Protein AF-0000000074205502 (afdb_homodimer)

Sequence (670 aa):
MTPGPDAREPDVDALADALRRRPTVRLGDGVDPTWRDALDGWARAHGLEVTERDATLAITTDPGQAGGSAWVHSPFAGVEHLAPALPDGVLLTRTTGTMPGRIAEYVLTWVLAERWQVARYLTQSATAAWDASNPPVAPARGEAVVLGTGAMGAAIARSLGGLGYRVVGLSRSGRPDDAFDAALPLAQAFSGEGPDGTRDGAARLDTTPFDPTRIDVLVLALPHTPHTDGLVTPGLLRAFDGVHLVNIGRGSAVRTSTLLDALDDGTVRHATLDVVEREPLEASSPLWRRSDVTVTPHVSGLTLPSDVVGALDAALTEIRAGARPASAVARKQGYMTPGPDAREPDVDALADALRRRPTVRLGDGVDPTWRDALDGWARAHGLEVTERDATLAITTDPGQAGGSAWVHSPFAGVEHLAPALPDGVLLTRTTGTMPGRIAEYVLTWVLAERWQVARYLTQSATAAWDASNPPVAPARGEAVVLGTGAMGAAIARSLGGLGYRVVGLSRSGRPDDAFDAALPLAQAFSGEGPDGTRDGAARLDTTPFDPTRIDVLVLALPHTPHTDGLVTPGLLRAFDGVHLVNIGRGSAVRTSTLLDALDDGTVRHATLDVVEREPLEASSPLWRRSDVTVTPHVSGLTLPSDVVGALDAALTEIRAGARPASAVARKQGY

Organism: NCBI:txid88382

Secondary structure (DSSP, 8-state):
----TT-----HHHHHHHHHHS-EEEE-TTS-GGGHHHHHHHHHHTTPEE-SSS-SEEE-S-GGG-TT-SEEEESSS--TTTGGGSPTT-EEEE--TTHHHHHHHHHHHHHHHHHTTHHHHHHHHHTT----SS-----S--EEEEE--SHHHHHHHHHHHHTT-EEEEEESS----TTSSEEEEHHHHT----TTS---SS----S-SS-GGGEEEEEE-----TTTTT-S-HHHHTT-SSEEEEE-S-GGGS-HHHHHHHHHHTSEEEEEES--SSSSPPTT-TTTT-TTEEE--S-S----HHHHHHHHHHHHHHHHTT---TTB--GGGT-/----TT-----HHHHHHHHHHS-EEEE-TTS-GGGHHHHHHHHHHTTPEE-SSS-SEEE-S-GGG-TT-SEEEESSS--TTTGGGSPTT-EEEE--TTHHHHHHHHHHHHHHHHHTTHHHHHHHHHTT----SS-----S--EEEEE--SHHHHHHHHHHHHTT-EEEEEESS----TTSSEEEEHHHHT----TTS---SS----S-SS-GGGEEEEEE-----TTTTT-S-HHHHTT-SSEEEEE-S-GGGS-HHHHHHHHHHTSEEEEEES--SSSSPPTT-TTTT-TTEEE--S-S----HHHHHHHHHHHHHHHHTT---TTB--GGGT-

Foldseek 3Di:
DQPDPPLPAQQLQVLLVVCVVAVEEEEDPADDPVLVVVVVVLSVVVVHHYDNDQHQEYEDLACVSCPNHQEYEYLALANLRPLVSDDRNRWYFYFCFCLLQLLLVVVVVVLVCVQQVVVVVVVCVVVVHDDCPPGRDDDPAQAAEEEDCPSNSLSNLQSSVVVRHQYEYEYCVQDDDPSHPGTDHPCLQQVCQDPVRDSPLQSPSPPPPDQLARYAEYEYADEDFPCQQQCDALSNLSSHAAHEYEYLYEQRNHAPVSVVVCCVVRSHVAYEYAYHPDPPDDPPDPLPPDPRYHYHPNPSGDRDSVSSSVQVVQCSVQSNVSHHGPRTDPSSVRD/DQPDPPLPAQQLQVLLVVCVVAVEEEEDPADDPVLVVVVVVLSVVVVHHYDNDQHQEYEDLDCVSCPNHQEYEYLALANLRPLVSDDRNRWYFYFCFCLLQLLLVVVVVVLVCVQQVVVVVVVCVVVVHDDCPPGRDDDPFQAEEEEDCPSNSLSNLQSSVVVRHQYEYEYCVQDDDPSHPGTDHPCLQQVQQDPVRDSPLQSPSPPNVDQLARYAEYEYADEDFPCQQQCCALSNLSSHAAHEYEYLYEQRNHAPVSVVVCCVVRSHVAYEYAYHPDPPDDPPDPLPPDPRYHYHPNPSGDRDSVSSSVQVVQCSVQSNVSHHGPRTDPSSVRD

Nearest PDB structures (foldseek):
  3hg7-assembly1_A  TM=8.006E-01  e=7.445E-24  Aeromonas salmonicida subsp. salmonicida A449
  5vg6-assembly2_B  TM=8.095E-01  e=4.114E-24  Xanthobacter autotrophicus Py2
  3kbo-assembly1_A  TM=8.158E-01  e=5.215E-24  Salmonella enterica subsp. enterica serovar Typhimurium
  5vg6-assembly3_D  TM=8.147E-01  e=2.439E-23  Xanthobacter autotrophicus Py2
  5vg6-assembly5_G  TM=8.534E-01  e=8.351E-19  Xanthobacter autotrophicus Py2

Radius of gyration: 29.62 Å; Cα contacts (8 Å, |Δi|>4): 1338; chains: 2; bounding box: 82×89×66 Å

Solvent-accessible surface area (backbone atoms only — not comparable to full-atom values): 34968 Å² total; per-residue (Å²): 130,72,80,67,91,71,73,55,70,48,55,35,56,60,48,35,51,43,40,70,76,42,35,29,29,21,78,33,86,72,47,61,72,89,36,46,64,60,51,49,51,51,32,55,74,70,63,32,42,81,38,94,64,78,20,35,29,18,38,32,70,46,49,86,65,36,61,84,25,52,30,35,33,25,68,38,67,75,48,74,66,32,48,81,64,50,61,87,45,45,36,41,33,36,16,56,59,66,31,29,62,45,34,19,51,44,52,50,37,54,55,37,33,60,56,59,40,40,69,58,38,52,51,24,18,58,65,45,50,72,69,58,72,85,60,68,65,82,71,90,37,50,25,29,37,31,37,23,63,50,68,48,26,32,38,32,29,46,51,45,36,73,76,63,31,49,27,35,28,25,27,86,79,21,66,80,50,90,48,31,80,39,43,35,25,44,68,69,50,62,42,47,64,37,95,80,72,48,68,57,78,66,49,62,51,69,86,33,95,55,60,43,81,30,33,35,36,37,36,39,44,35,68,73,28,87,82,32,51,50,57,54,35,65,74,61,48,64,53,36,60,39,19,38,36,35,32,70,38,40,18,52,31,41,46,68,67,49,51,52,52,33,45,73,73,39,29,26,57,31,38,40,29,29,39,48,73,56,80,74,62,58,68,82,42,81,69,38,65,36,94,50,36,43,46,43,58,51,60,52,60,69,81,47,59,67,25,34,52,48,35,48,49,53,35,50,53,28,24,70,70,54,33,80,37,87,50,47,56,56,47,87,77,54,62,128,72,82,66,90,71,74,56,70,49,55,36,57,60,47,34,51,45,42,69,76,42,38,28,30,21,78,32,87,73,47,60,72,87,34,47,65,60,51,49,51,52,32,55,76,70,64,31,42,82,39,96,64,78,18,37,30,18,38,31,69,46,48,86,67,35,60,83,27,51,30,35,32,25,68,37,67,76,46,73,66,33,46,80,65,50,61,87,44,44,36,42,32,37,16,57,59,66,30,29,62,45,34,19,50,44,53,51,37,53,55,38,33,62,56,60,40,42,70,58,38,51,48,25,19,59,65,45,50,72,70,60,71,86,60,69,64,83,71,89,37,50,26,30,39,30,37,23,63,51,68,49,26,32,36,32,28,44,49,46,37,73,76,61,32,49,28,35,28,25,26,86,78,21,67,79,50,89,46,32,80,41,42,34,26,43,67,70,49,60,39,46,62,33,96,80,70,47,66,59,80,63,48,50,59,57,92,37,94,62,62,41,81,30,33,36,35,36,35,38,44,36,69,73,27,86,82,32,50,48,56,53,34,64,73,60,47,64,54,37,59,39,18,38,35,35,33,70,38,39,17,51,32,40,46,67,68,50,51,52,52,33,46,73,74,40,29,26,57,28,39,39,28,30,39,49,75,54,80,76,63,58,66,81,43,80,70,38,65,37,94,50,34,43,45,44,58,52,60,50,58,70,82,47,58,67,26,34,50,50,35,49,49,52,35,50,54,28,25,70,71,55,33,78,36,89,48,47,56,57,48,89,78,55,58

InterPro domains:
  IPR006140 D-isomer specific 2-hydroxyacid dehydrogenase, NAD-binding domain [PF02826] (215-300)
  IPR036291 NAD(P)-binding domain superfamily [SSF51735] (103-300)

pLDDT: mean 87.4, std 15.72, range [24.69, 98.88]

Structure (mmCIF, N/CA/C/O backbone):
data_AF-0000000074205502-model_v1
#
loop_
_entity.id
_entity.type
_entity.pdbx_description
1 polymer 'Glyoxylate/hydroxypyruvate reductase A'
#
loop_
_atom_site.group_PDB
_atom_site.id
_atom_site.type_symbol
_atom_site.label_atom_id
_atom_site.label_alt_id
_atom_site.label_comp_id
_atom_site.label_asym_id
_atom_site.label_enti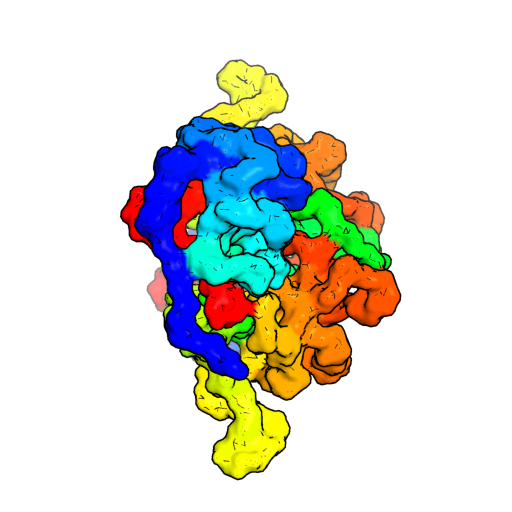ty_id
_atom_site.label_seq_id
_atom_site.pdbx_PDB_ins_code
_atom_site.Cartn_x
_atom_site.Cartn_y
_atom_site.Cartn_z
_atom_site.occupancy
_atom_site.B_iso_or_equiv
_atom_site.auth_seq_id
_atom_site.auth_comp_id
_atom_site.auth_asym_id
_atom_site.auth_atom_id
_atom_site.pdbx_PDB_model_num
ATOM 1 N N . MET A 1 1 ? -22.703 37.656 16.156 1 24.69 1 MET A N 1
ATOM 2 C CA . MET A 1 1 ? -22.219 38.688 15.242 1 24.69 1 MET A CA 1
ATOM 3 C C . MET A 1 1 ? -21.578 38.031 14.016 1 24.69 1 MET A C 1
ATOM 5 O O . MET A 1 1 ? -20.688 37.188 14.148 1 24.69 1 MET A O 1
ATOM 9 N N . THR A 1 2 ? -22.25 37.875 12.945 1 31.03 2 THR A N 1
ATOM 10 C CA . THR A 1 2 ? -21.797 37.5 11.617 1 31.03 2 THR A CA 1
ATOM 11 C C . THR A 1 2 ? -20.469 38.188 11.281 1 31.03 2 THR A C 1
ATOM 13 O O . THR A 1 2 ? -20.344 39.406 11.438 1 31.03 2 THR A O 1
ATOM 16 N N . PRO A 1 3 ? -19.375 37.469 11.438 1 37.47 3 PRO A N 1
ATOM 17 C CA . PRO A 1 3 ? -18.234 38.344 11.156 1 37.47 3 PRO A CA 1
ATOM 18 C C . PRO A 1 3 ? -18.469 39.281 9.977 1 37.47 3 PRO A C 1
ATOM 20 O O . PRO A 1 3 ? -19.219 38.938 9.055 1 37.47 3 PRO A O 1
ATOM 23 N N . GLY A 1 4 ? -18.609 40.594 10.25 1 34.19 4 GLY A N 1
ATOM 24 C CA . GLY A 1 4 ? -18.859 41.625 9.266 1 34.19 4 GLY A CA 1
ATOM 25 C C . GLY A 1 4 ? -18.047 41.469 7.992 1 34.19 4 GLY A C 1
ATOM 26 O O . GLY A 1 4 ? -17.078 40.719 7.965 1 34.19 4 GLY A O 1
ATOM 27 N N . PRO A 1 5 ? -18.547 41.781 6.797 1 40.41 5 PRO A N 1
ATOM 28 C CA . PRO A 1 5 ? -18.047 41.781 5.426 1 40.41 5 PRO A CA 1
ATOM 29 C C . PRO A 1 5 ? -16.578 42.188 5.336 1 40.41 5 PRO A C 1
ATOM 31 O O . PRO A 1 5 ? -15.898 41.875 4.363 1 40.41 5 PRO A O 1
ATOM 34 N N . ASP A 1 6 ? -16.047 43.188 6.164 1 38.44 6 ASP A N 1
ATOM 35 C CA . ASP A 1 6 ? -14.891 44.031 5.891 1 38.44 6 ASP A CA 1
ATOM 36 C C . ASP A 1 6 ? -13.609 43.344 6.375 1 38.44 6 ASP A C 1
ATOM 38 O O . ASP A 1 6 ? -12.641 44.031 6.727 1 38.44 6 ASP A O 1
ATOM 42 N N . ALA A 1 7 ? -13.57 42.312 6.949 1 48 7 ALA A N 1
ATOM 43 C CA . ALA A 1 7 ? -12.258 41.75 7.301 1 48 7 ALA A CA 1
ATOM 44 C C . ALA A 1 7 ? -11.312 41.812 6.105 1 48 7 ALA A C 1
ATOM 46 O O . ALA A 1 7 ? -11.539 41.125 5.098 1 48 7 ALA A O 1
ATOM 47 N N . ARG A 1 8 ? -10.555 42.844 5.945 1 53.72 8 ARG A N 1
ATOM 48 C CA . ARG A 1 8 ? -9.68 43.219 4.844 1 53.72 8 ARG A CA 1
ATOM 49 C C . ARG A 1 8 ? -8.633 42.156 4.574 1 53.72 8 ARG A C 1
ATOM 51 O O . ARG A 1 8 ? -7.969 41.688 5.5 1 53.72 8 ARG A O 1
ATOM 58 N N . GLU A 1 9 ? -8.852 41.312 3.512 1 63.97 9 GLU A N 1
ATOM 59 C CA . GLU A 1 9 ? -7.809 40.438 3.002 1 63.97 9 GLU A CA 1
ATOM 60 C C . GLU A 1 9 ? -6.449 41.125 3.01 1 63.97 9 GLU A C 1
ATOM 62 O O . GLU A 1 9 ? -6.355 42.312 2.73 1 63.97 9 GLU A O 1
ATOM 67 N N . PRO A 1 10 ? -5.492 40.406 3.662 1 69.88 10 PRO A N 1
ATOM 68 C CA . PRO A 1 10 ? -4.164 41 3.654 1 69.88 10 PRO A CA 1
ATOM 69 C C . PRO A 1 10 ? -3.797 41.594 2.295 1 69.88 10 PRO A C 1
ATOM 71 O O . PRO A 1 10 ? -4.07 41 1.258 1 69.88 10 PRO A O 1
ATOM 74 N N . ASP A 1 11 ? -3.457 42.844 2.359 1 82.56 11 ASP A N 1
ATOM 75 C CA . ASP A 1 11 ? -2.979 43.531 1.16 1 82.56 11 ASP A CA 1
ATOM 76 C C . ASP A 1 11 ? -1.591 43.031 0.763 1 82.56 11 ASP A C 1
ATOM 78 O O . ASP A 1 11 ? -0.589 43.406 1.373 1 82.56 11 ASP A O 1
ATOM 82 N N . VAL A 1 12 ? -1.515 42.188 -0.243 1 89.31 12 VAL A N 1
ATOM 83 C CA . VAL A 1 12 ? -0.271 41.531 -0.654 1 89.31 12 VAL A CA 1
ATOM 84 C C . VAL A 1 12 ? 0.71 42.594 -1.169 1 89.31 12 VAL A C 1
ATOM 86 O O . VAL A 1 12 ? 1.921 42.469 -0.968 1 89.31 12 VAL A O 1
ATOM 89 N N . ASP A 1 13 ? 0.172 43.594 -1.817 1 89.5 13 ASP A N 1
ATOM 90 C CA . ASP A 1 13 ? 1.039 44.656 -2.301 1 89.5 13 ASP A CA 1
ATOM 91 C C . ASP A 1 13 ? 1.695 45.406 -1.14 1 89.5 13 ASP A C 1
ATOM 93 O O . ASP A 1 13 ? 2.887 45.719 -1.189 1 89.5 13 ASP A O 1
ATOM 97 N N . ALA A 1 14 ? 0.893 45.719 -0.19 1 90.69 14 ALA A N 1
ATOM 98 C CA . ALA A 1 14 ? 1.432 46.375 1.001 1 90.69 14 ALA A CA 1
ATOM 99 C C . ALA A 1 14 ? 2.484 45.5 1.676 1 90.69 14 ALA A C 1
ATOM 101 O O . ALA A 1 14 ? 3.494 46 2.174 1 90.69 14 ALA A O 1
ATOM 102 N N . LEU A 1 15 ? 2.215 44.25 1.691 1 92.94 15 LEU A N 1
ATOM 103 C CA . LEU A 1 15 ? 3.152 43.312 2.297 1 92.94 15 LEU A CA 1
ATOM 104 C C . LEU A 1 15 ? 4.457 43.25 1.507 1 92.94 15 LEU A C 1
ATOM 106 O O . LEU A 1 15 ? 5.539 43.219 2.094 1 92.94 15 LEU A O 1
ATOM 110 N N . ALA A 1 16 ? 4.34 43.219 0.202 1 92.69 16 ALA A N 1
ATOM 111 C CA . ALA A 1 16 ? 5.531 43.25 -0.644 1 92.69 16 ALA A CA 1
ATOM 112 C C . ALA A 1 16 ? 6.379 44.469 -0.364 1 92.69 16 ALA A C 1
ATOM 114 O O . ALA A 1 16 ? 7.602 44.375 -0.256 1 92.69 16 ALA A O 1
ATOM 115 N N . ASP A 1 17 ? 5.688 45.531 -0.276 1 92.25 17 ASP A N 1
ATOM 116 C CA . ASP A 1 17 ? 6.363 46.781 0.034 1 92.25 17 ASP A CA 1
ATOM 117 C C . ASP A 1 17 ? 7.031 46.719 1.406 1 92.25 17 ASP A C 1
ATOM 119 O O . ASP A 1 17 ? 8.156 47.219 1.577 1 92.25 17 ASP A O 1
ATOM 123 N N . ALA A 1 18 ? 6.352 46.188 2.357 1 91.56 18 ALA A N 1
ATOM 124 C CA . ALA A 1 18 ? 6.895 46.062 3.705 1 91.56 18 ALA A CA 1
ATOM 125 C C . ALA A 1 18 ? 8.156 45.188 3.705 1 91.56 18 ALA A C 1
ATOM 127 O O . ALA A 1 18 ? 9.133 45.531 4.383 1 91.56 18 ALA A O 1
ATOM 128 N N . LEU A 1 19 ? 8.141 44.125 2.943 1 92.25 19 LEU A N 1
ATOM 129 C CA . LEU A 1 19 ? 9.281 43.219 2.881 1 92.25 19 LEU A CA 1
ATOM 130 C C . LEU A 1 19 ? 10.477 43.875 2.205 1 92.25 19 LEU A C 1
ATOM 132 O O . LEU A 1 19 ? 11.625 43.594 2.531 1 92.25 19 LEU A O 1
ATOM 136 N N . ARG A 1 20 ? 10.172 44.719 1.282 1 91.56 20 ARG A N 1
ATOM 137 C CA . ARG A 1 20 ? 11.234 45.469 0.624 1 91.56 20 ARG A CA 1
ATOM 138 C C . ARG A 1 20 ? 11.859 46.5 1.575 1 91.56 20 ARG A C 1
ATOM 140 O O . ARG A 1 20 ? 13.078 46.656 1.607 1 91.56 20 ARG A O 1
ATOM 147 N N . ARG A 1 21 ? 11.016 47.188 2.352 1 93.12 21 ARG A N 1
ATOM 148 C CA . ARG A 1 21 ? 11.461 48.25 3.246 1 93.12 21 ARG A CA 1
ATOM 149 C C . ARG A 1 21 ? 12.148 47.688 4.48 1 93.12 21 ARG A C 1
ATOM 151 O O . ARG A 1 21 ? 13.125 48.25 4.98 1 93.12 21 ARG A O 1
ATOM 158 N N . ARG A 1 22 ? 11.555 46.656 4.98 1 93.06 22 ARG A N 1
ATOM 159 C CA . ARG A 1 22 ? 12.078 45.969 6.16 1 93.06 22 ARG A CA 1
ATOM 160 C C . ARG A 1 22 ? 12.172 44.469 5.926 1 93.06 22 ARG A C 1
ATOM 162 O O . ARG A 1 22 ? 11.336 43.688 6.426 1 93.06 22 ARG A O 1
ATOM 169 N N . PRO A 1 23 ? 13.211 44.031 5.195 1 93.75 23 PRO A N 1
ATOM 170 C CA . PRO A 1 23 ? 13.375 42.625 4.883 1 93.75 23 PRO A CA 1
ATOM 171 C C . PRO A 1 23 ? 13.883 41.812 6.074 1 93.75 23 PRO A C 1
ATOM 173 O O . PRO A 1 23 ? 15.031 41.375 6.078 1 93.75 23 PRO A O 1
ATOM 176 N N . THR A 1 24 ? 12.977 41.625 7.066 1 95.88 24 THR A N 1
ATOM 177 C CA . THR A 1 24 ? 13.375 40.969 8.312 1 95.88 24 THR A CA 1
ATOM 178 C C . THR A 1 24 ? 12.516 39.75 8.578 1 95.88 24 THR A C 1
ATOM 180 O O . THR A 1 24 ? 11.352 39.688 8.172 1 95.88 24 THR A O 1
ATOM 183 N N . VAL A 1 25 ? 13.164 38.75 9.18 1 96.12 25 VAL A N 1
ATOM 184 C CA . VAL A 1 25 ? 12.477 37.5 9.531 1 96.12 25 VAL A CA 1
ATOM 185 C C . VAL A 1 25 ? 12.844 37.094 10.961 1 96.12 25 VAL A C 1
ATOM 187 O O . VAL A 1 25 ? 14 37.25 11.375 1 96.12 25 VAL A O 1
ATOM 190 N N . ARG A 1 26 ? 11.82 36.719 11.664 1 95.12 26 ARG A N 1
ATOM 191 C CA . ARG A 1 26 ? 12.031 36.156 12.992 1 95.12 26 ARG A CA 1
ATOM 192 C C . ARG A 1 26 ? 11.758 34.656 13.008 1 95.12 26 ARG A C 1
ATOM 194 O O . ARG A 1 26 ? 10.695 34.219 12.57 1 95.12 26 ARG A O 1
ATOM 201 N N . LEU A 1 27 ? 12.695 33.938 13.469 1 91.56 27 LEU A N 1
ATOM 202 C CA . LEU A 1 27 ? 12.516 32.5 13.719 1 91.56 27 LEU A CA 1
ATOM 203 C C . LEU A 1 27 ? 12.008 32.25 15.133 1 91.56 27 LEU A C 1
ATOM 205 O O . LEU A 1 27 ? 12.742 32.469 16.109 1 91.56 27 LEU A O 1
ATOM 209 N N . GLY A 1 28 ? 10.836 31.797 15.203 1 87.56 28 GLY A N 1
ATOM 210 C CA . GLY A 1 28 ? 10.195 31.625 16.5 1 87.56 28 GLY A CA 1
ATOM 211 C C . GLY A 1 28 ? 10.812 30.516 17.328 1 87.56 28 GLY A C 1
ATOM 212 O O . GLY A 1 28 ? 11.539 29.672 16.797 1 87.56 28 GLY A O 1
ATOM 213 N N . ASP A 1 29 ? 10.477 30.469 18.578 1 80.44 29 ASP A N 1
ATOM 214 C CA . ASP A 1 29 ? 11.016 29.5 19.531 1 80.44 29 ASP A CA 1
ATOM 215 C C . ASP A 1 29 ? 10.469 28.109 19.266 1 80.44 29 ASP A C 1
ATOM 217 O O . ASP A 1 29 ? 11.078 27.109 19.641 1 80.44 29 ASP A O 1
ATOM 221 N N . GLY A 1 30 ? 9.359 28.062 18.672 1 76.44 30 GLY A N 1
ATOM 222 C CA . GLY A 1 30 ? 8.719 26.781 18.406 1 76.44 30 GLY A CA 1
ATOM 223 C C . GLY A 1 30 ? 9.25 26.094 17.156 1 76.44 30 GLY A C 1
ATOM 224 O O . GLY A 1 30 ? 8.875 24.953 16.859 1 76.44 30 GLY A O 1
ATOM 225 N N . VAL A 1 31 ? 10.125 26.734 16.516 1 82.5 31 VAL A N 1
ATOM 226 C CA . VAL A 1 31 ? 10.742 26.141 15.344 1 82.5 31 VAL A CA 1
ATOM 227 C C . VAL A 1 31 ? 11.812 25.141 15.766 1 82.5 31 VAL A C 1
ATOM 229 O O . VAL A 1 31 ? 12.609 25.422 16.672 1 82.5 31 VAL A O 1
ATOM 232 N N . ASP A 1 32 ? 11.75 23.953 15.188 1 85.5 32 ASP A N 1
ATOM 233 C CA . ASP A 1 32 ? 12.734 22.906 15.469 1 85.5 32 ASP A CA 1
ATOM 234 C C . ASP A 1 32 ? 14.156 23.438 15.289 1 85.5 32 ASP A C 1
ATOM 236 O O . ASP A 1 32 ? 14.5 23.953 14.227 1 85.5 32 ASP A O 1
ATOM 240 N N . PRO A 1 33 ? 14.961 23.328 16.312 1 87.56 33 PRO A N 1
ATOM 241 C CA . PRO A 1 33 ? 16.328 23.859 16.234 1 87.56 33 PRO A CA 1
ATOM 242 C C . PRO A 1 33 ? 17.125 23.266 15.086 1 87.56 33 PRO A C 1
ATOM 244 O O . PRO A 1 33 ? 18.016 23.922 14.539 1 87.56 33 PRO A O 1
ATOM 247 N N . THR A 1 34 ? 16.828 22.094 14.742 1 88.56 34 THR A N 1
ATOM 248 C CA . THR A 1 34 ? 17.578 21.422 13.68 1 88.56 34 THR A CA 1
ATOM 249 C C . THR A 1 34 ? 17.25 22.047 12.32 1 88.56 34 THR A C 1
ATOM 251 O O . TH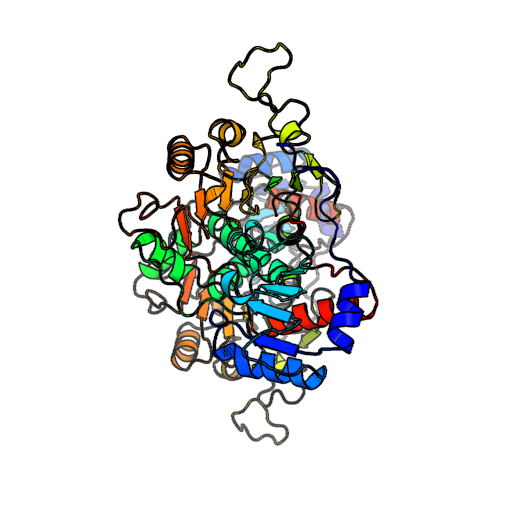R A 1 34 ? 17.938 21.766 11.328 1 88.56 34 THR A O 1
ATOM 254 N N . TRP A 1 35 ? 16.219 22.891 12.312 1 92.88 35 TRP A N 1
ATOM 255 C CA . TRP A 1 35 ? 15.805 23.531 11.062 1 92.88 35 TRP A CA 1
ATOM 256 C C . TRP A 1 35 ? 16.484 24.891 10.891 1 92.88 35 TRP A C 1
ATOM 258 O O . TRP A 1 35 ? 16.422 25.484 9.82 1 92.88 35 TRP A O 1
ATOM 268 N N . ARG A 1 36 ? 17.141 25.375 11.891 1 91 36 ARG A N 1
ATOM 269 C CA . ARG A 1 36 ? 17.641 26.75 11.945 1 91 36 ARG A CA 1
ATOM 270 C C . ARG A 1 36 ? 18.625 27.016 10.82 1 91 36 ARG A C 1
ATOM 272 O O . ARG A 1 36 ? 18.562 28.047 10.156 1 91 36 ARG A O 1
ATOM 279 N N . ASP A 1 37 ? 19.5 26.047 10.609 1 93.12 37 ASP A N 1
ATOM 280 C CA . ASP A 1 37 ? 20.5 26.234 9.555 1 93.12 37 ASP A CA 1
ATOM 281 C C . ASP A 1 37 ? 19.844 26.391 8.195 1 93.12 37 ASP A C 1
ATOM 283 O O . ASP A 1 37 ? 20.203 27.281 7.422 1 93.12 37 ASP A O 1
ATOM 287 N N . ALA A 1 38 ? 18.938 25.609 7.957 1 95 38 ALA A N 1
ATOM 288 C CA . ALA A 1 38 ? 18.234 25.656 6.68 1 95 38 ALA A CA 1
ATOM 289 C C . ALA A 1 38 ? 17.453 26.969 6.535 1 95 38 ALA A C 1
ATOM 291 O O . ALA A 1 38 ? 17.484 27.594 5.477 1 95 38 ALA A O 1
ATOM 292 N N . LEU A 1 39 ? 16.828 27.391 7.531 1 95.19 39 LEU A N 1
ATOM 293 C CA . LEU A 1 39 ? 16.016 28.594 7.496 1 95.19 39 LEU A CA 1
ATOM 294 C C . LEU A 1 39 ? 16.875 29.844 7.43 1 95.19 39 LEU A C 1
ATOM 296 O O . LEU A 1 39 ? 16.547 30.812 6.734 1 95.19 39 LEU A O 1
ATOM 300 N N . ASP A 1 40 ? 17.969 29.781 8.117 1 93.88 40 ASP A N 1
ATOM 301 C CA . ASP A 1 40 ? 18.938 30.875 8.023 1 93.88 40 ASP A CA 1
ATOM 302 C C . ASP A 1 40 ? 19.5 30.984 6.609 1 93.88 40 ASP A C 1
ATOM 304 O O . ASP A 1 40 ? 19.641 32.094 6.086 1 93.88 40 ASP A O 1
ATOM 308 N N . GLY A 1 41 ? 19.891 29.859 6.125 1 95.25 41 GLY A N 1
ATOM 309 C CA . GLY A 1 41 ? 20.359 29.844 4.75 1 95.25 41 GLY A CA 1
ATOM 310 C C . GLY A 1 41 ? 19.359 30.406 3.768 1 95.25 41 GLY A C 1
ATOM 311 O O . GLY A 1 41 ? 19.719 31.188 2.881 1 95.25 41 GLY A O 1
ATOM 312 N N . TRP A 1 42 ? 18.125 29.984 3.953 1 96.5 42 TRP A N 1
ATOM 313 C CA . TRP A 1 42 ? 17.062 30.5 3.107 1 96.5 42 TRP A CA 1
ATOM 314 C C . TRP A 1 42 ? 16.938 32 3.254 1 96.5 42 TRP A C 1
ATOM 316 O O . TRP A 1 42 ? 16.828 32.75 2.258 1 96.5 42 TRP A O 1
ATOM 326 N N . ALA A 1 43 ? 16.922 32.531 4.461 1 95.69 43 ALA A N 1
ATOM 327 C CA . ALA A 1 43 ? 16.812 33.969 4.719 1 95.69 43 ALA A CA 1
ATOM 328 C C . ALA A 1 43 ? 17.938 34.75 4.035 1 95.69 43 ALA A C 1
ATOM 330 O O . ALA A 1 43 ? 17.688 35.75 3.352 1 95.69 43 ALA A O 1
ATOM 331 N N . ARG A 1 44 ? 19.109 34.25 4.129 1 95.12 44 ARG A N 1
ATOM 332 C CA . ARG A 1 44 ? 20.266 34.906 3.525 1 95.12 44 ARG A CA 1
ATOM 333 C C . ARG A 1 44 ? 20.156 34.906 2.004 1 95.12 44 ARG A C 1
ATOM 335 O O . ARG A 1 44 ? 20.438 35.938 1.372 1 95.12 44 ARG A O 1
ATOM 342 N N . ALA A 1 45 ? 19.766 33.844 1.512 1 96.31 45 ALA A N 1
ATOM 343 C CA . ALA A 1 45 ? 19.656 33.719 0.061 1 96.31 45 ALA A CA 1
ATOM 344 C C . ALA A 1 45 ? 18.641 34.688 -0.503 1 96.31 45 ALA A C 1
ATOM 346 O O . ALA A 1 45 ? 18.734 35.125 -1.66 1 96.31 45 ALA A O 1
ATOM 347 N N . HIS A 1 46 ? 17.703 35.094 0.3 1 95.94 46 HIS A N 1
ATOM 348 C CA . HIS A 1 46 ? 16.641 35.969 -0.195 1 95.94 46 HIS A CA 1
ATOM 349 C C . HIS A 1 46 ? 16.797 37.375 0.344 1 95.94 46 HIS A C 1
ATOM 351 O O . HIS A 1 46 ? 15.867 38.188 0.237 1 95.94 46 HIS A O 1
ATOM 357 N N . GLY A 1 47 ? 17.875 37.625 1.011 1 94.62 47 GLY A N 1
ATOM 358 C CA . GLY A 1 47 ? 18.188 38.938 1.47 1 94.62 47 GLY A CA 1
ATOM 359 C C . GLY A 1 47 ? 17.391 39.375 2.699 1 94.62 47 GLY A C 1
ATOM 360 O O . GLY A 1 47 ? 17.125 40.562 2.898 1 94.62 47 GLY A O 1
ATOM 361 N N . LEU A 1 48 ? 16.938 38.438 3.469 1 95.81 48 LEU A N 1
ATOM 362 C CA . LEU A 1 48 ? 16.203 38.719 4.699 1 95.81 48 LEU A CA 1
ATOM 363 C C . LEU A 1 48 ? 17.156 38.719 5.898 1 95.81 48 LEU A C 1
ATOM 365 O O . LEU A 1 48 ? 18.047 37.875 5.98 1 95.81 48 LEU A O 1
ATOM 369 N N . GLU A 1 49 ? 16.984 39.656 6.781 1 95.44 49 GLU A N 1
ATOM 370 C CA . GLU A 1 49 ? 17.781 39.75 8.008 1 95.44 49 GLU A CA 1
ATOM 371 C C . GLU A 1 49 ? 17.062 39.062 9.172 1 95.44 49 GLU A C 1
ATOM 373 O O . GLU A 1 49 ? 15.906 39.375 9.469 1 95.44 49 GLU A O 1
ATOM 378 N N . VAL A 1 50 ? 17.766 38.125 9.773 1 93.69 50 VAL A N 1
ATOM 379 C CA . VAL A 1 50 ? 17.188 37.438 10.922 1 93.69 50 VAL A CA 1
ATOM 380 C C . VAL A 1 50 ? 17.25 38.344 12.156 1 93.69 50 VAL A C 1
ATOM 382 O O . VAL A 1 50 ? 18.312 38.875 12.492 1 93.69 50 VAL A O 1
ATOM 385 N N . THR A 1 51 ? 16.062 38.531 12.719 1 92.44 51 THR A N 1
ATOM 386 C CA . THR A 1 51 ? 15.984 39.375 13.906 1 92.44 51 THR A CA 1
ATOM 387 C C . THR A 1 51 ? 15.172 38.688 15 1 92.44 51 THR A C 1
ATOM 389 O O . THR A 1 51 ? 14.469 37.719 14.742 1 92.44 51 THR A O 1
ATOM 392 N N . GLU A 1 52 ? 15.344 39.125 16.219 1 86.81 52 GLU A N 1
ATOM 393 C CA . GLU A 1 52 ? 14.672 38.5 17.359 1 86.81 52 GLU A CA 1
ATOM 394 C C . GLU A 1 52 ? 13.336 39.188 17.656 1 86.81 52 GLU A C 1
ATOM 396 O O . GLU A 1 52 ? 12.5 38.625 18.359 1 86.81 52 GLU A O 1
ATOM 401 N N . ARG A 1 53 ? 13.227 40.438 17.125 1 83.12 53 ARG A N 1
ATOM 402 C CA . ARG A 1 53 ? 11.992 41.188 17.406 1 83.12 53 ARG A CA 1
ATOM 403 C C . ARG A 1 53 ? 11.57 42.031 16.203 1 83.12 53 ARG A C 1
ATOM 405 O O . ARG A 1 53 ? 12.383 42.281 15.312 1 83.12 53 ARG A O 1
ATOM 412 N N . ASP A 1 54 ? 10.273 42.344 16.141 1 83.56 54 ASP A N 1
ATOM 413 C CA . ASP A 1 54 ? 9.664 43.312 15.211 1 83.56 54 ASP A CA 1
ATOM 414 C C . ASP A 1 54 ? 10.008 42.969 13.766 1 83.56 54 ASP A C 1
ATOM 416 O O . ASP A 1 54 ? 10.469 43.812 13.008 1 83.56 54 ASP A O 1
ATOM 420 N N . ALA A 1 55 ? 9.836 41.719 13.406 1 93 55 ALA A N 1
ATOM 421 C CA . ALA A 1 55 ? 10.141 41.312 12.039 1 93 55 ALA A CA 1
ATOM 422 C C . ALA A 1 55 ? 8.906 41.406 11.141 1 93 55 ALA A C 1
ATOM 424 O O . ALA A 1 55 ? 7.773 41.344 11.625 1 93 55 ALA A O 1
ATOM 425 N N . THR A 1 56 ? 9.18 41.688 9.906 1 95.38 56 THR A N 1
ATOM 426 C CA . THR A 1 56 ? 8.094 41.719 8.93 1 95.38 56 THR A CA 1
ATOM 427 C C . THR A 1 56 ? 7.496 40.312 8.75 1 95.38 56 THR A C 1
ATOM 429 O O . THR A 1 56 ? 6.281 40.156 8.625 1 95.38 56 THR A O 1
ATOM 432 N N . LEU A 1 57 ? 8.344 39.281 8.734 1 96.56 57 LEU A N 1
ATOM 433 C CA . LEU A 1 57 ? 7.961 37.875 8.664 1 96.56 57 LEU A CA 1
ATOM 434 C C . LEU A 1 57 ? 8.305 37.156 9.969 1 96.56 57 LEU A C 1
ATOM 436 O O . LEU A 1 57 ? 9.43 37.25 10.461 1 96.56 57 LEU A O 1
ATOM 440 N N . ALA A 1 58 ? 7.324 36.5 10.523 1 96.19 58 ALA A N 1
ATOM 441 C CA . ALA A 1 58 ? 7.566 35.625 11.672 1 96.19 58 ALA A CA 1
ATOM 442 C C . ALA A 1 58 ? 7.27 34.188 11.312 1 96.19 58 ALA A C 1
ATOM 444 O O . ALA A 1 58 ? 6.172 33.844 10.867 1 96.19 58 ALA A O 1
ATOM 445 N N . ILE A 1 59 ? 8.242 33.312 11.477 1 95.75 59 ILE A N 1
ATOM 446 C CA . ILE A 1 59 ? 8.047 31.891 11.367 1 95.75 59 ILE A CA 1
ATOM 447 C C . ILE A 1 59 ? 7.84 31.281 12.758 1 95.75 59 ILE A C 1
ATOM 449 O O . ILE A 1 59 ? 8.781 31.219 13.555 1 95.75 59 ILE A O 1
ATOM 453 N N . THR A 1 60 ? 6.578 30.891 13.031 1 93.44 60 THR A N 1
ATOM 454 C CA . THR A 1 60 ? 6.309 30.5 14.414 1 93.44 60 THR A CA 1
ATOM 455 C C . THR A 1 60 ? 5.004 29.719 14.516 1 93.44 60 THR A C 1
ATOM 457 O O . THR A 1 60 ? 4.188 29.75 13.594 1 93.44 60 THR A O 1
ATOM 460 N N . THR A 1 61 ? 4.883 28.984 15.641 1 91.38 61 THR A N 1
ATOM 461 C CA . THR A 1 61 ? 3.617 28.344 16 1 91.38 61 THR A CA 1
ATOM 462 C C . THR A 1 61 ? 2.949 29.094 17.141 1 91.38 61 THR A C 1
ATOM 464 O O . THR A 1 61 ? 1.846 28.75 17.562 1 91.38 61 THR A O 1
ATOM 467 N N . ASP A 1 62 ? 3.568 30.141 17.625 1 91 62 ASP A N 1
ATOM 468 C CA . ASP A 1 62 ? 3.123 30.906 18.797 1 91 62 ASP A CA 1
ATOM 469 C C . ASP A 1 62 ? 2.641 32.281 18.391 1 91 62 ASP A C 1
ATOM 471 O O . ASP A 1 62 ? 3.438 33.125 17.984 1 91 62 ASP A O 1
ATOM 475 N N . PRO A 1 63 ? 1.356 32.5 18.625 1 89.94 63 PRO A N 1
ATOM 476 C CA . PRO A 1 63 ? 0.854 33.812 18.281 1 89.94 63 PRO A CA 1
ATOM 477 C C . PRO A 1 63 ? 1.58 34.938 19.031 1 89.94 63 PRO A C 1
ATOM 479 O O . PRO A 1 63 ? 1.691 36.062 18.516 1 89.94 63 PRO A O 1
ATOM 482 N N . GLY A 1 64 ? 2.004 34.625 20.188 1 88.12 64 GLY A N 1
ATOM 483 C CA . GLY A 1 64 ? 2.725 35.594 20.984 1 88.12 64 GLY A CA 1
ATOM 484 C C . GLY A 1 64 ? 4.027 36.031 20.344 1 88.12 64 GLY A C 1
ATOM 485 O O . GLY A 1 64 ? 4.578 37.094 20.703 1 88.12 64 GLY A O 1
ATOM 486 N N . GLN A 1 65 ? 4.488 35.312 19.406 1 88.81 65 GLN A N 1
ATOM 487 C CA . GLN A 1 65 ? 5.746 35.625 18.734 1 88.81 65 GLN A CA 1
ATOM 488 C C . GLN A 1 65 ? 5.5 36.25 17.375 1 88.81 65 GLN A C 1
ATOM 490 O O . GLN A 1 65 ? 6.438 36.469 16.609 1 88.81 65 GLN A O 1
ATOM 495 N N . ALA A 1 66 ? 4.289 36.469 17.031 1 86.25 66 ALA A N 1
ATOM 496 C CA . ALA A 1 66 ? 3.908 37.062 15.75 1 86.25 66 ALA A CA 1
ATOM 497 C C . ALA A 1 66 ? 3.811 38.562 15.836 1 86.25 66 ALA A C 1
ATOM 499 O O . ALA A 1 66 ? 3.578 39.25 14.836 1 86.25 66 ALA A O 1
ATOM 500 N N . GLY A 1 67 ? 3.861 39.094 17.031 1 77.56 67 GLY A N 1
ATOM 501 C CA . GLY A 1 67 ? 3.475 40.469 17.281 1 77.56 67 GLY A CA 1
ATOM 502 C C . GLY A 1 67 ? 4.18 41.469 16.375 1 77.56 67 GLY A C 1
ATOM 503 O O . GLY A 1 67 ? 5.406 41.438 16.266 1 77.56 67 GLY A O 1
ATOM 504 N N . GLY A 1 68 ? 3.375 42.25 15.672 1 83.5 68 GLY A N 1
ATOM 505 C CA . GLY A 1 68 ? 3.783 43.344 14.805 1 83.5 68 GLY A CA 1
ATOM 506 C C . GLY A 1 68 ? 4.129 42.906 13.398 1 83.5 68 GLY A C 1
ATOM 507 O O . GLY A 1 68 ? 4.484 43.719 12.547 1 83.5 68 GLY A O 1
ATOM 508 N N . SER A 1 69 ? 4.152 41.594 13.148 1 93.62 69 SER A N 1
ATOM 509 C CA . SER A 1 69 ? 4.504 41.062 11.836 1 93.62 69 SER A CA 1
ATOM 510 C C . SER A 1 69 ? 3.344 41.188 10.852 1 93.62 69 SER A C 1
ATOM 512 O O . SER A 1 69 ? 2.18 41.062 11.234 1 93.62 69 SER A O 1
ATOM 514 N N . ALA A 1 70 ? 3.717 41.469 9.648 1 94.25 70 ALA A N 1
ATOM 515 C CA . ALA A 1 70 ? 2.711 41.531 8.594 1 94.25 70 ALA A CA 1
ATOM 516 C C . ALA A 1 70 ? 2.459 40.188 7.969 1 94.25 70 ALA A C 1
ATOM 518 O O . ALA A 1 70 ? 1.427 39.969 7.332 1 94.25 70 ALA A O 1
ATOM 519 N N . TRP A 1 71 ? 3.377 39.281 8.094 1 96.5 71 TRP A N 1
ATOM 520 C CA . TRP A 1 71 ? 3.332 37.938 7.559 1 96.5 71 TRP A CA 1
ATOM 521 C C . TRP A 1 71 ? 3.775 36.906 8.609 1 96.5 71 TRP A C 1
ATOM 523 O O . TRP A 1 71 ? 4.879 37 9.148 1 96.5 71 TRP A O 1
ATOM 533 N N . VAL A 1 72 ? 2.885 36.062 8.938 1 96.06 72 VAL A N 1
ATOM 534 C CA . VAL A 1 72 ? 3.199 34.938 9.828 1 96.06 72 VAL A CA 1
ATOM 535 C C . VAL A 1 72 ? 3.143 33.625 9.055 1 96.06 72 VAL A C 1
ATOM 537 O O . VAL A 1 72 ? 2.178 33.375 8.328 1 96.06 72 VAL A O 1
ATOM 540 N N . HIS A 1 73 ? 4.23 32.812 9.172 1 96.19 73 HIS A N 1
ATOM 541 C CA . HIS A 1 73 ? 4.281 31.516 8.531 1 96.19 73 HIS A CA 1
ATOM 542 C C . HIS A 1 73 ? 4.352 30.391 9.57 1 96.19 73 HIS A C 1
ATOM 544 O O . HIS A 1 73 ? 5.25 30.375 10.414 1 96.19 73 HIS A O 1
ATOM 550 N N . SER A 1 74 ? 3.418 29.531 9.453 1 93.56 74 SER A N 1
ATOM 551 C CA . SER A 1 74 ? 3.473 28.328 10.281 1 93.56 74 SER A CA 1
ATOM 552 C C . SER A 1 74 ? 4.367 27.266 9.648 1 93.56 74 SER A C 1
ATOM 554 O O . SER A 1 74 ? 4.164 26.875 8.492 1 93.56 74 SER A O 1
ATOM 556 N N . PRO A 1 75 ? 5.316 26.75 10.445 1 92.69 75 PRO A N 1
ATOM 557 C CA . PRO A 1 75 ? 6.133 25.656 9.906 1 92.69 75 PRO A CA 1
ATOM 558 C C . PRO A 1 75 ? 5.355 24.344 9.766 1 92.69 75 PRO A C 1
ATOM 560 O O . PRO A 1 75 ? 5.855 23.391 9.172 1 92.69 75 PRO A O 1
ATOM 563 N N . PHE A 1 76 ? 4.105 24.328 10.164 1 88.25 76 PHE A N 1
ATOM 564 C CA . PHE A 1 76 ? 3.275 23.125 10.117 1 88.25 76 PHE A CA 1
ATOM 565 C C . PHE A 1 76 ? 1.963 23.406 9.398 1 88.25 76 PHE A C 1
ATOM 567 O O . PHE A 1 76 ? 1.594 24.562 9.195 1 88.25 76 PHE A O 1
ATOM 574 N N . ALA A 1 77 ? 1.345 22.344 8.992 1 83.75 77 ALA A N 1
ATOM 575 C CA . ALA A 1 77 ? 0.065 22.469 8.305 1 83.75 77 ALA A CA 1
ATOM 576 C C . ALA A 1 77 ? -1.024 22.953 9.258 1 83.75 77 ALA A C 1
ATOM 578 O O . ALA A 1 77 ? -1.916 23.719 8.859 1 83.75 77 ALA A O 1
ATOM 579 N N . GLY A 1 78 ? -0.97 22.547 10.469 1 82.19 78 GLY A N 1
ATOM 580 C CA . GLY A 1 78 ? -1.956 22.953 11.461 1 82.19 78 GLY A CA 1
ATOM 581 C C . GLY A 1 78 ? -1.768 24.391 11.938 1 82.19 78 GLY A C 1
ATOM 582 O O . GLY A 1 78 ? -0.67 24.766 12.344 1 82.19 78 GLY A O 1
ATOM 583 N N . VAL A 1 79 ? -2.84 25.203 11.852 1 86.94 79 VAL A N 1
ATOM 584 C CA . VAL A 1 79 ? -2.715 26.609 12.211 1 86.94 79 VAL A CA 1
ATOM 585 C C . VAL A 1 79 ? -3.834 27 13.18 1 86.94 79 VAL A C 1
ATOM 587 O O . VAL A 1 79 ? -4.172 28.188 13.305 1 86.94 79 VAL A O 1
ATOM 590 N N . GLU A 1 80 ? -4.379 26.031 13.867 1 81.75 80 GLU A N 1
ATOM 591 C CA . GLU A 1 80 ? -5.543 26.266 14.719 1 81.75 80 GLU A CA 1
ATOM 592 C C . GLU A 1 80 ? -5.203 27.203 15.875 1 81.75 80 GLU A C 1
ATOM 594 O O . GLU A 1 80 ? -6.074 27.906 16.391 1 81.75 80 GLU A O 1
ATOM 599 N N . HIS A 1 81 ? -3.994 27.266 16.25 1 83.62 81 HIS A N 1
ATOM 600 C CA . HIS A 1 81 ? -3.598 28.125 17.359 1 83.62 81 HIS A CA 1
ATOM 601 C C . HIS A 1 81 ? -3.178 29.5 16.859 1 83.62 81 HIS A C 1
ATOM 603 O O . HIS A 1 81 ? -3.107 30.453 17.641 1 83.62 81 HIS A O 1
ATOM 609 N N . LEU A 1 82 ? -2.9 29.625 15.633 1 88.62 82 LEU A N 1
ATOM 610 C CA . LEU A 1 82 ? -2.42 30.875 15.062 1 88.62 82 LEU A CA 1
ATOM 611 C C . LEU A 1 82 ? -3.564 31.656 14.422 1 88.62 82 LEU A C 1
ATOM 613 O O . LEU A 1 82 ? -3.707 32.844 14.656 1 88.62 82 LEU A O 1
ATOM 617 N N . ALA A 1 83 ? -4.391 31 13.727 1 86.75 83 ALA A N 1
ATOM 618 C CA . ALA A 1 83 ? -5.371 31.625 12.844 1 86.75 83 ALA A CA 1
ATOM 619 C C . ALA A 1 83 ? -6.301 32.531 13.625 1 86.75 83 ALA A C 1
ATOM 621 O O . ALA A 1 83 ? -6.449 33.719 13.289 1 86.75 83 ALA A O 1
ATOM 622 N N . PRO A 1 84 ? -6.871 32.062 14.711 1 84.62 84 PRO A N 1
ATOM 623 C CA . PRO A 1 84 ? -7.801 32.938 15.438 1 84.62 84 PRO A CA 1
ATOM 624 C C . PRO A 1 84 ? -7.082 34 16.25 1 84.62 84 PRO A C 1
ATOM 626 O O . PRO A 1 84 ? -7.691 35 16.641 1 84.62 84 PRO A O 1
ATOM 629 N N . ALA A 1 85 ? -5.828 33.844 16.516 1 88.94 85 ALA A N 1
ATOM 630 C CA . ALA A 1 85 ? -5.105 34.719 17.453 1 88.94 85 ALA A CA 1
ATOM 631 C C . ALA A 1 85 ? -4.461 35.875 16.734 1 88.94 85 ALA A C 1
ATOM 633 O O . ALA A 1 85 ? -4.066 36.875 17.375 1 88.94 85 ALA A O 1
ATOM 634 N N . LEU A 1 86 ? -4.371 35.812 15.484 1 90.12 86 LEU A N 1
ATOM 635 C CA . LEU A 1 86 ? -3.672 36.844 14.734 1 90.12 86 LEU A CA 1
ATOM 636 C C . LEU A 1 86 ? -4.625 37.969 14.352 1 90.12 86 LEU A C 1
ATOM 638 O O . LEU A 1 86 ? -5.801 37.75 14.07 1 90.12 86 LEU A O 1
ATOM 642 N N . PRO A 1 87 ? -4.098 39.25 14.422 1 87.44 87 PRO A N 1
ATOM 643 C CA . PRO A 1 87 ? -4.93 40.344 13.984 1 87.44 87 PRO A CA 1
ATOM 644 C C . PRO A 1 87 ? -5.359 40.25 12.523 1 87.44 87 PRO A C 1
ATOM 646 O O . PRO A 1 87 ? -4.684 39.594 11.727 1 87.44 87 PRO A O 1
ATOM 649 N N . ASP A 1 88 ? -6.391 41 12.312 1 84.12 88 ASP A N 1
ATOM 650 C CA . ASP A 1 88 ? -6.848 41.094 10.93 1 84.12 88 ASP A CA 1
ATOM 651 C C . ASP A 1 88 ? -5.797 41.75 10.047 1 84.12 88 ASP A C 1
ATOM 653 O O . ASP A 1 88 ? -5.059 42.625 10.492 1 84.12 88 ASP A O 1
ATOM 657 N N . GLY A 1 89 ? -5.605 41.344 8.891 1 86.69 89 GLY A N 1
ATOM 658 C CA . GLY A 1 89 ? -4.676 41.938 7.957 1 86.69 89 GLY A CA 1
ATOM 659 C C . GLY A 1 89 ? -3.346 41.219 7.879 1 86.69 89 GLY A C 1
ATOM 660 O O . GLY A 1 89 ? -2.566 41.438 6.949 1 86.69 89 GLY A O 1
ATOM 661 N N . VAL A 1 90 ? -3.041 40.5 8.984 1 91.88 90 VAL A N 1
ATOM 662 C CA . VAL A 1 90 ? -1.817 39.719 8.945 1 91.88 90 VAL A CA 1
ATOM 663 C C . VAL A 1 90 ? -2.004 38.531 8.008 1 91.88 90 VAL A C 1
ATOM 665 O O . VAL A 1 90 ? -2.998 37.812 8.102 1 91.88 90 VAL A O 1
ATOM 668 N N . LEU A 1 91 ? -1.072 38.344 7.117 1 94.38 91 LEU A N 1
ATOM 669 C CA . LEU A 1 91 ? -1.088 37.156 6.254 1 94.38 91 LEU A CA 1
ATOM 670 C C . LEU A 1 91 ? -0.585 35.938 7.004 1 94.38 91 LEU A C 1
ATOM 672 O O . LEU A 1 91 ? 0.501 35.969 7.586 1 94.38 91 LEU A O 1
ATOM 676 N N . LEU A 1 92 ? -1.39 34.969 7.047 1 94.56 92 LEU A N 1
ATOM 677 C CA . LEU A 1 92 ? -0.985 33.688 7.617 1 94.56 92 LEU A CA 1
ATOM 678 C C . LEU A 1 92 ? -0.815 32.625 6.527 1 94.56 92 LEU A C 1
ATOM 680 O O . LEU A 1 92 ? -1.753 32.344 5.773 1 94.56 92 LEU A O 1
ATOM 684 N N . THR A 1 93 ? 0.424 32.156 6.371 1 94.38 93 THR A N 1
ATOM 685 C CA . THR A 1 93 ? 0.685 31.031 5.492 1 94.38 93 THR A CA 1
ATOM 686 C C . THR A 1 93 ? 1.124 29.797 6.297 1 94.38 93 THR A C 1
ATOM 688 O O . THR A 1 93 ? 1.45 29.922 7.48 1 94.38 93 THR A O 1
ATOM 691 N N . ARG A 1 94 ? 1.011 28.641 5.641 1 92.06 94 ARG A N 1
ATOM 692 C CA . ARG A 1 94 ? 1.382 27.422 6.328 1 92.06 94 ARG A CA 1
ATOM 693 C C . ARG A 1 94 ? 2.23 26.516 5.434 1 92.06 94 ARG A C 1
ATOM 695 O O . ARG A 1 94 ? 2.348 26.766 4.23 1 92.06 94 ARG A O 1
ATOM 702 N N . THR A 1 95 ? 2.879 25.562 6.102 1 91.5 95 THR A N 1
ATOM 703 C CA . THR A 1 95 ? 3.691 24.578 5.391 1 91.5 95 THR A CA 1
ATOM 704 C C . THR A 1 95 ? 2.9 23.297 5.145 1 91.5 95 THR A C 1
ATOM 706 O O . THR A 1 95 ? 2.414 22.672 6.086 1 91.5 95 THR A O 1
ATOM 709 N N . THR A 1 96 ? 2.682 22.938 3.855 1 83.56 96 THR A N 1
ATOM 710 C CA . THR A 1 96 ? 2.102 21.641 3.51 1 83.56 96 THR A CA 1
ATOM 711 C C . THR A 1 96 ? 3.125 20.766 2.797 1 83.56 96 THR A C 1
ATOM 713 O O . THR A 1 96 ? 3.217 19.562 3.068 1 83.56 96 THR A O 1
ATOM 716 N N . GLY A 1 97 ? 3.959 21.406 1.918 1 76.25 97 GLY A N 1
ATOM 717 C CA . GLY A 1 97 ? 5.078 20.75 1.26 1 76.25 97 GLY A CA 1
ATOM 718 C C . GLY A 1 97 ? 4.711 19.406 0.677 1 76.25 97 GLY A C 1
ATOM 719 O O . GLY A 1 97 ? 3.74 19.281 -0.071 1 76.25 97 GLY A O 1
ATOM 720 N N . THR A 1 98 ? 5.523 18.438 0.954 1 78.25 98 THR A N 1
ATOM 721 C CA . THR A 1 98 ? 5.41 17.078 0.438 1 78.25 98 THR A CA 1
ATOM 722 C C . THR A 1 98 ? 4.406 16.266 1.254 1 78.25 98 THR A C 1
ATOM 724 O O . THR A 1 98 ? 4.254 15.062 1.042 1 78.25 98 THR A O 1
ATOM 727 N N . MET A 1 99 ? 3.656 16.922 2.062 1 87.69 99 MET A N 1
ATOM 728 C CA . MET A 1 99 ? 2.805 16.25 3.035 1 87.69 99 MET A CA 1
ATOM 729 C C . MET A 1 99 ? 1.666 15.508 2.34 1 87.69 99 MET A C 1
ATOM 731 O O . MET A 1 99 ? 1.33 14.383 2.713 1 87.69 99 MET A O 1
ATOM 735 N N . PRO A 1 100 ? 1.103 16.156 1.272 1 90.25 100 PRO A N 1
ATOM 736 C CA . PRO A 1 100 ? -0.008 15.438 0.637 1 90.25 100 PRO A CA 1
ATOM 737 C C . PRO A 1 100 ? 0.39 14.055 0.137 1 90.25 100 PRO A C 1
ATOM 739 O O . PRO A 1 100 ? -0.321 13.078 0.385 1 90.25 100 PRO A O 1
ATOM 742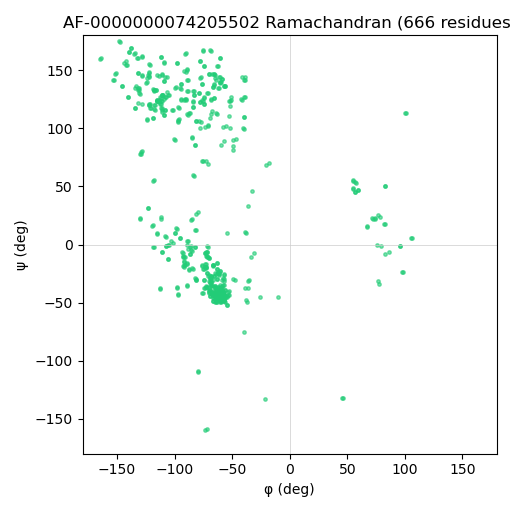 N N . GLY A 1 101 ? 1.539 13.984 -0.516 1 92.62 101 GLY A N 1
ATOM 743 C CA . GLY A 1 101 ? 2.014 12.688 -0.987 1 92.62 101 GLY A CA 1
ATOM 744 C C . GLY A 1 101 ? 2.32 11.719 0.139 1 92.62 101 GLY A C 1
ATOM 745 O O . GLY A 1 101 ? 1.979 10.539 0.058 1 92.62 101 GLY A O 1
ATOM 746 N N . ARG A 1 102 ? 2.975 12.242 1.147 1 93.06 102 ARG A N 1
ATOM 747 C CA . ARG A 1 102 ? 3.338 11.422 2.301 1 93.06 102 ARG A CA 1
ATOM 748 C C . ARG A 1 102 ? 2.096 10.883 3.002 1 93.06 102 ARG A C 1
ATOM 750 O O . ARG A 1 102 ? 2.016 9.695 3.307 1 93.06 102 ARG A O 1
ATOM 757 N N . ILE A 1 103 ? 1.148 11.688 3.229 1 95.5 103 ILE A N 1
ATOM 758 C CA . ILE A 1 103 ? -0.067 11.305 3.939 1 95.5 103 ILE A CA 1
ATOM 759 C C . ILE A 1 103 ? -0.865 10.312 3.096 1 95.5 103 ILE A C 1
ATOM 761 O O . ILE A 1 103 ? -1.443 9.359 3.629 1 95.5 103 ILE A O 1
ATOM 765 N N . ALA A 1 104 ? -0.947 10.547 1.802 1 97 104 ALA A N 1
ATOM 766 C CA . ALA A 1 104 ? -1.627 9.609 0.908 1 97 104 ALA A CA 1
ATOM 767 C C . ALA A 1 104 ? -1.009 8.219 0.997 1 97 104 ALA A C 1
ATOM 769 O O . ALA A 1 104 ? -1.725 7.215 1.026 1 97 104 ALA A O 1
ATOM 770 N N . GLU A 1 105 ? 0.285 8.188 1.008 1 97 105 GLU A N 1
ATOM 771 C CA . GLU A 1 105 ? 0.969 6.902 1.13 1 97 105 GLU A CA 1
ATOM 772 C C . GLU A 1 105 ? 0.658 6.238 2.467 1 97 105 GLU A C 1
ATOM 774 O O . GLU A 1 105 ? 0.48 5.02 2.531 1 97 105 GLU A O 1
ATOM 779 N N . TYR A 1 106 ? 0.639 7.031 3.529 1 97.94 106 TYR A N 1
ATOM 780 C CA . TYR A 1 106 ? 0.244 6.516 4.836 1 97.94 106 TYR A CA 1
ATOM 781 C C . TYR A 1 106 ? -1.127 5.852 4.77 1 97.94 106 TYR A C 1
ATOM 783 O O . TYR A 1 106 ? -1.297 4.715 5.215 1 97.94 106 TYR A O 1
ATOM 791 N N . VAL A 1 107 ? -2.107 6.539 4.238 1 98.81 107 VAL A N 1
ATOM 792 C CA . VAL A 1 107 ? -3.471 6.023 4.148 1 98.81 107 VAL A CA 1
ATOM 793 C C . VAL A 1 107 ? -3.484 4.746 3.314 1 98.81 107 VAL A C 1
ATOM 795 O O . VAL A 1 107 ? -4.086 3.744 3.713 1 98.81 107 VAL A O 1
ATOM 798 N N . LEU A 1 108 ? -2.803 4.781 2.203 1 98.38 108 LEU A N 1
ATOM 799 C CA . LEU A 1 108 ? -2.697 3.605 1.347 1 98.38 108 LEU A CA 1
ATOM 800 C C . LEU A 1 108 ? -2.139 2.418 2.121 1 98.38 108 LEU A C 1
ATOM 802 O O . LEU A 1 108 ? -2.666 1.307 2.029 1 98.38 108 LEU A O 1
ATOM 806 N N . THR A 1 109 ? -1.063 2.678 2.889 1 98.62 109 THR A N 1
ATOM 807 C CA . THR A 1 109 ? -0.387 1.641 3.658 1 98.62 109 THR A CA 1
ATOM 808 C C . THR A 1 109 ? -1.362 0.949 4.609 1 98.62 109 THR A C 1
ATOM 810 O O . THR A 1 109 ? -1.45 -0.281 4.629 1 98.62 109 THR A O 1
ATOM 813 N N . TRP A 1 110 ? -2.072 1.7 5.285 1 98.75 110 TRP A N 1
ATOM 814 C CA . TRP A 1 110 ? -2.883 1.104 6.344 1 98.75 110 TRP A CA 1
ATOM 815 C C . TRP A 1 110 ? -4.164 0.509 5.773 1 98.75 110 TRP A C 1
ATOM 817 O O . TRP A 1 110 ? -4.688 -0.477 6.297 1 98.75 110 TRP A O 1
ATOM 827 N N . VAL A 1 111 ? -4.73 1.056 4.684 1 98.44 111 VAL A N 1
ATOM 828 C CA . VAL A 1 111 ? -5.84 0.42 3.982 1 98.44 111 VAL A CA 1
ATOM 829 C C . VAL A 1 111 ? -5.418 -0.962 3.488 1 98.44 111 VAL A C 1
ATOM 831 O O . VAL A 1 111 ? -6.125 -1.949 3.707 1 98.44 111 VAL A O 1
ATOM 834 N N . LEU A 1 112 ? -4.242 -1.035 2.91 1 98.31 112 LEU A N 1
ATOM 835 C CA . LEU A 1 112 ? -3.734 -2.303 2.396 1 98.31 112 LEU A CA 1
ATOM 836 C C . LEU A 1 112 ? -3.379 -3.248 3.539 1 98.31 112 LEU A C 1
ATOM 838 O O . LEU A 1 112 ? -3.568 -4.461 3.428 1 98.31 112 LEU A O 1
ATOM 842 N N . ALA A 1 113 ? -2.771 -2.66 4.625 1 98.56 113 ALA A N 1
ATOM 843 C CA . ALA A 1 113 ? -2.414 -3.494 5.77 1 98.56 113 ALA A CA 1
ATOM 844 C C . ALA A 1 113 ? -3.637 -4.219 6.324 1 98.56 113 ALA A C 1
ATOM 846 O O . ALA A 1 113 ? -3.557 -5.391 6.691 1 98.56 113 ALA A O 1
ATOM 847 N N . GLU A 1 114 ? -4.762 -3.502 6.395 1 97.69 114 GLU A N 1
ATOM 848 C CA . GLU A 1 114 ? -5.992 -4.133 6.859 1 97.69 114 GLU A CA 1
ATOM 849 C C . GLU A 1 114 ? -6.512 -5.148 5.844 1 97.69 114 GLU A C 1
ATOM 851 O O . GLU A 1 114 ? -6.875 -6.27 6.207 1 97.69 114 GLU A O 1
ATOM 856 N N . ARG A 1 115 ? -6.508 -4.809 4.59 1 96.31 115 ARG A N 1
ATOM 857 C CA . ARG A 1 115 ? -7.035 -5.641 3.512 1 96.31 115 ARG A CA 1
ATOM 858 C C . ARG A 1 115 ? -6.273 -6.957 3.416 1 96.31 115 ARG A C 1
ATOM 860 O O . ARG A 1 115 ? -6.871 -8.016 3.197 1 96.31 115 ARG A O 1
ATOM 867 N N . TRP A 1 116 ? -4.992 -6.887 3.609 1 97.69 116 TRP A N 1
ATOM 868 C CA . TRP A 1 116 ? -4.145 -8.062 3.406 1 97.69 116 TRP A CA 1
ATOM 869 C C . TRP A 1 116 ? -3.812 -8.727 4.734 1 97.69 116 TRP A C 1
ATOM 871 O O . TRP A 1 116 ? -2.918 -9.578 4.805 1 97.69 116 TRP A O 1
ATOM 881 N N . GLN A 1 117 ? -4.48 -8.289 5.805 1 97.81 117 GLN A N 1
ATOM 882 C CA . GLN A 1 117 ? -4.375 -8.922 7.117 1 97.81 117 GLN A CA 1
ATOM 883 C C . GLN A 1 117 ? -2.924 -8.961 7.59 1 97.81 117 GLN A C 1
ATOM 885 O O . GLN A 1 117 ? -2.453 -10 8.07 1 97.81 117 GLN A O 1
ATOM 890 N N . VAL A 1 118 ? -2.234 -7.848 7.434 1 98.5 118 VAL A N 1
ATOM 891 C CA . VAL A 1 118 ? -0.82 -7.75 7.781 1 98.5 118 VAL A CA 1
ATOM 892 C C . VAL A 1 118 ? -0.622 -8.102 9.25 1 98.5 118 VAL A C 1
ATOM 894 O O . VAL A 1 118 ? 0.312 -8.828 9.602 1 98.5 118 VAL A O 1
ATOM 897 N N . ALA A 1 119 ? -1.499 -7.641 10.156 1 97.88 119 ALA A N 1
ATOM 898 C CA . ALA A 1 119 ? -1.393 -7.938 11.578 1 97.88 119 ALA A CA 1
ATOM 899 C C . ALA A 1 119 ? -1.392 -9.445 11.828 1 97.88 119 ALA A C 1
ATOM 901 O O . ALA A 1 119 ? -0.569 -9.953 12.594 1 97.88 119 ALA A O 1
ATOM 902 N N . ARG A 1 120 ? -2.271 -10.172 11.18 1 97.44 120 ARG A N 1
ATOM 903 C CA . ARG A 1 120 ? -2.385 -11.617 11.344 1 97.44 120 ARG A CA 1
ATOM 904 C C . ARG A 1 120 ? -1.114 -12.32 10.875 1 97.44 120 ARG A C 1
ATOM 906 O O . ARG A 1 120 ? -0.584 -13.188 11.578 1 97.44 120 ARG A O 1
ATOM 913 N N . TYR A 1 121 ? -0.638 -11.969 9.742 1 97.88 121 TYR A N 1
ATOM 914 C CA . TYR A 1 121 ? 0.495 -12.688 9.172 1 97.88 121 TYR A CA 1
ATOM 915 C C . TYR A 1 121 ? 1.791 -12.328 9.883 1 97.88 121 TYR A C 1
ATOM 917 O O . TYR A 1 121 ? 2.703 -13.148 9.984 1 97.88 121 TYR A O 1
ATOM 925 N N . LEU A 1 122 ? 1.893 -11.047 10.406 1 97.62 122 LEU A N 1
ATOM 926 C CA . LEU A 1 122 ? 3.027 -10.727 11.266 1 97.62 122 LEU A CA 1
ATOM 927 C C . LEU A 1 122 ? 3.006 -11.578 12.531 1 97.62 122 LEU A C 1
ATOM 929 O O . LEU A 1 122 ? 4.051 -12.047 12.984 1 97.62 122 LEU A O 1
ATOM 933 N N . THR A 1 123 ? 1.827 -11.742 13.07 1 96.44 123 THR A N 1
ATOM 934 C CA . THR A 1 123 ? 1.688 -12.602 14.242 1 96.44 123 THR A CA 1
ATOM 935 C C . THR A 1 123 ? 2.066 -14.039 13.906 1 96.44 123 THR A C 1
ATOM 937 O O . THR A 1 123 ? 2.791 -14.688 14.672 1 96.44 123 THR A O 1
ATOM 940 N N . GLN A 1 124 ? 1.576 -14.562 12.805 1 96.94 124 GLN A N 1
ATOM 941 C CA . GLN A 1 124 ? 1.921 -15.914 12.383 1 96.94 124 GLN A CA 1
ATOM 942 C C . GLN A 1 124 ? 3.43 -16.078 12.219 1 96.94 124 GLN A C 1
ATOM 944 O O . GLN A 1 124 ? 4.004 -17.078 12.656 1 96.94 124 GLN A O 1
ATOM 949 N N . SER A 1 125 ? 4.07 -15.078 11.562 1 96 125 SER A N 1
ATOM 950 C CA . SER A 1 125 ? 5.516 -15.109 11.359 1 96 125 SER A CA 1
ATOM 951 C C . SER A 1 125 ? 6.258 -15.125 12.695 1 96 125 SER A C 1
ATOM 953 O O . SER A 1 125 ? 7.242 -15.852 12.852 1 96 125 SER A O 1
ATOM 955 N N . ALA A 1 126 ? 5.758 -14.375 13.695 1 95.06 126 ALA A N 1
ATOM 956 C CA . ALA A 1 126 ? 6.398 -14.25 15 1 95.06 126 ALA A CA 1
ATOM 957 C C . ALA A 1 126 ? 6.188 -15.508 15.836 1 95.06 126 ALA A C 1
ATOM 959 O O . ALA A 1 126 ? 6.98 -15.805 16.734 1 95.06 126 ALA A O 1
ATOM 960 N N . THR A 1 127 ? 5.168 -16.297 15.516 1 95.88 127 THR A N 1
ATOM 961 C CA . THR A 1 127 ? 4.824 -17.438 16.359 1 95.88 127 THR A CA 1
ATOM 962 C C . THR A 1 127 ? 5.031 -18.75 15.602 1 95.88 127 THR A C 1
ATOM 964 O O . THR A 1 127 ? 4.602 -19.812 16.047 1 95.88 127 THR A O 1
ATOM 967 N N . ALA A 1 128 ? 5.648 -18.672 14.43 1 97.25 128 ALA A N 1
ATOM 968 C CA . ALA A 1 128 ? 6 -19.844 13.609 1 97.25 128 ALA A CA 1
ATOM 969 C C . ALA A 1 128 ? 4.758 -20.641 13.234 1 97.25 128 ALA A C 1
ATOM 971 O O . ALA A 1 128 ? 4.719 -21.859 13.406 1 97.25 128 ALA A O 1
ATOM 972 N N . ALA A 1 129 ? 3.764 -19.984 12.797 1 96.44 129 ALA A N 1
ATOM 973 C CA . ALA A 1 129 ? 2.516 -20.594 12.359 1 96.44 129 ALA A CA 1
ATOM 974 C C . ALA A 1 129 ? 2.322 -20.453 10.852 1 96.44 129 ALA A C 1
ATOM 976 O O . ALA A 1 129 ? 2.41 -19.344 10.312 1 96.44 129 ALA A O 1
ATOM 977 N N . TRP A 1 130 ? 2.209 -21.547 10.188 1 97.12 130 TRP A N 1
ATOM 978 C CA . TRP A 1 130 ? 1.856 -21.562 8.773 1 97.12 130 TRP A CA 1
ATOM 979 C C . TRP A 1 130 ? 0.378 -21.891 8.586 1 97.12 130 TRP A C 1
ATOM 981 O O . TRP A 1 130 ? -0.008 -23.062 8.531 1 97.12 130 TRP A O 1
ATOM 991 N N . ASP A 1 131 ? -0.461 -20.875 8.555 1 96.06 131 ASP A N 1
ATOM 992 C CA . ASP A 1 131 ? -1.907 -21.031 8.414 1 96.06 131 ASP A CA 1
ATOM 993 C C . ASP A 1 131 ? -2.43 -20.234 7.215 1 96.06 131 ASP A C 1
ATOM 995 O O . ASP A 1 131 ? -2.496 -19.016 7.254 1 96.06 131 ASP A O 1
ATOM 999 N N . ALA A 1 132 ? -2.787 -20.891 6.203 1 93.19 132 ALA A N 1
ATOM 1000 C CA . ALA A 1 132 ? -3.24 -20.266 4.961 1 93.19 132 ALA A CA 1
ATOM 1001 C C . ALA A 1 132 ? -4.762 -20.172 4.914 1 93.19 132 ALA A C 1
ATOM 1003 O O . ALA A 1 132 ? -5.34 -19.812 3.891 1 93.19 132 ALA A O 1
ATOM 1004 N N . SER A 1 133 ? -5.379 -20.531 5.969 1 93.06 133 SER A N 1
ATOM 1005 C CA . SER A 1 133 ? -6.836 -20.484 5.984 1 93.06 133 SER A CA 1
ATOM 1006 C C . SER A 1 133 ? -7.352 -19.062 5.891 1 93.06 133 SER A C 1
ATOM 1008 O O . SER A 1 133 ? -6.684 -18.125 6.344 1 93.06 133 SER A O 1
ATOM 1010 N N . ASN A 1 134 ? -8.5 -18.844 5.234 1 91.75 134 ASN A N 1
ATOM 1011 C CA . ASN A 1 134 ? -9.172 -17.562 5.113 1 91.75 134 ASN A CA 1
ATOM 1012 C C . ASN A 1 134 ? -8.25 -16.484 4.539 1 91.75 134 ASN A C 1
ATOM 1014 O O . ASN A 1 134 ? -8.055 -15.438 5.145 1 91.75 134 ASN A O 1
ATOM 1018 N N . PRO A 1 135 ? -7.695 -16.797 3.381 1 92.75 135 PRO A N 1
ATOM 1019 C CA . PRO A 1 135 ? -6.797 -15.82 2.768 1 92.75 135 PRO A CA 1
ATOM 1020 C C . PRO A 1 135 ? -7.5 -14.508 2.424 1 92.75 135 PRO A C 1
ATOM 1022 O O . PRO A 1 135 ? -8.727 -14.484 2.277 1 92.75 135 PRO A O 1
ATOM 1025 N N . PRO A 1 136 ? -6.723 -13.398 2.389 1 93.62 136 PRO A N 1
ATOM 1026 C CA . PRO A 1 136 ? -7.316 -12.133 1.978 1 93.62 136 PRO A CA 1
ATOM 1027 C C . PRO A 1 136 ? -7.977 -12.203 0.601 1 93.62 136 PRO A C 1
ATOM 1029 O O . PRO A 1 136 ? -7.445 -12.852 -0.307 1 93.62 136 PRO A O 1
ATOM 1032 N N . VAL A 1 137 ? -9.141 -11.648 0.456 1 86.94 137 VAL A N 1
ATOM 1033 C CA . VAL A 1 137 ? -9.844 -11.594 -0.821 1 86.94 137 VAL A CA 1
ATOM 1034 C C . VAL A 1 137 ? -10.133 -10.141 -1.189 1 86.94 137 VAL A C 1
ATOM 1036 O O . VAL A 1 137 ? -10.133 -9.266 -0.323 1 86.94 137 VAL A O 1
ATOM 1039 N N . ALA A 1 138 ? -10.281 -9.898 -2.455 1 83.19 138 ALA A N 1
ATOM 1040 C CA . ALA A 1 138 ? -10.641 -8.555 -2.904 1 83.19 138 ALA A CA 1
ATOM 1041 C C . ALA A 1 138 ? -11.938 -8.086 -2.254 1 83.19 138 ALA A C 1
ATOM 1043 O O . ALA A 1 138 ? -12.875 -8.875 -2.096 1 83.19 138 ALA A O 1
ATOM 1044 N N . PRO A 1 139 ? -11.875 -6.785 -1.824 1 83.75 139 PRO A N 1
ATOM 1045 C CA . PRO A 1 139 ? -13.117 -6.289 -1.224 1 83.75 139 PRO A CA 1
ATOM 1046 C C . PRO A 1 139 ? -14.297 -6.324 -2.191 1 83.75 139 PRO A C 1
ATOM 1048 O O . PRO A 1 139 ? -14.125 -6.082 -3.389 1 83.75 139 PRO A O 1
ATOM 1051 N N . ALA A 1 140 ? -15.391 -6.703 -1.679 1 79.31 140 ALA A N 1
ATOM 1052 C CA . ALA A 1 140 ? -16.625 -6.656 -2.461 1 79.31 140 ALA A CA 1
ATOM 1053 C C . ALA A 1 140 ? -17.078 -5.219 -2.699 1 79.31 140 ALA A C 1
ATOM 1055 O O . ALA A 1 140 ? -17.75 -4.926 -3.691 1 79.31 140 ALA A O 1
ATOM 1056 N N . ARG A 1 141 ? -16.625 -4.43 -1.716 1 81 141 ARG A N 1
ATOM 1057 C CA . ARG A 1 141 ? -16.969 -3.008 -1.769 1 81 141 ARG A CA 1
ATOM 1058 C C . ARG A 1 141 ? -15.914 -2.229 -2.557 1 81 141 ARG A C 1
ATOM 1060 O O . ARG A 1 141 ? -14.727 -2.293 -2.248 1 81 141 ARG A O 1
ATOM 1067 N N . GLY A 1 142 ? -16.375 -1.395 -3.48 1 89.12 142 GLY A N 1
ATOM 1068 C CA . GLY A 1 142 ? -15.438 -0.764 -4.402 1 89.12 142 GLY A CA 1
ATOM 1069 C C . GLY A 1 142 ? -15.43 0.75 -4.297 1 89.12 142 GLY A C 1
ATOM 1070 O O . GLY A 1 142 ? -14.938 1.436 -5.199 1 89.12 142 GLY A O 1
ATOM 1071 N N . GLU A 1 143 ? -16 1.278 -3.162 1 94 143 GLU A N 1
ATOM 1072 C CA . GLU A 1 143 ? -16.062 2.73 -3.033 1 94 143 GLU A CA 1
ATOM 1073 C C . GLU A 1 143 ? -15.359 3.207 -1.771 1 94 143 GLU A C 1
ATOM 1075 O O . GLU A 1 143 ? -15.289 2.479 -0.778 1 94 143 GLU A O 1
ATOM 1080 N N . ALA A 1 144 ? -14.812 4.363 -1.885 1 96.44 144 ALA A N 1
ATOM 1081 C CA . ALA A 1 144 ? -14.211 5.07 -0.756 1 96.44 144 ALA A CA 1
ATOM 1082 C C . ALA A 1 144 ? -14.758 6.488 -0.645 1 96.44 144 ALA A C 1
ATOM 1084 O O . ALA A 1 144 ? -15.094 7.113 -1.654 1 96.44 144 ALA A O 1
ATOM 1085 N N . VAL A 1 145 ? -14.883 6.934 0.554 1 95.31 145 VAL A N 1
ATOM 1086 C CA . VAL A 1 145 ? -15.328 8.297 0.817 1 95.31 145 VAL A CA 1
ATOM 1087 C C . VAL A 1 145 ? -14.227 9.062 1.556 1 95.31 145 VAL A C 1
ATOM 1089 O O . VAL A 1 145 ? -13.633 8.539 2.502 1 95.31 145 VAL A O 1
ATOM 1092 N N . VAL A 1 146 ? -13.938 10.219 1.102 1 97.12 146 VAL A N 1
ATOM 1093 C CA . VAL A 1 146 ? -12.984 11.109 1.753 1 97.12 146 VAL A CA 1
ATOM 1094 C C . VAL A 1 146 ? -13.688 12.383 2.209 1 97.12 146 VAL A C 1
ATOM 1096 O O . VAL A 1 146 ? -14.258 13.109 1.392 1 97.12 146 VAL A O 1
ATOM 1099 N N . LEU A 1 147 ? -13.711 12.578 3.506 1 96.06 147 LEU A N 1
ATOM 1100 C CA . LEU A 1 147 ? -14.188 13.852 4.035 1 96.06 147 LEU A CA 1
ATOM 1101 C C . LEU A 1 147 ? -13.07 14.891 4.039 1 96.06 147 LEU A C 1
ATOM 1103 O O . LEU A 1 147 ? -12.094 14.75 4.77 1 96.06 147 LEU A O 1
ATOM 1107 N N . GLY A 1 148 ? -13.25 15.93 3.334 1 95.19 148 GLY A N 1
ATOM 1108 C CA . GLY A 1 148 ? -12.203 16.906 3.076 1 95.19 148 GLY A CA 1
ATOM 1109 C C . GLY A 1 148 ? -11.562 16.75 1.711 1 95.19 148 GLY A C 1
ATOM 1110 O O . GLY A 1 148 ? -10.836 15.789 1.466 1 95.19 148 GLY A O 1
ATOM 1111 N N . THR A 1 149 ? -11.789 17.75 0.855 1 93.94 149 THR A N 1
ATOM 1112 C CA . THR A 1 149 ? -11.352 17.609 -0.529 1 93.94 149 THR A CA 1
ATOM 1113 C C . THR A 1 149 ? -10.211 18.562 -0.84 1 93.94 149 THR A C 1
ATOM 1115 O O . THR A 1 149 ? -10.023 18.969 -1.992 1 93.94 149 THR A O 1
ATOM 1118 N N . GLY A 1 150 ? -9.508 19 0.191 1 89.19 150 GLY A N 1
ATOM 1119 C CA . GLY A 1 150 ? -8.328 19.812 -0.013 1 89.19 150 GLY A CA 1
ATOM 1120 C C . GLY A 1 150 ? -7.145 19.047 -0.565 1 89.19 150 GLY A C 1
ATOM 1121 O O . GLY A 1 150 ? -7.32 17.984 -1.176 1 89.19 150 GLY A O 1
ATOM 1122 N N . ALA A 1 151 ? -5.969 19.594 -0.367 1 86.75 151 ALA A N 1
ATOM 1123 C CA . ALA A 1 151 ? -4.75 19.031 -0.938 1 86.75 151 ALA A CA 1
ATOM 1124 C C . ALA A 1 151 ? -4.52 17.609 -0.438 1 86.75 151 ALA A C 1
ATOM 1126 O O . ALA A 1 151 ? -4.176 16.719 -1.218 1 86.75 151 ALA A O 1
ATOM 1127 N N . MET A 1 152 ? -4.715 17.406 0.832 1 92.69 152 MET A N 1
ATOM 1128 C CA . MET A 1 152 ? -4.52 16.062 1.391 1 92.69 152 MET A CA 1
ATOM 1129 C C . MET A 1 152 ? -5.562 15.094 0.851 1 92.69 152 MET A C 1
ATOM 1131 O O . MET A 1 152 ? -5.223 13.992 0.416 1 92.69 152 MET A O 1
ATOM 1135 N N . GLY A 1 153 ? -6.801 15.547 0.916 1 95.88 153 GLY A N 1
ATOM 1136 C CA . GLY A 1 153 ? -7.887 14.711 0.427 1 95.88 153 GLY A CA 1
ATOM 1137 C C . GLY A 1 153 ? -7.715 14.297 -1.024 1 95.88 153 GLY A C 1
ATOM 1138 O O . GLY A 1 153 ? -7.949 13.141 -1.38 1 95.88 153 GLY A O 1
ATOM 1139 N N . ALA A 1 154 ? -7.328 15.242 -1.819 1 95.62 154 ALA A N 1
ATOM 1140 C CA . ALA A 1 154 ? -7.137 14.977 -3.242 1 95.62 154 ALA A CA 1
ATOM 1141 C C . ALA A 1 154 ? -6.035 13.945 -3.465 1 95.62 154 ALA A C 1
ATOM 1143 O O . ALA A 1 154 ? -6.18 13.039 -4.293 1 95.62 154 ALA A O 1
ATOM 1144 N N . ALA A 1 155 ? -4.949 14.125 -2.768 1 95.81 155 ALA A N 1
ATOM 1145 C CA . ALA A 1 155 ? -3.855 13.164 -2.883 1 95.81 155 ALA A CA 1
ATOM 1146 C C . ALA A 1 155 ? -4.305 11.766 -2.463 1 95.81 155 ALA A C 1
ATOM 1148 O O . ALA A 1 155 ? -3.971 10.781 -3.117 1 95.81 155 ALA A O 1
ATOM 1149 N N . ILE A 1 156 ? -5.055 11.672 -1.409 1 98.25 156 ILE A N 1
ATOM 1150 C CA . ILE A 1 156 ? -5.578 10.406 -0.91 1 98.25 156 ILE A CA 1
ATOM 1151 C C . ILE A 1 156 ? -6.52 9.789 -1.945 1 98.25 156 ILE A C 1
ATOM 1153 O O . ILE A 1 156 ? -6.453 8.594 -2.217 1 98.25 156 ILE A O 1
ATOM 1157 N N . ALA A 1 157 ? -7.32 10.633 -2.504 1 98.19 157 ALA A N 1
ATOM 1158 C CA . ALA A 1 157 ? -8.273 10.172 -3.508 1 98.19 157 ALA A CA 1
ATOM 1159 C C . ALA A 1 157 ? -7.559 9.539 -4.699 1 98.19 157 ALA A C 1
ATOM 1161 O O . ALA A 1 157 ? -7.934 8.461 -5.16 1 98.19 157 ALA A O 1
ATOM 1162 N N . ARG A 1 158 ? -6.555 10.188 -5.203 1 97.06 158 ARG A N 1
ATOM 1163 C CA . ARG A 1 158 ? -5.789 9.656 -6.324 1 97.06 158 ARG A CA 1
ATOM 1164 C C . ARG A 1 158 ? -5.16 8.312 -5.973 1 97.06 158 ARG A C 1
ATOM 1166 O O . ARG A 1 158 ? -5.184 7.375 -6.773 1 97.06 158 ARG A O 1
ATOM 1173 N N . SER A 1 159 ? -4.645 8.273 -4.816 1 96.94 159 SER A N 1
ATOM 1174 C CA . SER A 1 159 ? -3.99 7.051 -4.367 1 96.94 159 SER A CA 1
ATOM 1175 C C . SER A 1 159 ? -4.984 5.898 -4.27 1 96.94 159 SER A C 1
ATOM 1177 O O . SER A 1 159 ? -4.73 4.809 -4.785 1 96.94 159 SER A O 1
ATOM 1179 N N . LEU A 1 160 ? -6.09 6.109 -3.633 1 97.38 160 LEU A N 1
ATOM 1180 C CA . LEU A 1 160 ? -7.113 5.078 -3.496 1 97.38 160 LEU A CA 1
ATOM 1181 C C . LEU A 1 160 ? -7.703 4.711 -4.855 1 97.38 160 LEU A C 1
ATOM 1183 O O . LEU A 1 160 ? -8.055 3.555 -5.09 1 97.38 160 LEU A O 1
ATOM 1187 N N . GLY A 1 161 ? -7.844 5.707 -5.684 1 96.12 161 GLY A N 1
ATOM 1188 C CA . GLY A 1 161 ? -8.258 5.422 -7.051 1 96.12 161 GLY A CA 1
ATOM 1189 C C . GLY A 1 161 ? -7.332 4.449 -7.758 1 96.12 161 GLY A C 1
ATOM 1190 O O . GLY A 1 161 ? -7.793 3.592 -8.516 1 96.12 161 GLY A O 1
ATOM 1191 N N . GLY A 1 162 ? -6.074 4.598 -7.516 1 92.69 162 GLY A N 1
ATOM 1192 C CA . GLY A 1 162 ? -5.09 3.691 -8.086 1 92.69 162 GLY A CA 1
ATOM 1193 C C . GLY A 1 162 ? -5.289 2.25 -7.66 1 92.69 162 GLY A C 1
ATOM 1194 O O . GLY A 1 162 ? -4.828 1.327 -8.336 1 92.69 162 GLY A O 1
ATOM 1195 N N . LEU A 1 163 ? -5.945 2.031 -6.547 1 93.25 163 LEU A N 1
ATOM 1196 C CA . LEU A 1 163 ? -6.254 0.689 -6.066 1 93.25 163 LEU A CA 1
ATOM 1197 C C . LEU A 1 163 ? -7.559 0.184 -6.676 1 93.25 163 LEU A C 1
ATOM 1199 O O . LEU A 1 163 ? -7.941 -0.968 -6.465 1 93.25 163 LEU A O 1
ATOM 1203 N N . GLY A 1 164 ? -8.219 1.095 -7.359 1 92.44 164 GLY A N 1
ATOM 1204 C CA . GLY A 1 164 ? -9.438 0.678 -8.039 1 92.44 164 GLY A CA 1
ATOM 1205 C C . GLY A 1 164 ? -10.695 1.165 -7.348 1 92.44 164 GLY A C 1
ATOM 1206 O O . GLY A 1 164 ? -11.805 0.826 -7.762 1 92.44 164 GLY A O 1
ATOM 1207 N N . TYR A 1 165 ? -10.578 1.974 -6.32 1 95.44 165 TYR A N 1
ATOM 1208 C CA . TYR A 1 165 ? -11.766 2.506 -5.652 1 95.44 165 TYR A CA 1
ATOM 1209 C C . TYR A 1 165 ? -12.406 3.617 -6.477 1 95.44 165 TYR A C 1
ATOM 1211 O O . TYR A 1 165 ? -11.703 4.434 -7.078 1 95.44 165 TYR A O 1
ATOM 1219 N N . ARG A 1 166 ? -13.711 3.586 -6.539 1 95.19 166 ARG A N 1
ATOM 1220 C CA . ARG A 1 166 ? -14.422 4.828 -6.832 1 95.19 166 ARG A CA 1
ATOM 1221 C C . ARG A 1 166 ? -14.43 5.754 -5.621 1 95.19 166 ARG A C 1
ATOM 1223 O O . ARG A 1 166 ? -14.938 5.391 -4.559 1 95.19 166 ARG A O 1
ATOM 1230 N N . VAL A 1 167 ? -13.891 6.961 -5.746 1 96.56 167 VAL A N 1
ATOM 1231 C CA . VAL A 1 167 ? -13.68 7.801 -4.57 1 96.56 167 VAL A CA 1
ATOM 1232 C C . VAL A 1 167 ? -14.617 9.008 -4.621 1 96.56 167 VAL A C 1
ATOM 1234 O O . VAL A 1 167 ? -14.586 9.781 -5.578 1 96.56 167 VAL A O 1
ATOM 1237 N N . VAL A 1 168 ? -15.398 9.172 -3.625 1 93.75 168 VAL A N 1
ATOM 1238 C CA . VAL A 1 168 ? -16.281 10.32 -3.475 1 93.75 168 VAL A CA 1
ATOM 1239 C C . VAL A 1 168 ? -15.727 11.273 -2.42 1 93.75 168 VAL A C 1
ATOM 1241 O O . VAL A 1 168 ? -15.359 10.844 -1.321 1 93.75 168 VAL A O 1
ATOM 1244 N N . GLY A 1 169 ? -15.617 12.492 -2.771 1 95.19 169 GLY A N 1
ATOM 1245 C CA . GLY A 1 169 ? -15.195 13.523 -1.839 1 95.19 169 GLY A CA 1
ATOM 1246 C C . GLY A 1 169 ? -16.359 14.32 -1.267 1 95.19 169 GLY A C 1
ATOM 1247 O O . GLY A 1 169 ? -17.281 14.68 -1.988 1 95.19 169 GLY A O 1
ATOM 1248 N N . LEU A 1 170 ? -16.312 14.539 -0.017 1 92.12 170 LEU A N 1
ATOM 1249 C CA . LEU A 1 170 ? -17.312 15.383 0.646 1 92.12 170 LEU A CA 1
ATOM 1250 C C . LEU A 1 170 ? -16.641 16.594 1.284 1 92.12 170 LEU A C 1
ATOM 1252 O O . LEU A 1 170 ? -15.586 16.484 1.908 1 92.12 170 LEU A O 1
ATOM 1256 N N . SER A 1 171 ? -17.172 17.703 1.09 1 90.94 171 SER A N 1
ATOM 1257 C CA . SER A 1 171 ? -16.734 18.969 1.673 1 90.94 171 SER A CA 1
ATOM 1258 C C . SER A 1 171 ? -17.906 19.906 1.915 1 90.94 171 SER A C 1
ATOM 1260 O O . SER A 1 171 ? -19.062 19.562 1.626 1 90.94 171 SER A O 1
ATOM 1262 N N . ARG A 1 172 ? -17.656 21 2.533 1 85.94 172 ARG A N 1
ATOM 1263 C CA . ARG A 1 172 ? -18.703 21.984 2.771 1 85.94 172 ARG A CA 1
ATOM 1264 C C . ARG A 1 172 ? -19.297 22.469 1.459 1 85.94 172 ARG A C 1
ATOM 1266 O O . ARG A 1 172 ? -20.531 22.531 1.312 1 85.94 172 ARG A O 1
ATOM 1273 N N . SER A 1 173 ? -18.422 22.75 0.46 1 84.06 173 SER A N 1
ATOM 1274 C CA . SER A 1 173 ? -18.875 23.344 -0.797 1 84.06 173 SER A CA 1
ATOM 1275 C C . SER A 1 173 ? -19.266 22.281 -1.809 1 84.06 173 SER A C 1
ATOM 1277 O O . SER A 1 173 ? -20.125 22.5 -2.662 1 84.06 173 SER A O 1
ATOM 1279 N N . GLY A 1 174 ? -18.547 21.156 -1.798 1 85.38 174 GLY A N 1
ATOM 1280 C CA . GLY A 1 174 ? -18.75 20.094 -2.77 1 85.38 174 GLY A CA 1
ATOM 1281 C C . GLY A 1 174 ? -18.203 20.422 -4.141 1 85.38 174 GLY A C 1
ATOM 1282 O O . GLY A 1 174 ? -18.688 19.922 -5.152 1 85.38 174 GLY A O 1
ATOM 1283 N N . ARG A 1 175 ? -17.266 21.328 -4.152 1 87 175 ARG A N 1
ATOM 1284 C CA . ARG A 1 175 ? -16.719 21.734 -5.438 1 87 175 ARG A CA 1
ATOM 1285 C C . ARG A 1 175 ? -16.047 20.562 -6.145 1 87 175 ARG A C 1
ATOM 1287 O O . ARG A 1 175 ? -15.281 19.828 -5.527 1 87 175 ARG A O 1
ATOM 1294 N N . PRO A 1 176 ? -16.359 20.469 -7.441 1 86.88 176 PRO A N 1
ATOM 1295 C CA . PRO A 1 176 ? -15.734 19.375 -8.195 1 86.88 176 PRO A CA 1
ATOM 1296 C C . PRO A 1 176 ? -14.211 19.469 -8.227 1 86.88 176 PRO A C 1
ATOM 1298 O O . PRO A 1 176 ? -13.656 20.578 -8.227 1 86.88 176 PRO A O 1
ATOM 1301 N N . ASP A 1 177 ? -13.641 18.359 -8.18 1 91.12 177 ASP A N 1
ATOM 1302 C CA . ASP A 1 177 ? -12.188 18.203 -8.258 1 91.12 177 ASP A CA 1
ATOM 1303 C C . ASP A 1 177 ? -11.82 16.906 -9 1 91.12 177 ASP A C 1
ATOM 1305 O O . ASP A 1 177 ? -12.414 15.859 -8.75 1 91.12 177 ASP A O 1
ATOM 1309 N N . ASP A 1 178 ? -10.867 16.984 -9.867 1 93.81 178 ASP A N 1
ATOM 1310 C CA . ASP A 1 178 ? -10.516 15.898 -10.773 1 93.81 178 ASP A CA 1
ATOM 1311 C C . ASP A 1 178 ? -9.953 14.703 -10.016 1 93.81 178 ASP A C 1
ATOM 1313 O O . ASP A 1 178 ? -9.898 13.594 -10.547 1 93.81 178 ASP A O 1
ATOM 1317 N N . ALA A 1 179 ? -9.562 14.93 -8.852 1 95.69 179 ALA A N 1
ATOM 1318 C CA . ALA A 1 179 ? -9 13.836 -8.062 1 95.69 179 ALA A CA 1
ATOM 1319 C C . ALA A 1 179 ? -10.086 12.867 -7.609 1 95.69 179 ALA A C 1
ATOM 1321 O O . ALA A 1 179 ? -9.789 11.734 -7.219 1 95.69 179 ALA A O 1
ATOM 1322 N N . PHE A 1 180 ? -11.297 13.328 -7.68 1 95.94 180 PHE A N 1
ATOM 1323 C CA . PHE A 1 180 ? -12.414 12.539 -7.18 1 95.94 180 PHE A CA 1
ATOM 1324 C C . PHE A 1 180 ? -13.336 12.117 -8.32 1 95.94 180 PHE A C 1
ATOM 1326 O O . PHE A 1 180 ? -13.492 12.852 -9.297 1 95.94 180 PHE A O 1
ATOM 1333 N N . ASP A 1 181 ? -13.891 10.945 -8.203 1 94.62 181 ASP A N 1
ATOM 1334 C CA . ASP A 1 181 ? -14.883 10.508 -9.18 1 94.62 181 ASP A CA 1
ATOM 1335 C C . ASP A 1 181 ? -16.172 11.312 -9.047 1 94.62 181 ASP A C 1
ATOM 1337 O O . ASP A 1 181 ? -16.875 11.539 -10.031 1 94.62 181 ASP A O 1
ATOM 1341 N N . ALA A 1 182 ? -16.453 11.703 -7.809 1 91.62 182 ALA A N 1
ATOM 1342 C CA . ALA A 1 182 ? -17.562 12.586 -7.496 1 91.62 182 ALA A CA 1
ATOM 1343 C C . ALA A 1 182 ? -17.266 13.422 -6.254 1 91.62 182 ALA A C 1
ATOM 1345 O O . ALA A 1 182 ? -16.562 12.969 -5.344 1 91.62 182 ALA A O 1
ATOM 1346 N N . ALA A 1 183 ? -17.75 14.594 -6.199 1 92.25 183 ALA A N 1
ATOM 1347 C CA . ALA A 1 183 ? -17.641 15.492 -5.055 1 92.25 183 ALA A CA 1
ATOM 1348 C C . ALA A 1 183 ? -19.016 16.094 -4.707 1 92.25 183 ALA A C 1
ATOM 1350 O O . ALA A 1 183 ? -19.75 16.516 -5.598 1 92.25 183 ALA A O 1
ATOM 1351 N N . LEU A 1 184 ? -19.359 16.078 -3.471 1 88.69 184 LEU A N 1
ATOM 1352 C CA . LEU A 1 184 ? -20.672 16.562 -3.027 1 88.69 184 LEU A CA 1
ATOM 1353 C C . LEU A 1 184 ? -20.547 17.312 -1.706 1 88.69 184 LEU A C 1
ATOM 1355 O O . LEU A 1 184 ? -19.625 17.047 -0.92 1 88.69 184 LEU A O 1
ATOM 1359 N N . PRO A 1 185 ? -21.484 18.219 -1.472 1 89 185 PRO A N 1
ATOM 1360 C CA . PRO A 1 185 ? -21.531 18.812 -0.135 1 89 185 PRO A CA 1
ATOM 1361 C C . PRO A 1 185 ? -21.906 17.797 0.948 1 89 185 PRO A C 1
ATOM 1363 O O . PRO A 1 185 ? -22.75 16.922 0.72 1 89 185 PRO A O 1
ATOM 1366 N N . LEU A 1 186 ? -21.234 17.891 2.021 1 83.44 186 LEU A N 1
ATOM 1367 C CA . LEU A 1 186 ? -21.484 16.969 3.133 1 83.44 186 LEU A CA 1
ATOM 1368 C C . LEU A 1 186 ? -22.969 16.969 3.51 1 83.44 186 LEU A C 1
ATOM 1370 O O . LEU A 1 186 ? -23.531 15.898 3.762 1 83.44 186 LEU A O 1
ATOM 1374 N N . ALA A 1 187 ? -23.578 18.141 3.566 1 76.62 187 ALA A N 1
ATOM 1375 C CA . ALA A 1 187 ? -24.984 18.297 3.951 1 76.62 187 ALA A CA 1
ATOM 1376 C C . ALA A 1 187 ? -25.891 17.516 3.012 1 76.62 187 ALA A C 1
ATOM 1378 O O . ALA A 1 187 ? -26.922 16.969 3.436 1 76.62 187 ALA A O 1
ATOM 1379 N N . GLN A 1 188 ? -25.547 17.469 1.787 1 73.62 188 GLN A N 1
ATOM 1380 C CA . GLN A 1 188 ? -26.328 16.766 0.787 1 73.62 188 GLN A CA 1
ATOM 1381 C C . GLN A 1 188 ? -26.172 15.25 0.931 1 73.62 188 GLN A C 1
ATOM 1383 O O . GLN A 1 188 ? -27.125 14.492 0.703 1 73.62 188 GLN A O 1
ATOM 1388 N N . ALA A 1 189 ? -25.016 14.867 1.256 1 71.19 189 ALA A N 1
ATOM 1389 C CA . ALA A 1 189 ? -24.688 13.438 1.29 1 71.19 189 ALA A CA 1
ATOM 1390 C C . ALA A 1 189 ? -25.344 12.758 2.486 1 71.19 189 ALA A C 1
ATOM 1392 O O . ALA A 1 189 ? -25.734 11.594 2.408 1 71.19 189 ALA A O 1
ATOM 1393 N N . PHE A 1 190 ? -25.453 13.352 3.562 1 67.25 190 PHE A N 1
ATOM 1394 C CA . PHE A 1 190 ? -25.953 12.695 4.758 1 67.25 190 PHE A CA 1
ATOM 1395 C C . PHE A 1 190 ? -27.172 13.43 5.309 1 67.25 190 PHE A C 1
ATOM 1397 O O . PHE A 1 190 ? -27.438 13.391 6.512 1 67.25 190 PHE A O 1
ATOM 1404 N N . SER A 1 191 ? -28.062 14.094 4.496 1 54.88 191 SER A N 1
ATOM 1405 C CA . SER A 1 191 ? -29.266 14.773 4.973 1 54.88 191 SER A CA 1
ATOM 1406 C C . SER A 1 191 ? -30.203 13.805 5.691 1 54.88 191 SER A C 1
ATOM 1408 O O . SER A 1 191 ? -30.469 12.719 5.191 1 54.88 191 SER A O 1
ATOM 1410 N N . GLY A 1 192 ? -30.031 13.578 6.859 1 47.44 192 GLY A N 1
ATOM 1411 C CA . GLY A 1 192 ? -30.891 12.836 7.762 1 47.44 192 GLY A CA 1
ATOM 1412 C C . GLY A 1 192 ? -32.375 13.023 7.473 1 47.44 192 GLY A C 1
ATOM 1413 O O . GLY A 1 192 ? -33.219 12.445 8.156 1 47.44 192 GLY A O 1
ATOM 1414 N N . GLU A 1 193 ? -32.812 14.141 6.973 1 42 193 GLU A N 1
ATOM 1415 C CA . GLU A 1 193 ? -34.25 14.328 6.984 1 42 193 GLU A CA 1
ATOM 1416 C C . GLU A 1 193 ? -34.938 13.531 5.867 1 42 193 GLU A C 1
ATOM 1418 O O . GLU A 1 193 ? -34.438 13.508 4.738 1 42 193 GLU A O 1
ATOM 1423 N N . GLY A 1 194 ? -35.594 12.445 6.266 1 39.91 194 GLY A N 1
ATOM 1424 C CA . GLY A 1 194 ? -36.531 11.875 5.312 1 39.91 194 GLY A CA 1
ATOM 1425 C C . GLY A 1 194 ? -37.312 12.93 4.539 1 39.91 194 GLY A C 1
ATOM 1426 O O . GLY A 1 194 ? -37.375 14.086 4.965 1 39.91 194 GLY A O 1
ATOM 1427 N N . PRO A 1 195 ? -37.594 12.734 3.201 1 36.84 195 PRO A N 1
ATOM 1428 C CA . PRO A 1 195 ? -38.375 13.758 2.498 1 36.84 195 PRO A CA 1
ATOM 1429 C C . PRO A 1 195 ? -39.469 14.359 3.369 1 36.84 195 PRO A C 1
ATOM 1431 O O . PRO A 1 195 ? -39.906 15.492 3.129 1 36.84 195 PRO A O 1
ATOM 1434 N N . ASP A 1 196 ? -40.312 13.445 4.047 1 38.91 196 ASP A N 1
ATOM 1435 C CA . ASP A 1 196 ? -41.5 13.883 4.754 1 38.91 196 ASP A CA 1
ATOM 1436 C C . ASP A 1 196 ? -41.156 14.469 6.121 1 38.91 196 ASP A C 1
ATOM 1438 O O . ASP A 1 196 ? -42.031 14.68 6.957 1 38.91 196 ASP A O 1
ATOM 1442 N N . GLY A 1 197 ? -40.219 14.992 6.504 1 40.06 197 GLY A N 1
ATOM 1443 C CA . GLY A 1 197 ? -39.969 15.57 7.812 1 40.06 197 GLY A CA 1
ATOM 1444 C C . GLY A 1 197 ? -39.656 14.523 8.875 1 40.06 197 GLY A C 1
ATOM 1445 O O . GLY A 1 197 ? -39.5 14.859 10.047 1 40.06 197 GLY A O 1
ATOM 1446 N N . THR A 1 198 ? -40.281 13.297 8.789 1 33.88 198 THR A N 1
ATOM 1447 C CA . THR A 1 198 ? -40.156 12.25 9.797 1 33.88 198 THR A CA 1
ATOM 1448 C C . THR A 1 198 ? -38.719 11.688 9.812 1 33.88 198 THR A C 1
ATOM 1450 O O . THR A 1 198 ? -38.031 11.688 8.789 1 33.88 198 THR A O 1
ATOM 1453 N N . ARG A 1 199 ? -38 11.93 11.008 1 37.28 199 ARG A N 1
ATOM 1454 C CA . ARG A 1 199 ? -36.75 11.375 11.477 1 37.28 199 ARG A CA 1
ATOM 1455 C C . ARG A 1 199 ? -36.625 9.891 11.141 1 37.28 199 ARG A C 1
ATOM 1457 O O . ARG A 1 199 ? -36.219 9.086 11.969 1 37.28 199 ARG A O 1
ATOM 1464 N N . ASP A 1 200 ? -37.5 9.305 10.305 1 36.28 200 ASP A N 1
ATOM 1465 C CA . ASP A 1 200 ? -37.156 7.887 10.312 1 36.28 200 ASP A CA 1
ATOM 1466 C C . ASP A 1 200 ? -35.688 7.66 10.023 1 36.28 200 ASP A C 1
ATOM 1468 O O . ASP A 1 200 ? -35.062 8.43 9.273 1 36.28 200 ASP A O 1
ATOM 1472 N N . GLY A 1 201 ? -34.906 7.039 10.945 1 35.72 201 GLY A N 1
ATOM 1473 C CA . GLY A 1 201 ? -33.531 6.594 11.219 1 35.72 201 GLY A CA 1
ATOM 1474 C C . GLY A 1 201 ? -32.719 6.332 9.969 1 35.72 201 GLY A C 1
ATOM 1475 O O . GLY A 1 201 ? -31.547 6.02 10.047 1 35.72 201 GLY A O 1
ATOM 1476 N N . ALA A 1 202 ? -33.406 5.621 9.047 1 36.06 202 ALA A N 1
ATOM 1477 C CA . ALA A 1 202 ? -32.531 5.184 7.949 1 36.06 202 ALA A CA 1
ATOM 1478 C C . ALA A 1 202 ? -32.156 6.352 7.051 1 36.06 202 ALA A C 1
ATOM 1480 O O . ALA A 1 202 ? -33.031 6.992 6.449 1 36.06 202 ALA A O 1
ATOM 1481 N N . ALA A 1 203 ? -31.297 7.301 7.473 1 38.59 203 ALA A N 1
ATOM 1482 C CA . ALA A 1 203 ? -30.703 8.242 6.531 1 38.59 203 ALA A CA 1
ATOM 1483 C C . ALA A 1 203 ? -30.75 7.699 5.105 1 38.59 203 ALA A C 1
ATOM 1485 O O . ALA A 1 203 ? -30.156 6.66 4.812 1 38.59 203 ALA A O 1
ATOM 1486 N N . ARG A 1 204 ? -32 7.594 4.523 1 39.38 204 ARG A N 1
ATOM 1487 C CA . ARG A 1 204 ? -32.031 7.191 3.123 1 39.38 204 ARG A CA 1
ATOM 1488 C C . ARG A 1 204 ? -31.078 8.023 2.283 1 39.38 204 ARG A C 1
ATOM 1490 O O . ARG A 1 204 ? -31.188 9.25 2.242 1 39.38 204 ARG A O 1
ATOM 1497 N N . LEU A 1 205 ? -29.828 7.734 2.262 1 42.06 205 LEU A N 1
ATOM 1498 C CA . LEU A 1 205 ? -28.984 8.188 1.153 1 42.06 205 LEU A CA 1
ATOM 1499 C C . LEU A 1 205 ? -29.766 8.156 -0.16 1 42.06 205 LEU A C 1
ATOM 1501 O O . LEU A 1 205 ? -29.875 7.102 -0.798 1 42.06 205 LEU A O 1
ATOM 1505 N N . ASP A 1 206 ? -31.062 8.406 -0.201 1 42.59 206 ASP A N 1
ATOM 1506 C CA . ASP A 1 206 ? -31.719 8.25 -1.501 1 42.59 206 ASP A CA 1
ATOM 1507 C C . ASP A 1 206 ? -30.828 8.781 -2.623 1 42.59 206 ASP A C 1
ATOM 1509 O O . ASP A 1 206 ? -30.656 8.125 -3.65 1 42.59 206 ASP A O 1
ATOM 1513 N N . THR A 1 207 ? -30.75 10.203 -2.734 1 43.22 207 THR A N 1
ATOM 1514 C CA . THR A 1 207 ? -30.141 10.812 -3.908 1 43.22 207 THR A CA 1
ATOM 1515 C C . THR A 1 207 ? -28.625 10.648 -3.863 1 43.22 207 THR A C 1
ATOM 1517 O O . THR A 1 207 ? -27.891 11.328 -4.594 1 43.22 207 THR A O 1
ATOM 1520 N N . THR A 1 208 ? -28.062 10.172 -2.83 1 49.53 208 THR A N 1
ATOM 1521 C CA . THR A 1 208 ? -26.594 10.227 -2.756 1 49.53 208 THR A CA 1
ATOM 1522 C C . THR A 1 208 ? -25.969 9.281 -3.775 1 49.53 208 THR A C 1
ATOM 1524 O O . THR A 1 208 ? -26.422 8.141 -3.93 1 49.53 208 THR A O 1
ATOM 1527 N N . PRO A 1 209 ? -25.406 9.805 -4.754 1 55.34 209 PRO A N 1
ATOM 1528 C CA . PRO A 1 209 ? -24.625 9.109 -5.777 1 55.34 209 PRO A CA 1
ATOM 1529 C C . PRO A 1 209 ? -23.906 7.875 -5.23 1 55.34 209 PRO A C 1
ATOM 1531 O O . PRO A 1 209 ? -23.328 7.102 -5.996 1 55.34 209 PRO A O 1
ATOM 1534 N N . PHE A 1 210 ? -23.969 7.695 -3.873 1 63.34 210 PHE A N 1
ATOM 1535 C CA . PHE A 1 210 ? -23.219 6.516 -3.475 1 63.34 210 PHE A CA 1
ATOM 1536 C C . PHE A 1 210 ? -24.094 5.551 -2.684 1 63.34 210 PHE A C 1
ATOM 1538 O O . PHE A 1 210 ? -25.062 5.961 -2.055 1 63.34 210 PHE A O 1
ATOM 1545 N N . ASP A 1 211 ? -23.984 4.293 -2.922 1 71.19 211 ASP A N 1
ATOM 1546 C CA . ASP A 1 211 ? -24.516 3.158 -2.182 1 71.19 211 ASP A CA 1
ATOM 1547 C C . ASP A 1 211 ? -23.688 2.871 -0.932 1 71.19 211 ASP A C 1
ATOM 1549 O O . ASP A 1 211 ? -22.562 2.377 -1.027 1 71.19 211 ASP A O 1
ATOM 1553 N N . PRO A 1 212 ? -24.219 3.355 0.277 1 74.19 212 PRO A N 1
ATOM 1554 C CA . PRO A 1 212 ? -23.484 3.154 1.521 1 74.19 212 PRO A CA 1
ATOM 1555 C C . PRO A 1 212 ? -23 1.714 1.699 1 74.19 212 PRO A C 1
ATOM 1557 O O . PRO A 1 212 ? -22 1.471 2.365 1 74.19 212 PRO A O 1
ATOM 1560 N N . THR A 1 213 ? -23.75 0.756 1.156 1 79.75 213 THR A N 1
ATOM 1561 C CA . THR A 1 213 ? -23.406 -0.653 1.311 1 79.75 213 THR A CA 1
ATOM 1562 C C . THR A 1 213 ? -22.188 -1.006 0.475 1 79.75 213 THR A C 1
ATOM 1564 O O . THR A 1 213 ? -21.578 -2.064 0.662 1 79.75 213 THR A O 1
ATOM 1567 N N . ARG A 1 214 ? -21.75 -0.067 -0.309 1 89.44 214 ARG A N 1
ATOM 1568 C CA . ARG A 1 214 ? -20.625 -0.344 -1.198 1 89.44 214 ARG A CA 1
ATOM 1569 C C . ARG A 1 214 ? -19.359 0.359 -0.716 1 89.44 214 ARG A C 1
ATOM 1571 O O . ARG A 1 214 ? -18.281 0.18 -1.294 1 89.44 214 ARG A O 1
ATOM 1578 N N . ILE A 1 215 ? -19.469 1.112 0.376 1 93.31 215 ILE A N 1
ATOM 1579 C CA . ILE A 1 215 ? -18.328 1.875 0.855 1 93.31 215 ILE A CA 1
ATOM 1580 C C . ILE A 1 215 ? -17.438 0.981 1.718 1 93.31 215 ILE A C 1
ATOM 1582 O O . ILE A 1 215 ? -17.906 0.388 2.693 1 93.31 215 ILE A O 1
ATOM 1586 N N . ASP A 1 216 ? -16.234 0.888 1.325 1 96.19 216 ASP A N 1
ATOM 1587 C CA . ASP A 1 216 ? -15.266 0.044 2.01 1 96.19 216 ASP A CA 1
ATOM 1588 C C . ASP A 1 216 ? -14.406 0.864 2.971 1 96.19 216 ASP A C 1
ATOM 1590 O O . ASP A 1 216 ? -14.07 0.4 4.062 1 96.19 216 ASP A O 1
ATOM 1594 N N . VAL A 1 217 ? -14.055 2.139 2.527 1 97.62 217 VAL A N 1
ATOM 1595 C CA . VAL A 1 217 ? -13.117 2.969 3.268 1 97.62 217 VAL A CA 1
ATOM 1596 C C . VAL A 1 217 ? -13.695 4.367 3.457 1 97.62 217 VAL A C 1
ATOM 1598 O O . VAL A 1 217 ? -14.273 4.938 2.527 1 97.62 217 VAL A O 1
ATOM 1601 N N . LEU A 1 218 ? -13.57 4.871 4.664 1 96.88 218 LEU A N 1
ATOM 1602 C CA . LEU A 1 218 ? -13.898 6.25 5.012 1 96.88 218 LEU A CA 1
ATOM 1603 C C . LEU A 1 218 ? -12.68 6.969 5.582 1 96.88 218 LEU A C 1
ATOM 1605 O O . LEU A 1 218 ? -12.156 6.574 6.625 1 96.88 218 LEU A O 1
ATOM 1609 N N . VAL A 1 219 ? -12.227 8.016 4.891 1 98.62 219 VAL A N 1
ATOM 1610 C CA . VAL A 1 219 ? -11.055 8.75 5.355 1 98.62 219 VAL A CA 1
ATOM 1611 C C . VAL A 1 219 ? -11.469 10.133 5.84 1 98.62 219 VAL A C 1
ATOM 1613 O O . VAL A 1 219 ? -12.195 10.852 5.145 1 98.62 219 VAL A O 1
ATOM 1616 N N . LEU A 1 220 ? -11.078 10.484 7 1 98.19 220 LEU A N 1
ATOM 1617 C CA . LEU A 1 220 ? -11.273 11.82 7.555 1 98.19 220 LEU A CA 1
ATOM 1618 C C . LEU A 1 220 ? -10.031 12.68 7.375 1 98.19 220 LEU A C 1
ATOM 1620 O O . LEU A 1 220 ? -9.023 12.469 8.055 1 98.19 220 LEU A O 1
ATOM 1624 N N . ALA A 1 221 ? -10.086 13.562 6.504 1 96.56 221 ALA A N 1
ATOM 1625 C CA . ALA A 1 221 ? -9.008 14.508 6.227 1 96.56 221 ALA A CA 1
ATOM 1626 C C . ALA A 1 221 ? -9.461 15.945 6.48 1 96.56 221 ALA A C 1
ATOM 1628 O O . ALA A 1 221 ? -9.289 16.812 5.629 1 96.56 221 ALA A O 1
ATOM 1629 N N . LEU A 1 222 ? -9.938 16.172 7.68 1 93.06 222 LEU A N 1
ATOM 1630 C CA . LEU A 1 222 ? -10.562 17.438 8.023 1 93.06 222 LEU A CA 1
ATOM 1631 C C . LEU A 1 222 ? -9.68 18.25 8.969 1 93.06 222 LEU A C 1
ATOM 1633 O O . LEU A 1 222 ? -9.07 17.688 9.883 1 93.06 222 LEU A O 1
ATOM 1637 N N . PRO A 1 223 ? -9.641 19.531 8.75 1 86.94 223 PRO A N 1
ATOM 1638 C CA . PRO A 1 223 ? -9 20.375 9.75 1 86.94 223 PRO A CA 1
ATOM 1639 C C . PRO A 1 223 ? -9.859 20.578 10.992 1 86.94 223 PRO A C 1
ATOM 1641 O O . PRO A 1 223 ? -11.023 20.172 11.016 1 86.94 223 PRO A O 1
ATOM 1644 N N . HIS A 1 224 ? -9.242 21.078 11.953 1 86.88 224 HIS A N 1
ATOM 1645 C CA . HIS A 1 224 ? -10.023 21.438 13.125 1 86.88 224 HIS A CA 1
ATOM 1646 C C . HIS A 1 224 ? -10.602 22.844 12.984 1 86.88 224 HIS A C 1
ATOM 1648 O O . HIS A 1 224 ? -9.852 23.828 12.945 1 86.88 224 HIS A O 1
ATOM 1654 N N . THR A 1 225 ? -11.852 22.984 12.883 1 81.5 225 THR A N 1
ATOM 1655 C CA . THR A 1 225 ? -12.633 24.203 12.883 1 81.5 225 THR A CA 1
ATOM 1656 C C . THR A 1 225 ? -13.922 24.031 13.68 1 81.5 225 THR A C 1
ATOM 1658 O O . THR A 1 225 ? -14.297 22.906 14.023 1 81.5 225 THR A O 1
ATOM 1661 N N . PRO A 1 226 ? -14.555 25.141 13.992 1 84.25 226 PRO A N 1
ATOM 1662 C CA . PRO A 1 226 ? -15.852 25 14.664 1 84.25 226 PRO A CA 1
ATOM 1663 C C . PRO A 1 226 ? -16.844 24.156 13.852 1 84.25 226 PRO A C 1
ATOM 1665 O O . PRO A 1 226 ? -17.703 23.5 14.43 1 84.25 226 PRO A O 1
ATOM 1668 N N . HIS A 1 227 ? -16.688 24.125 12.57 1 85.44 227 HIS A N 1
ATOM 1669 C CA . HIS A 1 227 ? -17.609 23.422 11.688 1 85.44 227 HIS A CA 1
ATOM 1670 C C . HIS A 1 227 ? -17.25 21.938 11.586 1 85.44 227 HIS A C 1
ATOM 1672 O O . HIS A 1 227 ? -18.062 21.125 11.164 1 85.44 227 HIS A O 1
ATOM 1678 N N . THR A 1 228 ? -16.016 21.562 11.906 1 90.06 228 THR A N 1
ATOM 1679 C CA . THR A 1 228 ? -15.602 20.172 11.742 1 90.06 228 THR A CA 1
ATOM 1680 C C . THR A 1 228 ? -15.516 19.469 13.102 1 90.06 228 THR A C 1
ATOM 1682 O O . THR A 1 228 ? -15.406 18.25 13.164 1 90.06 228 THR A O 1
ATOM 1685 N N . ASP A 1 229 ? -15.57 20.281 14.148 1 91.75 229 ASP A N 1
ATOM 1686 C CA . ASP A 1 229 ? -15.523 19.703 15.492 1 91.75 229 ASP A CA 1
ATOM 1687 C C . ASP A 1 229 ? -16.75 18.828 15.758 1 91.75 229 ASP A C 1
ATOM 1689 O O . ASP A 1 229 ? -17.875 19.312 15.789 1 91.75 229 ASP A O 1
ATOM 1693 N N . GLY A 1 230 ? -16.5 17.562 15.883 1 93.56 230 GLY A N 1
ATOM 1694 C CA . GLY A 1 230 ? -17.578 16.609 16.125 1 93.56 230 GLY A CA 1
ATOM 1695 C C . GLY A 1 230 ? -18.453 16.375 14.914 1 93.56 230 GLY A C 1
ATOM 1696 O O . GLY A 1 230 ? -19.641 16.031 15.047 1 93.56 230 GLY A O 1
ATOM 1697 N N . LEU A 1 231 ? -17.953 16.641 13.82 1 92.25 231 LEU A N 1
ATOM 1698 C CA . LEU A 1 231 ? -18.688 16.516 12.57 1 92.25 231 LEU A CA 1
ATOM 1699 C C . LEU A 1 231 ? -19.156 15.078 12.359 1 92.25 231 LEU A C 1
ATOM 1701 O O . LEU A 1 231 ? -20.25 14.852 11.836 1 92.25 231 LEU A O 1
ATOM 1705 N N . VAL A 1 232 ? -18.359 14.117 12.727 1 94.31 232 VAL A N 1
ATOM 1706 C CA . VAL A 1 232 ? -18.703 12.711 12.562 1 94.31 232 VAL A CA 1
ATOM 1707 C C . VAL A 1 232 ? -19.531 12.234 13.75 1 94.31 232 VAL A C 1
ATOM 1709 O O . VAL A 1 232 ? -19 11.75 14.742 1 94.31 232 VAL A O 1
ATOM 1712 N N . THR A 1 233 ? -20.812 12.336 13.555 1 92.5 233 THR A N 1
ATOM 1713 C CA . THR A 1 233 ? -21.781 11.977 14.586 1 92.5 233 THR A CA 1
ATOM 1714 C C . THR A 1 233 ? -22.188 10.508 14.461 1 92.5 233 THR A C 1
ATOM 1716 O O . THR A 1 233 ? -21.906 9.875 13.438 1 92.5 233 THR A O 1
ATOM 1719 N N . PRO A 1 234 ? -22.797 9.992 15.516 1 91.75 234 PRO A N 1
ATOM 1720 C CA . PRO A 1 234 ? -23.375 8.648 15.375 1 91.75 234 PRO A CA 1
ATOM 1721 C C . PRO A 1 234 ? -24.312 8.531 14.172 1 91.75 234 PRO A C 1
ATOM 1723 O O . PRO A 1 234 ? -24.297 7.516 13.477 1 91.75 234 PRO A O 1
ATOM 1726 N N . GLY A 1 235 ? -25.078 9.578 13.984 1 86.12 235 GLY A N 1
ATOM 1727 C CA . GLY A 1 235 ? -25.984 9.602 12.844 1 86.12 235 GLY A CA 1
ATOM 1728 C C . GLY A 1 235 ? -25.266 9.469 11.516 1 86.12 235 GLY A C 1
ATOM 1729 O O . GLY A 1 235 ? -25.688 8.695 10.648 1 86.12 235 GLY A O 1
ATOM 1730 N N . LEU A 1 236 ? -24.234 10.18 11.336 1 86.44 236 LEU A N 1
ATOM 1731 C CA . LEU A 1 236 ? -23.453 10.102 10.102 1 86.44 236 LEU A CA 1
ATOM 1732 C C . LEU A 1 236 ? -22.875 8.703 9.922 1 86.44 236 LEU A C 1
ATOM 1734 O O . LEU A 1 236 ? -22.938 8.141 8.828 1 86.44 236 LEU A O 1
ATOM 1738 N N . LEU A 1 237 ? -22.344 8.039 10.969 1 90.75 237 LEU A N 1
ATOM 1739 C CA . LEU A 1 237 ? -21.688 6.738 10.891 1 90.75 237 LEU A CA 1
ATOM 1740 C C . LEU A 1 237 ? -22.688 5.637 10.562 1 90.75 237 LEU A C 1
ATOM 1742 O O . LEU A 1 237 ? -22.328 4.621 9.969 1 90.75 237 LEU A O 1
ATOM 1746 N N . ARG A 1 238 ? -23.875 5.828 10.914 1 85.69 238 ARG A N 1
ATOM 1747 C CA . ARG A 1 238 ? -24.922 4.832 10.664 1 85.69 238 ARG A CA 1
ATOM 1748 C C . ARG A 1 238 ? -25.188 4.688 9.164 1 85.69 238 ARG A C 1
ATOM 1750 O O . ARG A 1 238 ? -25.781 3.703 8.734 1 85.69 238 ARG A O 1
ATOM 1757 N N . ALA A 1 239 ? -24.75 5.68 8.43 1 82.25 239 ALA A N 1
ATOM 1758 C CA . ALA A 1 239 ? -24.906 5.617 6.98 1 82.25 239 ALA A CA 1
ATOM 1759 C C . ALA A 1 239 ? -23.953 4.582 6.371 1 82.25 239 ALA A C 1
ATOM 1761 O O . ALA A 1 239 ? -24.109 4.211 5.207 1 82.25 239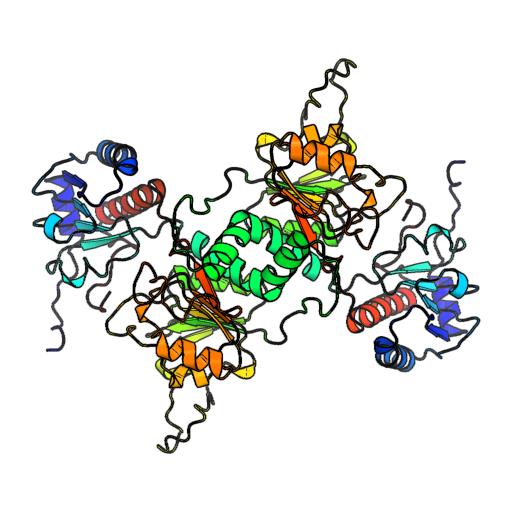 ALA A O 1
ATOM 1762 N N . PHE A 1 240 ? -23.078 4.117 7.148 1 86.12 240 PHE A N 1
ATOM 1763 C CA . PHE A 1 240 ? -22.094 3.158 6.664 1 86.12 240 PHE A CA 1
ATOM 1764 C C . PHE A 1 240 ? -22.359 1.771 7.238 1 86.12 240 PHE A C 1
ATOM 1766 O O . PHE A 1 240 ? -23.094 1.631 8.219 1 86.12 240 PHE A O 1
ATOM 1773 N N . ASP A 1 241 ? -21.875 0.746 6.52 1 88.94 241 ASP A N 1
ATOM 1774 C CA . ASP A 1 241 ? -22.047 -0.645 6.922 1 88.94 241 ASP A CA 1
ATOM 1775 C C . ASP A 1 241 ? -20.719 -1.397 6.926 1 88.94 241 ASP A C 1
ATOM 1777 O O . ASP A 1 241 ? -20.422 -2.133 5.988 1 88.94 241 ASP A O 1
ATOM 1781 N N . GLY A 1 242 ? -19.938 -1.186 8.039 1 93.94 242 GLY A N 1
ATOM 1782 C CA . GLY A 1 242 ? -18.688 -1.924 8.203 1 93.94 242 GLY A CA 1
ATOM 1783 C C . GLY A 1 242 ? -17.531 -1.309 7.445 1 93.94 242 GLY A C 1
ATOM 1784 O O . GLY A 1 242 ? -16.828 -2.002 6.707 1 93.94 242 GLY A O 1
ATOM 1785 N N . VAL A 1 243 ? -17.281 -0.027 7.586 1 95.94 243 VAL A N 1
ATOM 1786 C CA . VAL A 1 243 ? -16.219 0.66 6.852 1 95.94 243 VAL A CA 1
ATOM 1787 C C . VAL A 1 243 ? -14.914 0.59 7.641 1 95.94 243 VAL A C 1
ATOM 1789 O O . VAL A 1 243 ? -14.922 0.414 8.859 1 95.94 243 VAL A O 1
ATOM 1792 N N . HIS A 1 244 ? -13.82 0.605 6.938 1 98 244 HIS A N 1
ATOM 1793 C CA . HIS A 1 244 ? -12.523 0.938 7.523 1 98 244 HIS A CA 1
ATOM 1794 C C . HIS A 1 244 ? -12.336 2.447 7.629 1 98 244 HIS A C 1
ATOM 1796 O O . HIS A 1 244 ? -12.195 3.131 6.609 1 98 244 HIS A O 1
ATOM 1802 N N . LEU A 1 245 ? -12.422 2.955 8.828 1 98.44 245 LEU A N 1
ATOM 1803 C CA . LEU A 1 245 ? -12.289 4.391 9.055 1 98.44 245 LEU A CA 1
ATOM 1804 C C . LEU A 1 245 ? -10.836 4.762 9.312 1 98.44 245 LEU A C 1
ATOM 1806 O O . LEU A 1 245 ? -10.18 4.172 10.18 1 98.44 245 LEU A O 1
ATOM 1810 N N . VAL A 1 246 ? -10.289 5.684 8.547 1 98.88 246 VAL A N 1
ATOM 1811 C CA . VAL A 1 246 ? -8.938 6.199 8.727 1 98.88 246 VAL A CA 1
ATOM 1812 C C . VAL A 1 246 ? -8.992 7.691 9.047 1 98.88 246 VAL A C 1
ATOM 1814 O O . VAL A 1 246 ? -9.508 8.484 8.258 1 98.88 246 VAL A O 1
ATOM 1817 N N . ASN A 1 247 ? -8.5 8.086 10.172 1 98.69 247 ASN A N 1
ATOM 1818 C CA . ASN A 1 247 ? -8.469 9.5 10.523 1 98.69 247 ASN A CA 1
ATOM 1819 C C . ASN A 1 247 ? -7.051 10.055 10.5 1 98.69 247 ASN A C 1
ATOM 1821 O O . ASN A 1 247 ? -6.223 9.703 11.344 1 98.69 247 ASN A O 1
ATOM 1825 N N . ILE A 1 248 ? -6.75 10.891 9.586 1 97.31 248 ILE A N 1
ATOM 1826 C CA . ILE A 1 248 ? -5.434 11.5 9.469 1 97.31 248 ILE A CA 1
ATOM 1827 C C . ILE A 1 248 ? -5.551 13.016 9.633 1 97.31 248 ILE A C 1
ATOM 1829 O O . ILE A 1 248 ? -4.559 13.734 9.523 1 97.31 248 ILE A O 1
ATOM 1833 N N . GLY A 1 249 ? -6.766 13.508 9.797 1 94.69 249 GLY A N 1
ATOM 1834 C CA . GLY A 1 249 ? -6.977 14.93 10.008 1 94.69 249 GLY A CA 1
ATOM 1835 C C . GLY A 1 249 ? -6.715 15.367 11.438 1 94.69 249 GLY A C 1
ATOM 1836 O O . GLY A 1 249 ? -5.57 15.336 11.898 1 94.69 249 GLY A O 1
ATOM 1837 N N . ARG A 1 250 ? -7.848 15.672 12.07 1 92.75 250 ARG A N 1
ATOM 1838 C CA . ARG A 1 250 ? -7.789 16.031 13.484 1 92.75 250 ARG A CA 1
ATOM 1839 C C . ARG A 1 250 ? -8.695 15.133 14.312 1 92.75 250 ARG A C 1
ATOM 1841 O O . ARG A 1 250 ? -9.781 14.766 13.875 1 92.75 250 ARG A O 1
ATOM 1848 N N . GLY A 1 251 ? -8.219 14.828 15.5 1 95.06 251 GLY A N 1
ATOM 1849 C CA . GLY A 1 251 ? -8.953 13.922 16.359 1 95.06 251 GLY A CA 1
ATOM 1850 C C . GLY A 1 251 ? -10.312 14.445 16.766 1 95.06 251 GLY A C 1
ATOM 1851 O O . GLY A 1 251 ? -11.211 13.672 17.109 1 95.06 251 GLY A O 1
ATOM 1852 N N . SER A 1 252 ? -10.5 15.789 16.672 1 93 252 SER A N 1
ATOM 1853 C CA . SER A 1 252 ? -11.734 16.438 17.094 1 93 252 SER A CA 1
ATOM 1854 C C . SER A 1 252 ? -12.883 16.141 16.141 1 93 252 SER A C 1
ATOM 1856 O O . SER A 1 252 ? -14.047 16.391 16.469 1 93 252 SER A O 1
ATOM 1858 N N . ALA A 1 253 ? -12.617 15.562 15.008 1 95.81 253 ALA A N 1
ATOM 1859 C CA . ALA A 1 253 ? -13.648 15.305 14.008 1 95.81 253 ALA A CA 1
ATOM 1860 C C . ALA A 1 253 ? -14.617 14.234 14.484 1 95.81 253 ALA A C 1
ATOM 1862 O O . ALA A 1 253 ? -15.781 14.219 14.078 1 95.81 253 ALA A O 1
ATOM 1863 N N . VAL A 1 254 ? -14.141 13.312 15.328 1 96.69 254 VAL A N 1
ATOM 1864 C CA . VAL A 1 254 ? -14.977 12.234 15.852 1 96.69 254 VAL A CA 1
ATOM 1865 C C . VAL A 1 254 ? -14.641 11.992 17.328 1 96.69 254 VAL A C 1
ATOM 1867 O O . VAL A 1 254 ? -13.469 11.828 17.672 1 96.69 254 VAL A O 1
ATOM 1870 N N . ARG A 1 255 ? -15.648 12.016 18.141 1 96.94 255 ARG A N 1
ATOM 1871 C CA . ARG A 1 255 ? -15.461 11.75 19.562 1 96.94 255 ARG A CA 1
ATOM 1872 C C . ARG A 1 255 ? -15.117 10.281 19.812 1 96.94 255 ARG A C 1
ATOM 1874 O O . ARG A 1 255 ? -15.648 9.398 19.141 1 96.94 255 ARG A O 1
ATOM 1881 N N . THR A 1 256 ? -14.281 10.047 20.844 1 97.62 256 THR A N 1
ATOM 1882 C CA . THR A 1 256 ? -13.852 8.695 21.172 1 97.62 256 THR A CA 1
ATOM 1883 C C . THR A 1 256 ? -15.062 7.801 21.453 1 97.62 256 THR A C 1
ATOM 1885 O O . THR A 1 256 ? -15.141 6.676 20.969 1 97.62 256 THR A O 1
ATOM 1888 N N . SER A 1 257 ? -15.977 8.336 22.219 1 97.06 257 SER A N 1
ATOM 1889 C CA . SER A 1 257 ? -17.156 7.555 22.578 1 97.06 257 SER A CA 1
ATOM 1890 C C . SER A 1 257 ? -17.969 7.184 21.344 1 97.06 257 SER A C 1
ATOM 1892 O O . SER A 1 257 ? -18.453 6.059 21.219 1 97.06 257 SER A O 1
ATOM 1894 N N . THR A 1 258 ? -18.109 8.102 20.438 1 96.88 258 THR A N 1
ATOM 1895 C CA . THR A 1 258 ? -18.828 7.867 19.188 1 96.88 258 THR A CA 1
ATOM 1896 C C . THR A 1 258 ? -18.141 6.77 18.375 1 96.88 258 THR A C 1
ATOM 1898 O O . THR A 1 258 ? -18.797 5.875 17.844 1 96.88 258 THR A O 1
ATOM 1901 N N . LEU A 1 259 ? -16.875 6.781 18.266 1 97.5 259 LEU A N 1
ATOM 1902 C CA . LEU A 1 259 ? -16.094 5.805 17.516 1 97.5 259 LEU A CA 1
ATOM 1903 C C . LEU A 1 259 ? -16.203 4.422 18.141 1 97.5 259 LEU A C 1
ATOM 1905 O O . LEU A 1 259 ? -16.391 3.426 17.438 1 97.5 259 LEU A O 1
ATOM 1909 N N . LEU A 1 260 ? -16.094 4.398 19.484 1 97.88 260 LEU A N 1
ATOM 1910 C CA . LEU A 1 260 ? -16.203 3.129 20.188 1 97.88 260 LEU A CA 1
ATOM 1911 C C . LEU A 1 260 ? -17.562 2.48 19.969 1 97.88 260 LEU A C 1
ATOM 1913 O O . LEU A 1 260 ? -17.641 1.274 19.719 1 97.88 260 LEU A O 1
ATOM 1917 N N . ASP A 1 261 ? -18.594 3.289 20.047 1 97.25 261 ASP A N 1
ATOM 1918 C CA . ASP A 1 261 ? -19.938 2.777 19.781 1 97.25 261 ASP A CA 1
ATOM 1919 C C . ASP A 1 261 ? -20.047 2.201 18.375 1 97.25 261 ASP A C 1
ATOM 1921 O O . ASP A 1 261 ? -20.609 1.127 18.188 1 97.25 261 ASP A O 1
ATOM 1925 N N . ALA A 1 262 ? -19.516 2.867 17.375 1 97.06 262 ALA A N 1
ATOM 1926 C CA . ALA A 1 262 ? -19.562 2.438 15.977 1 97.06 262 ALA A CA 1
ATOM 1927 C C . ALA A 1 262 ? -18.781 1.144 15.773 1 97.06 262 ALA A C 1
ATOM 1929 O O . ALA A 1 262 ? -19.156 0.298 14.969 1 97.06 262 ALA A O 1
ATOM 1930 N N . LEU A 1 263 ? -17.656 0.958 16.438 1 97.81 263 LEU A N 1
ATOM 1931 C CA . LEU A 1 263 ? -16.875 -0.272 16.406 1 97.81 263 LEU A CA 1
ATOM 1932 C C . LEU A 1 263 ? -17.641 -1.427 17.031 1 97.81 263 LEU A C 1
ATOM 1934 O O . LEU A 1 263 ? -17.656 -2.533 16.484 1 97.81 263 LEU A O 1
ATOM 1938 N N . ASP A 1 264 ? -18.281 -1.136 18.141 1 97.06 264 ASP A N 1
ATOM 1939 C CA . ASP A 1 264 ? -19 -2.164 18.875 1 97.06 264 ASP A CA 1
ATOM 1940 C C . ASP A 1 264 ? -20.219 -2.645 18.109 1 97.06 264 ASP A C 1
ATOM 1942 O O . ASP A 1 264 ? -20.578 -3.826 18.156 1 97.06 264 ASP A O 1
ATOM 1946 N N . ASP A 1 265 ? -20.891 -1.781 17.375 1 95.69 265 ASP A N 1
ATOM 1947 C CA . ASP A 1 265 ? -22.109 -2.178 16.672 1 95.69 265 ASP A CA 1
ATOM 1948 C C . ASP A 1 265 ? -21.797 -2.623 15.242 1 95.69 265 ASP A C 1
ATOM 1950 O O . ASP A 1 265 ? -22.703 -3.016 14.5 1 95.69 265 ASP A O 1
ATOM 1954 N N . GLY A 1 266 ? -20.562 -2.461 14.781 1 95 266 GLY A N 1
ATOM 1955 C CA . GLY A 1 266 ? -20.141 -3.037 13.516 1 95 266 GLY A CA 1
ATOM 1956 C C . GLY A 1 266 ? -20.234 -2.064 12.352 1 95 266 GLY A C 1
ATOM 1957 O O . GLY A 1 266 ? -19.859 -2.396 11.227 1 95 266 GLY A O 1
ATOM 1958 N N . THR A 1 267 ? -20.688 -0.862 12.617 1 93.19 267 THR A N 1
ATOM 1959 C CA . THR A 1 267 ? -20.734 0.159 11.578 1 93.19 267 THR A CA 1
ATOM 1960 C C . THR A 1 267 ? -19.328 0.47 11.07 1 93.19 267 THR A C 1
ATOM 1962 O O . THR A 1 267 ? -19.125 0.741 9.883 1 93.19 267 THR A O 1
ATOM 1965 N N . VAL A 1 268 ? -18.422 0.449 11.938 1 96.81 268 VAL A N 1
ATOM 1966 C CA . VAL A 1 268 ? -17 0.526 11.625 1 96.81 268 VAL A CA 1
ATOM 1967 C C . VAL A 1 268 ? -16.328 -0.811 11.938 1 96.81 268 VAL A C 1
ATOM 1969 O O . VAL A 1 268 ? -16.406 -1.297 13.07 1 96.81 268 VAL A O 1
ATOM 1972 N N . ARG A 1 269 ? -15.797 -1.43 10.93 1 96.94 269 ARG A N 1
ATOM 1973 C CA . ARG A 1 269 ? -15.18 -2.732 11.164 1 96.94 269 ARG A CA 1
ATOM 1974 C C . ARG A 1 269 ? -13.766 -2.578 11.711 1 96.94 269 ARG A C 1
ATOM 1976 O O . ARG A 1 269 ? -13.266 -3.463 12.406 1 96.94 269 ARG A O 1
ATOM 1983 N N . HIS A 1 270 ? -13.094 -1.486 11.344 1 98.38 270 HIS A N 1
ATOM 1984 C CA . HIS A 1 270 ? -11.734 -1.176 11.773 1 98.38 270 HIS A CA 1
ATOM 1985 C C . HIS A 1 270 ? -11.492 0.329 11.773 1 98.38 270 HIS A C 1
ATOM 1987 O O . HIS A 1 270 ? -11.984 1.043 10.898 1 98.38 270 HIS A O 1
ATOM 1993 N N . ALA A 1 271 ? -10.75 0.844 12.758 1 98.75 271 ALA A N 1
ATOM 1994 C CA . ALA A 1 271 ? -10.359 2.25 12.812 1 98.75 271 ALA A CA 1
ATOM 1995 C C . ALA A 1 271 ? -8.844 2.4 12.859 1 98.75 271 ALA A C 1
ATOM 1997 O O . ALA A 1 271 ? -8.18 1.802 13.703 1 98.75 271 ALA A O 1
ATOM 1998 N N . THR A 1 272 ? -8.289 3.064 11.906 1 98.81 272 THR A N 1
ATOM 1999 C CA . THR A 1 272 ? -6.895 3.502 11.93 1 98.81 272 THR A CA 1
ATOM 2000 C C . THR A 1 272 ? -6.801 4.984 12.281 1 98.81 272 THR A C 1
ATOM 2002 O O . THR A 1 272 ? -7.242 5.84 11.508 1 98.81 272 THR A O 1
ATOM 2005 N N . LEU A 1 273 ? -6.191 5.254 13.422 1 98.69 273 LEU A N 1
ATOM 2006 C CA . LEU A 1 273 ? -6.195 6.605 13.969 1 98.69 273 LEU A CA 1
ATOM 2007 C C . LEU A 1 273 ? -4.777 7.152 14.086 1 98.69 273 LEU A C 1
ATOM 2009 O O . LEU A 1 273 ? -4.016 6.73 14.961 1 98.69 273 LEU A O 1
ATOM 2013 N N . ASP A 1 274 ? -4.465 8.094 13.25 1 98.38 274 ASP A N 1
ATOM 2014 C CA . ASP A 1 274 ? -3.188 8.781 13.398 1 98.38 274 ASP A CA 1
ATOM 2015 C C . ASP A 1 274 ? -3.33 9.992 14.32 1 98.38 274 ASP A C 1
ATOM 2017 O O . ASP A 1 274 ? -2.332 10.594 14.727 1 98.38 274 ASP A O 1
ATOM 2021 N N . VAL A 1 275 ? -4.57 10.422 14.555 1 96.88 275 VAL A N 1
ATOM 2022 C CA . VAL A 1 275 ? -4.914 11.516 15.453 1 96.88 275 VAL A CA 1
ATOM 2023 C C . VAL A 1 275 ? -6.055 11.094 16.375 1 96.88 275 VAL A C 1
ATOM 2025 O O . VAL A 1 275 ? -6.875 10.25 16 1 96.88 275 VAL A O 1
ATOM 2028 N N . VAL A 1 276 ? -5.996 11.633 17.547 1 97 276 VAL A N 1
ATOM 2029 C CA . VAL A 1 276 ? -7.031 11.359 18.547 1 97 276 VAL A CA 1
ATOM 2030 C C . VAL A 1 276 ? -7.402 12.648 19.266 1 97 276 VAL A C 1
ATOM 2032 O O . VAL A 1 276 ? -6.75 13.68 19.094 1 97 276 VAL A O 1
ATOM 2035 N N . GLU A 1 277 ? -8.422 12.586 20 1 94.88 277 GLU A N 1
ATOM 2036 C CA . GLU A 1 277 ? -8.953 13.773 20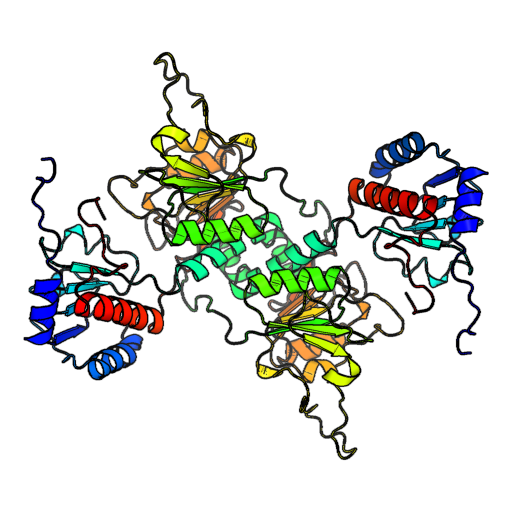.656 1 94.88 277 GLU A CA 1
ATOM 2037 C C . GLU A 1 277 ? -7.902 14.445 21.516 1 94.88 277 GLU A C 1
ATOM 2039 O O . GLU A 1 277 ? -7.746 15.672 21.484 1 94.88 277 GLU A O 1
ATOM 2044 N N . ARG A 1 278 ? -7.273 13.656 22.328 1 93.62 278 ARG A N 1
ATOM 2045 C CA . ARG A 1 278 ? -6.203 14.156 23.188 1 93.62 278 ARG A CA 1
ATOM 2046 C C . ARG A 1 278 ? -4.898 13.414 22.922 1 93.62 278 ARG A C 1
ATOM 2048 O O . ARG A 1 278 ? -4.84 12.188 23.016 1 93.62 278 ARG A O 1
ATOM 2055 N N . GLU A 1 279 ? -3.91 14.18 22.547 1 94.06 279 GLU A N 1
ATOM 2056 C CA . GLU A 1 279 ? -2.613 13.586 22.234 1 94.06 279 GLU A CA 1
ATOM 2057 C C . GLU A 1 279 ? -1.537 14.055 23.203 1 94.06 279 GLU A C 1
ATOM 2059 O O . GLU A 1 279 ? -1.491 15.227 23.578 1 94.06 279 GLU A O 1
ATOM 2064 N N . PRO A 1 280 ? -0.73 13.188 23.734 1 95.81 280 PRO A N 1
ATOM 2065 C CA . PRO A 1 280 ? -0.656 11.75 23.438 1 95.81 280 PRO A CA 1
ATOM 2066 C C . PRO A 1 280 ? -1.815 10.969 24.047 1 95.81 280 PRO A C 1
ATOM 2068 O O . PRO A 1 280 ? -2.379 11.375 25.062 1 95.81 280 PRO A O 1
ATOM 2071 N N . LEU A 1 281 ? -2.1 9.875 23.391 1 97.31 281 LEU A N 1
ATOM 2072 C CA . LEU A 1 281 ? -3.186 9.047 23.891 1 97.31 281 LEU A CA 1
ATOM 2073 C C . LEU A 1 281 ? -2.801 8.398 25.219 1 97.31 281 LEU A C 1
ATOM 2075 O O . LEU A 1 281 ? -1.751 7.762 25.312 1 97.31 281 LEU A O 1
ATOM 2079 N N . GLU A 1 282 ? -3.637 8.617 26.188 1 96.75 282 GLU A N 1
ATOM 2080 C CA . GLU A 1 282 ? -3.354 8.07 27.5 1 96.75 282 GLU A CA 1
ATOM 2081 C C . GLU A 1 282 ? -3.389 6.543 27.484 1 96.75 282 GLU A C 1
ATOM 2083 O O . GLU A 1 282 ? -4.227 5.945 26.812 1 96.75 282 GLU A O 1
ATOM 2088 N N . ALA A 1 283 ? -2.566 5.938 28.297 1 95.94 283 ALA A N 1
ATOM 2089 C CA . ALA A 1 283 ? -2.434 4.484 28.344 1 95.94 283 ALA A CA 1
ATOM 2090 C C . ALA A 1 283 ? -3.748 3.824 28.766 1 95.94 283 ALA A C 1
ATOM 2092 O O . ALA A 1 283 ? -4.008 2.672 28.406 1 95.94 283 ALA A O 1
ATOM 2093 N N . SER A 1 284 ? -4.578 4.547 29.453 1 96.62 284 SER A N 1
ATOM 2094 C CA . SER A 1 284 ? -5.832 4.004 29.969 1 96.62 284 SER A CA 1
ATOM 2095 C C . SER A 1 284 ? -6.938 4.078 28.922 1 96.62 284 SER A C 1
ATOM 2097 O O . SER A 1 284 ? -8.039 3.559 29.125 1 96.62 284 SER A O 1
ATOM 2099 N N . SER A 1 285 ? -6.66 4.656 27.844 1 97.62 285 SER A N 1
ATOM 2100 C CA . SER A 1 285 ? -7.691 4.844 26.828 1 97.62 285 SER A CA 1
ATOM 2101 C C . SER A 1 285 ? -8.242 3.506 26.344 1 97.62 285 SER A C 1
ATOM 2103 O O . SER A 1 285 ? -7.48 2.57 26.094 1 97.62 285 SER A O 1
ATOM 2105 N N . PRO A 1 286 ? -9.539 3.438 26.141 1 97.12 286 PRO A N 1
ATOM 2106 C CA . PRO A 1 286 ? -10.156 2.209 25.641 1 97.12 286 PRO A CA 1
ATOM 2107 C C . PRO A 1 286 ? -9.859 1.969 24.156 1 97.12 286 PRO A C 1
ATOM 2109 O O . PRO A 1 286 ? -10.203 0.91 23.625 1 97.12 286 PRO A O 1
ATOM 2112 N N . LEU A 1 287 ? -9.25 2.898 23.5 1 97.5 287 LEU A N 1
ATOM 2113 C CA . LEU A 1 287 ? -8.906 2.725 22.094 1 97.5 287 LEU A CA 1
ATOM 2114 C C . LEU A 1 287 ? -7.746 1.744 21.938 1 97.5 287 LEU A C 1
ATOM 2116 O O . LEU A 1 287 ? -7.535 1.196 20.859 1 97.5 287 LEU A O 1
ATOM 2120 N N . TRP A 1 288 ? -7.043 1.609 23.062 1 95.44 288 TRP A N 1
ATOM 2121 C CA . TRP A 1 288 ? -5.918 0.679 23.031 1 95.44 288 TRP A CA 1
ATOM 2122 C C . TRP A 1 288 ? -6.402 -0.764 23.141 1 95.44 288 TRP A C 1
ATOM 2124 O O . TRP A 1 288 ? -7.523 -1.02 23.578 1 95.44 288 TRP A O 1
ATOM 2134 N N . ARG A 1 289 ? -5.586 -1.701 22.688 1 88.38 289 ARG A N 1
ATOM 2135 C CA . ARG A 1 289 ? -5.688 -3.135 22.938 1 88.38 289 ARG A CA 1
ATOM 2136 C C . ARG A 1 289 ? -6.922 -3.725 22.266 1 88.38 289 ARG A C 1
ATOM 2138 O O . ARG A 1 289 ? -7.52 -4.672 22.781 1 88.38 289 ARG A O 1
ATOM 2145 N N . ARG A 1 290 ? -7.48 -3.012 21.391 1 94.38 290 ARG A N 1
ATOM 2146 C CA . ARG A 1 290 ? -8.484 -3.551 20.484 1 94.38 290 ARG A CA 1
ATOM 2147 C C . ARG A 1 290 ? -7.855 -4.004 19.172 1 94.38 290 ARG A C 1
ATOM 2149 O O . ARG A 1 290 ? -7.008 -3.309 18.609 1 94.38 290 ARG A O 1
ATOM 2156 N N . SER A 1 291 ? -8.258 -5.191 18.766 1 94.56 291 SER A N 1
ATOM 2157 C CA . SER A 1 291 ? -7.707 -5.707 17.516 1 94.56 291 SER A CA 1
ATOM 2158 C C . SER A 1 291 ? -8.281 -4.965 16.312 1 94.56 291 SER A C 1
ATOM 2160 O O . SER A 1 291 ? -7.715 -5.02 15.211 1 94.56 291 SER A O 1
ATOM 2162 N N . ASP A 1 292 ? -9.438 -4.289 16.5 1 97.75 292 ASP A N 1
ATOM 2163 C CA . ASP A 1 292 ? -10.086 -3.59 15.398 1 97.75 292 ASP A CA 1
ATOM 2164 C C . ASP A 1 292 ? -9.742 -2.104 15.406 1 97.75 292 ASP A C 1
ATOM 2166 O O . ASP A 1 292 ? -10.391 -1.304 14.727 1 97.75 292 ASP A O 1
ATOM 2170 N N . VAL A 1 293 ? -8.703 -1.674 16.203 1 98.38 293 VAL A N 1
ATOM 2171 C CA . VAL A 1 293 ? -8.219 -0.298 16.234 1 98.38 293 VAL A CA 1
ATOM 2172 C C . VAL A 1 293 ? -6.699 -0.281 16.078 1 98.38 293 VAL A C 1
ATOM 2174 O O . VAL A 1 293 ? -6 -1.066 16.734 1 98.38 293 VAL A O 1
ATOM 2177 N N . THR A 1 294 ? -6.199 0.474 15.227 1 98.44 294 THR A N 1
ATOM 2178 C CA . THR A 1 294 ? -4.777 0.78 15.102 1 98.44 294 THR A CA 1
ATOM 2179 C C . THR A 1 294 ? -4.516 2.256 15.391 1 98.44 294 THR A C 1
ATOM 2181 O O . THR A 1 294 ? -5.133 3.131 14.781 1 98.44 294 THR A O 1
ATOM 2184 N N . VAL A 1 295 ? -3.662 2.535 16.312 1 98.44 295 VAL A N 1
ATOM 2185 C CA . VAL A 1 295 ? -3.289 3.904 16.656 1 98.44 295 VAL A CA 1
ATOM 2186 C C . VAL A 1 295 ? -1.823 4.145 16.297 1 98.44 295 VAL A C 1
ATOM 2188 O O . VAL A 1 295 ? -0.953 3.344 16.656 1 98.44 295 VAL A O 1
ATOM 2191 N N . THR A 1 296 ? -1.575 5.109 15.523 1 98.19 296 THR A N 1
ATOM 2192 C CA . THR A 1 296 ? -0.221 5.598 15.289 1 98.19 296 THR A CA 1
ATOM 2193 C C . THR A 1 296 ? -0.039 6.988 15.898 1 98.19 296 THR A C 1
ATOM 2195 O O . THR A 1 296 ? -1.004 7.742 16.047 1 98.19 296 THR A O 1
ATOM 2198 N N . PRO A 1 297 ? 1.081 7.312 16.375 1 97.38 297 PRO A N 1
ATOM 2199 C CA . PRO A 1 297 ? 1.309 8.539 17.141 1 97.38 297 PRO A CA 1
ATOM 2200 C C . PRO A 1 297 ? 1.549 9.758 16.266 1 97.38 297 PRO A C 1
ATOM 2202 O O . PRO A 1 297 ? 2.561 10.445 16.406 1 97.38 297 PRO A O 1
ATOM 2205 N N . HIS A 1 298 ? 0.54 10.086 15.383 1 94.38 298 HIS A N 1
ATOM 2206 C CA . HIS A 1 298 ? 0.549 11.281 14.555 1 94.38 298 HIS A CA 1
ATOM 2207 C C . HIS A 1 298 ? 1.791 11.336 13.672 1 94.38 298 HIS A C 1
ATOM 2209 O O . HIS A 1 298 ? 2.48 12.352 13.617 1 94.38 298 HIS A O 1
ATOM 2215 N N . VAL A 1 299 ? 2.021 10.289 12.938 1 95.12 299 VAL A N 1
ATOM 2216 C CA . VAL A 1 299 ? 3.258 10.148 12.18 1 95.12 299 VAL A CA 1
ATOM 2217 C C . VAL A 1 299 ? 2.961 10.258 10.68 1 95.12 299 VAL A C 1
ATOM 2219 O O . VAL A 1 299 ? 3.875 10.219 9.859 1 95.12 299 VAL A O 1
ATOM 2222 N N . SER A 1 300 ? 1.659 10.328 10.32 1 94.69 300 SER A N 1
ATOM 2223 C CA . SER A 1 300 ? 1.322 10.391 8.898 1 94.69 300 SER A CA 1
ATOM 2224 C C . SER A 1 300 ? 1.944 11.617 8.242 1 94.69 300 SER A C 1
ATOM 2226 O O . SER A 1 300 ? 2.336 11.562 7.07 1 94.69 300 SER A O 1
ATOM 2228 N N . GLY A 1 301 ? 1.958 12.648 9.008 1 89.31 301 GLY A N 1
ATOM 2229 C CA . GLY A 1 301 ? 2.584 13.859 8.508 1 89.31 301 GLY A CA 1
ATOM 2230 C C . GLY A 1 301 ? 3.912 14.164 9.172 1 89.31 301 GLY A C 1
ATOM 2231 O O . GLY A 1 301 ? 4.082 13.914 10.367 1 89.31 301 GLY A O 1
ATOM 2232 N N . LEU A 1 302 ? 4.914 14.367 8.477 1 84.25 302 LEU A N 1
ATOM 2233 C CA . LEU A 1 302 ? 6.227 14.812 8.938 1 84.25 302 LEU A CA 1
ATOM 2234 C C . LEU A 1 302 ? 6.703 16.016 8.141 1 84.25 302 LEU A C 1
ATOM 2236 O O . LEU A 1 302 ? 6.711 16 6.91 1 84.25 302 LEU A O 1
ATOM 2240 N N . THR A 1 303 ? 6.918 17 8.891 1 86.75 303 THR A N 1
ATOM 2241 C CA . THR A 1 303 ? 7.453 18.172 8.219 1 86.75 303 THR A CA 1
ATOM 2242 C C . THR A 1 303 ? 8.977 18.156 8.234 1 86.75 303 THR A C 1
ATOM 2244 O O . THR A 1 303 ? 9.594 17.938 9.273 1 86.75 303 THR A O 1
ATOM 2247 N N . LEU A 1 304 ? 9.531 18.266 7.082 1 85.69 304 LEU A N 1
ATOM 2248 C CA . LEU A 1 304 ? 10.977 18.406 6.945 1 85.69 304 LEU A CA 1
ATOM 2249 C C . LEU A 1 304 ? 11.367 19.859 6.762 1 85.69 304 LEU A C 1
ATOM 2251 O O . LEU A 1 304 ? 10.547 20.688 6.336 1 85.69 304 LEU A O 1
ATOM 2255 N N . PRO A 1 305 ? 12.641 20.141 7.137 1 89.88 305 PRO A N 1
ATOM 2256 C CA . PRO A 1 305 ? 13.07 21.516 6.918 1 89.88 305 PRO A CA 1
ATOM 2257 C C . PRO A 1 305 ? 12.938 21.953 5.461 1 89.88 305 PRO A C 1
ATOM 2259 O O . PRO A 1 305 ? 12.609 23.109 5.188 1 89.88 305 PRO A O 1
ATOM 2262 N N . SER A 1 306 ? 13.18 21 4.605 1 89.94 306 SER A N 1
ATOM 2263 C CA . SER A 1 306 ? 13.062 21.312 3.186 1 89.94 306 SER A CA 1
ATOM 2264 C C . SER A 1 306 ? 11.633 21.688 2.82 1 89.94 306 SER A C 1
ATOM 2266 O O . SER A 1 306 ? 11.406 22.469 1.904 1 89.94 306 SER A O 1
ATOM 2268 N N . ASP A 1 307 ? 10.695 21.141 3.535 1 90.94 307 ASP A N 1
ATOM 2269 C CA . ASP A 1 307 ? 9.297 21.484 3.303 1 90.94 307 ASP A CA 1
ATOM 2270 C C . ASP A 1 307 ? 9.016 22.938 3.693 1 90.94 307 ASP A C 1
ATOM 2272 O O . ASP A 1 307 ? 8.32 23.656 2.973 1 90.94 307 ASP A O 1
ATOM 2276 N N . VAL A 1 308 ? 9.562 23.312 4.777 1 93.81 308 VAL A N 1
ATOM 2277 C CA . VAL A 1 308 ? 9.352 24.672 5.273 1 93.81 308 VAL A CA 1
ATOM 2278 C C . VAL A 1 308 ? 10 25.672 4.328 1 93.81 308 VAL A C 1
ATOM 2280 O O . VAL A 1 308 ? 9.367 26.656 3.916 1 93.81 308 VAL A O 1
ATOM 2283 N N . VAL A 1 309 ? 11.219 25.359 3.943 1 94.69 309 VAL A N 1
ATOM 2284 C CA . VAL A 1 309 ? 11.961 26.234 3.037 1 94.69 309 VAL A CA 1
ATOM 2285 C C . VAL A 1 309 ? 11.211 26.359 1.711 1 94.69 309 VAL A C 1
ATOM 2287 O O . VAL A 1 309 ? 11.047 27.453 1.184 1 94.69 309 VAL A O 1
ATOM 2290 N N . GLY A 1 310 ? 10.781 25.25 1.257 1 94 310 GLY A N 1
ATOM 2291 C CA . GLY A 1 310 ? 10.039 25.266 0.008 1 94 310 GLY A CA 1
ATOM 2292 C C . GLY A 1 310 ? 8.766 26.078 0.084 1 94 310 GLY A C 1
ATOM 2293 O O . GLY A 1 310 ? 8.461 26.859 -0.832 1 94 310 GLY A O 1
ATOM 2294 N N . ALA A 1 311 ? 8.039 25.922 1.109 1 94.31 311 ALA A N 1
ATOM 2295 C CA . ALA A 1 311 ? 6.801 26.672 1.301 1 94.31 311 ALA A CA 1
ATOM 2296 C C . ALA A 1 311 ? 7.082 28.172 1.395 1 94.31 311 ALA A C 1
ATOM 2298 O O . ALA A 1 311 ? 6.359 28.984 0.808 1 94.31 311 ALA A O 1
ATOM 2299 N N . LEU A 1 312 ? 8.078 28.5 2.109 1 96 312 LEU A N 1
ATOM 2300 C CA . LEU A 1 312 ? 8.477 29.891 2.266 1 96 312 LEU A CA 1
ATOM 2301 C C . LEU A 1 312 ? 8.922 30.484 0.934 1 96 312 LEU A C 1
ATOM 2303 O O . LEU A 1 312 ? 8.547 31.609 0.594 1 96 312 LEU A O 1
ATOM 2307 N N . ASP A 1 313 ? 9.695 29.703 0.198 1 96.06 313 ASP A N 1
ATOM 2308 C CA . ASP A 1 313 ? 10.164 30.156 -1.107 1 96.06 313 ASP A CA 1
ATOM 2309 C C . ASP A 1 313 ? 8.992 30.453 -2.045 1 96.06 313 ASP A C 1
ATOM 2311 O O . ASP A 1 313 ? 8.953 31.5 -2.688 1 96.06 313 ASP A O 1
ATOM 2315 N N . ALA A 1 314 ? 8.133 29.547 -2.08 1 95.31 314 ALA A N 1
ATOM 2316 C CA . ALA A 1 314 ? 6.965 29.719 -2.945 1 95.31 314 ALA A CA 1
ATOM 2317 C C . ALA A 1 314 ? 6.141 30.922 -2.527 1 95.31 314 ALA A C 1
ATOM 2319 O O . ALA A 1 314 ? 5.773 31.75 -3.367 1 95.31 314 ALA A O 1
ATOM 2320 N N . ALA A 1 315 ? 5.891 31.062 -1.258 1 95.81 315 ALA A N 1
ATOM 2321 C CA . ALA A 1 315 ? 5.094 32.188 -0.753 1 95.81 315 ALA A CA 1
ATOM 2322 C C . ALA A 1 315 ? 5.785 33.531 -1.021 1 95.81 315 ALA A C 1
ATOM 2324 O O . ALA A 1 315 ? 5.152 34.469 -1.483 1 95.81 315 ALA A O 1
ATOM 2325 N N . LEU A 1 316 ? 7.047 33.531 -0.757 1 96.38 316 LEU A N 1
ATOM 2326 C CA . LEU A 1 316 ? 7.809 34.75 -0.97 1 96.38 316 LEU A CA 1
ATOM 2327 C C . LEU A 1 316 ? 7.789 35.156 -2.439 1 96.38 316 LEU A C 1
ATOM 2329 O O . LEU A 1 316 ? 7.605 36.344 -2.762 1 96.38 316 LEU A O 1
ATOM 2333 N N . THR A 1 317 ? 7.98 34.156 -3.285 1 95.25 317 THR A N 1
ATOM 2334 C CA . THR A 1 317 ? 7.961 34.406 -4.723 1 95.25 317 THR A CA 1
ATOM 2335 C C . THR A 1 317 ? 6.609 34.969 -5.16 1 95.25 317 THR A C 1
ATOM 2337 O O . THR A 1 317 ? 6.547 35.938 -5.914 1 95.25 317 THR A O 1
ATOM 2340 N N . GLU A 1 318 ? 5.582 34.375 -4.641 1 95.75 318 GLU A N 1
ATOM 2341 C CA . GLU A 1 318 ? 4.238 34.844 -4.973 1 95.75 318 GLU A CA 1
ATOM 2342 C C . GLU A 1 318 ? 3.977 36.25 -4.43 1 95.75 318 GLU A C 1
ATOM 2344 O O . GLU A 1 318 ? 3.42 37.094 -5.125 1 95.75 318 GLU A O 1
ATOM 2349 N N . ILE A 1 319 ? 4.391 36.531 -3.25 1 94.94 319 ILE A N 1
ATOM 2350 C CA . ILE A 1 319 ? 4.211 37.844 -2.621 1 94.94 319 ILE A CA 1
ATOM 2351 C C . ILE A 1 319 ? 4.969 38.906 -3.412 1 94.94 319 ILE A C 1
ATOM 2353 O O . ILE A 1 319 ? 4.426 39.969 -3.703 1 94.94 319 ILE A O 1
ATOM 2357 N N . ARG A 1 320 ? 6.133 38.594 -3.789 1 93.25 320 ARG A N 1
ATOM 2358 C CA . ARG A 1 320 ? 6.957 39.531 -4.539 1 93.25 320 ARG A CA 1
ATOM 2359 C C . ARG A 1 320 ? 6.355 39.812 -5.91 1 93.25 320 ARG A C 1
ATOM 2361 O O . ARG A 1 320 ? 6.543 40.906 -6.465 1 93.25 320 ARG A O 1
ATOM 2368 N N . ALA A 1 321 ? 5.621 38.844 -6.391 1 93.19 321 ALA A N 1
ATOM 2369 C CA . ALA A 1 321 ? 4.938 39.031 -7.672 1 93.19 321 ALA A CA 1
ATOM 2370 C C . ALA A 1 321 ? 3.588 39.719 -7.492 1 93.19 321 ALA A C 1
ATOM 2372 O O . ALA A 1 321 ? 2.855 39.906 -8.461 1 93.19 321 ALA A O 1
ATOM 2373 N N . GLY A 1 322 ? 3.246 40 -6.246 1 90.25 322 GLY A N 1
ATOM 2374 C CA . GLY A 1 322 ? 1.987 40.656 -5.953 1 90.25 322 GLY A CA 1
ATOM 2375 C C . GLY A 1 322 ? 0.803 39.719 -5.918 1 90.25 322 GLY A C 1
ATOM 2376 O O . GLY A 1 322 ? -0.341 40.125 -6.102 1 90.25 322 GLY A O 1
ATOM 2377 N N . ALA A 1 323 ? 1.079 38.5 -5.793 1 92.88 323 ALA A N 1
ATOM 2378 C CA . ALA A 1 323 ? 0.029 37.5 -5.773 1 92.88 323 ALA A CA 1
ATOM 2379 C C . ALA A 1 323 ? -0.162 36.906 -4.367 1 92.88 323 ALA A C 1
ATOM 2381 O O . ALA A 1 323 ? 0.799 36.812 -3.604 1 92.88 323 ALA A O 1
ATOM 2382 N N . ARG A 1 324 ? -1.407 36.625 -4.043 1 92.12 324 ARG A N 1
ATOM 2383 C CA . ARG A 1 324 ? -1.682 35.938 -2.785 1 92.12 324 ARG A CA 1
ATOM 2384 C C . ARG A 1 324 ? -1.104 34.531 -2.799 1 92.12 324 ARG A C 1
ATOM 2386 O O . ARG A 1 324 ? -1.389 33.75 -3.707 1 92.12 324 ARG A O 1
ATOM 2393 N N . PRO A 1 325 ? -0.294 34.25 -1.761 1 93.94 325 PRO A N 1
ATOM 2394 C CA . PRO A 1 325 ? 0.298 32.906 -1.765 1 93.94 325 PRO A CA 1
ATOM 2395 C C . PRO A 1 325 ? -0.75 31.781 -1.763 1 93.94 325 PRO A C 1
ATOM 2397 O O . PRO A 1 325 ? -1.786 31.922 -1.104 1 93.94 325 PRO A O 1
ATOM 2400 N N . ALA A 1 326 ? -0.489 30.703 -2.475 1 87.88 326 ALA A N 1
ATOM 2401 C CA . ALA A 1 326 ? -1.361 29.531 -2.496 1 87.88 326 ALA A CA 1
ATOM 2402 C C . ALA A 1 326 ? -1.48 28.922 -1.108 1 87.88 326 ALA A C 1
ATOM 2404 O O . ALA A 1 326 ? -2.508 28.312 -0.773 1 87.88 326 ALA A O 1
ATOM 2405 N N . SER A 1 327 ? -0.489 29.125 -0.251 1 90.81 327 SER A N 1
ATOM 2406 C CA . SER A 1 327 ? -0.435 28.531 1.077 1 90.81 327 SER A CA 1
ATOM 2407 C C . SER A 1 327 ? -1.144 29.406 2.109 1 90.81 327 SER A C 1
ATOM 2409 O O . SER A 1 327 ? -1.165 29.078 3.297 1 90.81 327 SER A O 1
ATOM 2411 N N . ALA A 1 328 ? -1.719 30.484 1.657 1 91.56 328 ALA A N 1
ATOM 2412 C CA . ALA A 1 328 ? -2.398 31.406 2.574 1 91.56 328 ALA A CA 1
ATOM 2413 C C . ALA A 1 328 ? -3.629 30.734 3.191 1 91.56 328 ALA A C 1
ATOM 2415 O O . ALA A 1 328 ? -4.371 30.031 2.508 1 91.56 328 ALA A O 1
ATOM 2416 N N . VAL A 1 329 ? -3.748 30.922 4.457 1 87.69 329 VAL A N 1
ATOM 2417 C CA . VAL A 1 329 ? -4.871 30.375 5.203 1 87.69 329 VAL A CA 1
ATOM 2418 C C . VAL A 1 329 ? -6.082 31.297 5.078 1 87.69 329 VAL A C 1
ATOM 2420 O O . VAL A 1 329 ? -5.949 32.5 5.195 1 87.69 329 VAL A O 1
ATOM 2423 N N . ALA A 1 330 ? -7.234 30.688 4.766 1 77.94 330 ALA A N 1
ATOM 2424 C CA . ALA A 1 330 ? -8.477 31.453 4.738 1 77.94 330 ALA A CA 1
ATOM 2425 C C . ALA A 1 330 ? -9.062 31.609 6.141 1 77.94 330 ALA A C 1
ATOM 2427 O O . ALA A 1 330 ? -9.945 30.844 6.539 1 77.94 330 ALA A O 1
ATOM 2428 N N . ARG A 1 331 ? -8.664 32.531 6.848 1 75.19 331 ARG A N 1
ATOM 2429 C CA . ARG A 1 331 ? -8.969 32.688 8.266 1 75.19 331 ARG A CA 1
ATOM 2430 C C . ARG A 1 331 ? -10.445 33 8.469 1 75.19 331 ARG A C 1
ATOM 2432 O O . ARG A 1 331 ? -11.016 32.688 9.516 1 75.19 331 ARG A O 1
ATOM 2439 N N . LYS A 1 332 ? -11.055 33.688 7.562 1 62.44 332 LYS A N 1
ATOM 2440 C CA . LYS A 1 332 ? -12.461 34.031 7.719 1 62.44 332 LYS A CA 1
ATOM 2441 C C . LYS A 1 332 ? -13.359 32.812 7.676 1 62.44 332 LYS A C 1
ATOM 2443 O O . LYS A 1 332 ? -14.492 32.844 8.164 1 62.44 332 LYS A O 1
ATOM 2448 N N . GLN A 1 333 ? -12.914 31.922 6.969 1 55.66 333 GLN A N 1
ATOM 2449 C CA . GLN A 1 333 ? -13.727 30.719 6.836 1 55.66 333 GLN A CA 1
ATOM 2450 C C . GLN A 1 333 ? -13.461 29.75 7.988 1 55.66 333 GLN A C 1
ATOM 2452 O O . GLN A 1 333 ? -13.914 28.594 7.953 1 55.66 333 GLN A O 1
ATOM 2457 N N . GLY A 1 334 ? -12.961 30.328 9.047 1 52.31 334 GLY A N 1
ATOM 2458 C CA . GLY A 1 334 ? -12.68 29.453 10.18 1 52.31 334 GLY A CA 1
ATOM 2459 C C . GLY A 1 334 ? -11.438 28.609 9.992 1 52.31 334 GLY A C 1
ATOM 2460 O O . GLY A 1 334 ? -11.258 27.609 10.672 1 52.31 334 GLY A O 1
ATOM 2461 N N . TYR A 1 335 ? -10.867 28.875 8.781 1 49 335 TYR A N 1
ATOM 2462 C CA . TYR A 1 335 ? -9.531 28.281 8.742 1 49 335 TYR A CA 1
ATOM 2463 C C . TYR A 1 335 ? -8.477 29.312 9.148 1 49 335 TYR A C 1
ATOM 2465 O O . TYR A 1 335 ? -8.688 30.516 9.008 1 49 335 TYR A O 1
ATOM 2473 N N . MET B 1 1 ? 22.156 -34.188 -23.75 1 24.8 1 MET B N 1
ATOM 2474 C CA . MET B 1 1 ? 21.391 -34.219 -25 1 24.8 1 MET B CA 1
ATOM 2475 C C . MET B 1 1 ? 20.562 -32.938 -25.141 1 24.8 1 MET B C 1
ATOM 2477 O O . MET B 1 1 ? 19.797 -32.594 -24.25 1 24.8 1 MET B O 1
ATOM 2481 N N . THR B 1 2 ? 21.031 -31.969 -25.812 1 30.97 2 THR B N 1
ATOM 2482 C CA . THR B 1 2 ? 20.328 -30.766 -26.25 1 30.97 2 THR B CA 1
ATOM 2483 C C . THR B 1 2 ? 18.922 -31.094 -26.719 1 30.97 2 THR B C 1
ATOM 2485 O O . THR B 1 2 ? 18.719 -32.031 -27.5 1 30.97 2 THR B O 1
ATOM 2488 N N . PRO B 1 3 ? 17.953 -30.859 -25.891 1 37.44 3 PRO B N 1
ATOM 2489 C CA . PRO B 1 3 ? 16.703 -31.297 -26.5 1 37.44 3 PRO B CA 1
ATOM 2490 C C . PRO B 1 3 ? 16.625 -30.984 -27.984 1 37.44 3 PRO B C 1
ATOM 2492 O O . PRO B 1 3 ? 17.219 -30.016 -28.453 1 37.44 3 PRO B O 1
ATOM 2495 N N . GLY B 1 4 ? 16.688 -32.031 -28.844 1 34.22 4 GLY B N 1
ATOM 2496 C CA . GLY B 1 4 ? 16.625 -31.938 -30.281 1 34.22 4 GLY B CA 1
ATOM 2497 C C . GLY B 1 4 ? 15.625 -30.906 -30.781 1 34.22 4 GLY B C 1
ATOM 2498 O O . GLY B 1 4 ? 14.734 -30.5 -30.047 1 34.22 4 GLY B O 1
ATOM 2499 N N . PRO B 1 5 ? 15.852 -30.172 -31.859 1 40.56 5 PRO B N 1
ATOM 2500 C CA . PRO B 1 5 ? 15.109 -29.156 -32.594 1 40.56 5 PRO B CA 1
ATOM 2501 C C . PRO B 1 5 ? 13.609 -29.453 -32.688 1 40.56 5 PRO B C 1
ATOM 2503 O O . PRO B 1 5 ? 12.805 -28.547 -32.875 1 40.56 5 PRO B O 1
ATOM 2506 N N . ASP B 1 6 ? 13.156 -30.75 -32.844 1 38.72 6 ASP B N 1
ATOM 2507 C CA . ASP B 1 6 ? 11.883 -31.156 -33.438 1 38.72 6 ASP B CA 1
ATOM 2508 C C . ASP B 1 6 ? 10.781 -31.219 -32.375 1 38.72 6 ASP B C 1
ATOM 2510 O O . ASP B 1 6 ? 9.836 -32 -32.5 1 38.72 6 ASP B O 1
ATOM 2514 N N . ALA B 1 7 ? 10.945 -30.969 -31.219 1 48.09 7 ALA B N 1
ATOM 2515 C CA . ALA B 1 7 ? 9.781 -31.016 -30.328 1 48.09 7 ALA B CA 1
ATOM 2516 C C . ALA B 1 7 ? 8.617 -30.234 -30.922 1 48.09 7 ALA B C 1
ATOM 2518 O O . ALA B 1 7 ? 8.695 -29 -31.078 1 48.09 7 ALA B O 1
ATOM 2519 N N . ARG B 1 8 ? 7.766 -30.844 -31.688 1 53.94 8 ARG B N 1
ATOM 2520 C CA . ARG B 1 8 ? 6.652 -30.328 -32.469 1 53.94 8 ARG B CA 1
ATOM 2521 C C . ARG B 1 8 ? 5.688 -29.547 -31.609 1 53.94 8 ARG B C 1
ATOM 2523 O O . ARG B 1 8 ? 5.277 -30 -30.531 1 53.94 8 ARG B O 1
ATOM 2530 N N . GLU B 1 9 ? 5.746 -28.156 -31.656 1 64.19 9 GLU B N 1
ATOM 2531 C CA . GLU B 1 9 ? 4.715 -27.312 -31.078 1 64.19 9 GLU B CA 1
ATOM 2532 C C . GLU B 1 9 ? 3.322 -27.875 -31.328 1 64.19 9 GLU B C 1
ATOM 2534 O O . GLU B 1 9 ? 3.057 -28.422 -32.406 1 64.19 9 GLU B O 1
ATOM 2539 N N . PRO B 1 10 ? 2.596 -28 -30.172 1 70 10 PRO B N 1
ATOM 2540 C CA . PRO B 1 10 ? 1.236 -28.5 -30.375 1 70 10 PRO B CA 1
ATOM 2541 C C . PRO B 1 10 ? 0.549 -27.859 -31.594 1 70 10 PRO B C 1
ATOM 2543 O O . PRO B 1 10 ? 0.67 -26.656 -31.812 1 70 10 PRO B O 1
ATOM 2546 N N . ASP B 1 11 ? 0.098 -28.75 -32.469 1 82.12 11 ASP B N 1
ATOM 2547 C CA . ASP B 1 11 ? -0.679 -28.297 -33.594 1 82.12 11 ASP B CA 1
ATOM 2548 C C . ASP B 1 11 ? -2.062 -27.812 -33.188 1 82.12 11 ASP B C 1
ATOM 2550 O O . ASP B 1 11 ? -2.951 -28.625 -32.906 1 82.12 11 ASP B O 1
ATOM 2554 N N . VAL B 1 12 ? -2.256 -26.516 -33.125 1 89.19 12 VAL B N 1
ATOM 2555 C CA . VAL B 1 12 ? -3.49 -25.922 -32.625 1 89.19 12 VAL B CA 1
ATOM 2556 C C . VAL B 1 12 ? -4.652 -26.281 -33.531 1 89.19 12 VAL B C 1
ATOM 2558 O O . VAL B 1 12 ? -5.777 -26.484 -33.094 1 89.19 12 VAL B O 1
ATOM 2561 N N . ASP B 1 13 ? -4.359 -26.344 -34.812 1 89.31 13 ASP B N 1
ATOM 2562 C CA . ASP B 1 13 ? -5.406 -26.734 -35.75 1 89.31 13 ASP B CA 1
ATOM 2563 C C . ASP B 1 13 ? -5.879 -28.156 -35.5 1 89.31 13 ASP B C 1
ATOM 2565 O O . ASP B 1 13 ? -7.078 -28.438 -35.531 1 89.31 13 ASP B O 1
ATOM 2569 N N . ALA B 1 14 ? -4.926 -29.016 -35.344 1 90.69 14 ALA B N 1
ATOM 2570 C CA . ALA B 1 14 ? -5.273 -30.391 -35 1 90.69 14 ALA B CA 1
ATOM 2571 C C . ALA B 1 14 ? -6.078 -30.469 -33.719 1 90.69 14 ALA B C 1
ATOM 2573 O O . ALA B 1 14 ? -7.008 -31.266 -33.594 1 90.69 14 ALA B O 1
ATOM 2574 N N . LEU B 1 15 ? -5.699 -29.672 -32.781 1 92.94 15 LEU B N 1
ATOM 2575 C CA . LEU B 1 15 ? -6.398 -29.641 -31.516 1 92.94 15 LEU B CA 1
ATOM 2576 C C . LEU B 1 15 ? -7.824 -29.125 -31.688 1 92.94 15 LEU B C 1
ATOM 2578 O O . LEU B 1 15 ? -8.758 -29.672 -31.094 1 92.94 15 LEU B O 1
ATOM 2582 N N . ALA B 1 16 ? -7.973 -28.078 -32.469 1 92.5 16 ALA B N 1
ATOM 2583 C CA . ALA B 1 16 ? -9.312 -27.562 -32.75 1 92.5 16 ALA B CA 1
ATOM 2584 C C . ALA B 1 16 ? -10.195 -28.641 -33.375 1 92.5 16 ALA B C 1
ATOM 2586 O O . ALA B 1 16 ? -11.359 -28.797 -33 1 92.5 16 ALA B O 1
ATOM 2587 N N . ASP B 1 17 ? -9.602 -29.297 -34.281 1 92.31 17 ASP B N 1
ATOM 2588 C CA . ASP B 1 17 ? -10.32 -30.406 -34.906 1 92.31 17 ASP B CA 1
ATOM 2589 C C . ASP B 1 17 ? -10.68 -31.484 -33.906 1 92.31 17 ASP B C 1
ATOM 2591 O O . ASP B 1 17 ? -11.789 -32.031 -33.938 1 92.31 17 ASP B O 1
ATOM 2595 N N . ALA B 1 18 ? -9.781 -31.828 -33.062 1 91.69 18 ALA B N 1
ATOM 2596 C CA . ALA B 1 18 ? -10.023 -32.844 -32.031 1 91.69 18 ALA B CA 1
ATOM 2597 C C . ALA B 1 18 ? -11.172 -32.406 -31.109 1 91.69 18 ALA B C 1
ATOM 2599 O O . ALA B 1 18 ? -12.016 -33.25 -30.766 1 91.69 18 ALA B O 1
ATOM 2600 N N . LEU B 1 19 ? -11.219 -31.172 -30.766 1 92.25 19 LEU B N 1
ATOM 2601 C CA . LEU B 1 19 ? -12.258 -30.656 -29.859 1 92.25 19 LEU B CA 1
ATOM 2602 C C . LEU B 1 19 ? -13.617 -30.672 -30.547 1 92.25 19 LEU B C 1
ATOM 2604 O O . LEU B 1 19 ? -14.648 -30.859 -29.875 1 92.25 19 LEU B O 1
ATOM 2608 N N . ARG B 1 20 ? -13.586 -30.453 -31.812 1 91.5 20 ARG B N 1
ATOM 2609 C CA . ARG B 1 20 ? -14.828 -30.516 -32.562 1 91.5 20 ARG B CA 1
ATOM 2610 C C . ARG B 1 20 ? -15.344 -31.953 -32.656 1 91.5 20 ARG B C 1
ATOM 2612 O O . ARG B 1 20 ? -16.547 -32.188 -32.5 1 91.5 20 ARG B O 1
ATOM 2619 N N . ARG B 1 21 ? -14.43 -32.906 -32.875 1 93.12 21 ARG B N 1
ATOM 2620 C CA . ARG B 1 21 ? -14.789 -34.312 -33.062 1 93.12 21 ARG B CA 1
ATOM 2621 C C . ARG B 1 21 ? -15.141 -34.969 -31.734 1 93.12 21 ARG B C 1
ATOM 2623 O O . ARG B 1 21 ? -16.047 -35.812 -31.672 1 93.12 21 ARG B O 1
ATOM 2630 N N . ARG B 1 22 ? -14.367 -34.656 -30.766 1 92.94 22 ARG B N 1
ATOM 2631 C CA . ARG B 1 22 ? -14.57 -35.188 -29.422 1 92.94 22 ARG B CA 1
ATOM 2632 C C . ARG B 1 22 ? -14.57 -34.062 -28.375 1 92.94 22 ARG B C 1
ATOM 2634 O O . ARG B 1 22 ? -13.586 -33.875 -27.656 1 92.94 22 ARG B O 1
ATOM 2641 N N . PRO B 1 23 ? -15.695 -33.344 -28.281 1 93.56 23 PRO B N 1
ATOM 2642 C CA . PRO B 1 23 ? -15.781 -32.219 -27.344 1 93.56 23 PRO B CA 1
ATOM 2643 C C . PRO B 1 23 ? -15.953 -32.656 -25.906 1 93.56 23 PRO B C 1
ATOM 2645 O O . PRO B 1 23 ? -17.031 -32.531 -25.328 1 93.56 23 PRO B O 1
ATOM 2648 N N . THR B 1 24 ? -14.844 -33.219 -25.344 1 95.88 24 THR B N 1
ATOM 2649 C CA . THR B 1 24 ? -14.914 -33.812 -24 1 95.88 24 THR B C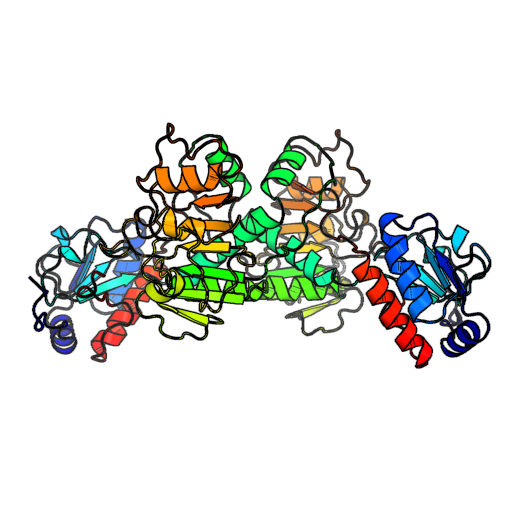A 1
ATOM 2650 C C . THR B 1 24 ? -13.906 -33.156 -23.078 1 95.88 24 THR B C 1
ATOM 2652 O O . THR B 1 24 ? -12.844 -32.688 -23.516 1 95.88 24 THR B O 1
ATOM 2655 N N . VAL B 1 25 ? -14.32 -33.031 -21.797 1 96.06 25 VAL B N 1
ATOM 2656 C CA . VAL B 1 25 ? -13.461 -32.469 -20.781 1 96.06 25 VAL B CA 1
ATOM 2657 C C . VAL B 1 25 ? -13.484 -33.344 -19.531 1 96.06 25 VAL B C 1
ATOM 2659 O O . VAL B 1 25 ? -14.539 -33.875 -19.156 1 96.06 25 VAL B O 1
ATOM 2662 N N . ARG B 1 26 ? -12.32 -33.531 -19.016 1 95.06 26 ARG B N 1
ATOM 2663 C CA . ARG B 1 26 ? -12.195 -34.25 -17.734 1 95.06 26 ARG B CA 1
ATOM 2664 C C . ARG B 1 26 ? -11.781 -33.281 -16.625 1 95.06 26 ARG B C 1
ATOM 2666 O O . ARG B 1 26 ? -10.797 -32.562 -16.766 1 95.06 26 ARG B O 1
ATOM 2673 N N . LEU B 1 27 ? -12.547 -33.25 -15.594 1 91.44 27 LEU B N 1
ATOM 2674 C CA . LEU B 1 27 ? -12.188 -32.531 -14.383 1 91.44 27 LEU B CA 1
ATOM 2675 C C . LEU B 1 27 ? -11.383 -33.406 -13.43 1 91.44 27 LEU B C 1
ATOM 2677 O O . LEU B 1 27 ? -11.914 -34.344 -12.859 1 91.44 27 LEU B O 1
ATOM 2681 N N . GLY B 1 28 ? -10.164 -33.062 -13.289 1 87.25 28 GLY B N 1
ATOM 2682 C CA . GLY B 1 28 ? -9.258 -33.875 -12.508 1 87.25 28 GLY B CA 1
ATOM 2683 C C . GLY B 1 28 ? -9.586 -33.875 -11.023 1 87.25 28 GLY B C 1
ATOM 2684 O O . GLY B 1 28 ? -10.312 -33 -10.539 1 87.25 28 GLY B O 1
ATOM 2685 N N . ASP B 1 29 ? -9.008 -34.781 -10.297 1 80.06 29 ASP B N 1
ATOM 2686 C CA . ASP B 1 29 ? -9.242 -34.938 -8.867 1 80.06 29 ASP B CA 1
ATOM 2687 C C . ASP B 1 29 ? -8.617 -33.812 -8.062 1 80.06 29 ASP B C 1
ATOM 2689 O O . ASP B 1 29 ? -9.047 -33.531 -6.945 1 80.06 29 ASP B O 1
ATOM 2693 N N . GLY B 1 30 ? -7.645 -33.219 -8.602 1 76.12 30 GLY B N 1
ATOM 2694 C CA . GLY B 1 30 ? -6.953 -32.156 -7.906 1 76.12 30 GLY B CA 1
ATOM 2695 C C . GLY B 1 30 ? -7.656 -30.812 -8.023 1 76.12 30 GLY B C 1
ATOM 2696 O O . GLY B 1 30 ? -7.238 -29.828 -7.406 1 76.12 30 GLY B O 1
ATOM 2697 N N . VAL B 1 31 ? -8.711 -30.812 -8.734 1 82.06 31 VAL B N 1
ATOM 2698 C CA . VAL B 1 31 ? -9.492 -29.594 -8.867 1 82.06 31 VAL B CA 1
ATOM 2699 C C . VAL B 1 31 ? -10.352 -29.391 -7.617 1 82.06 31 VAL B C 1
ATOM 2701 O O . VAL B 1 31 ? -10.977 -30.344 -7.125 1 82.06 31 VAL B O 1
ATOM 2704 N N . ASP B 1 32 ? -10.289 -28.188 -7.059 1 85.12 32 ASP B N 1
ATOM 2705 C CA . ASP B 1 32 ? -11.094 -27.844 -5.887 1 85.12 32 ASP B CA 1
ATOM 2706 C C . ASP B 1 32 ? -12.562 -28.188 -6.117 1 85.12 32 ASP B C 1
ATOM 2708 O O . ASP B 1 32 ? -13.164 -27.719 -7.09 1 85.12 32 ASP B O 1
ATOM 2712 N N . PRO B 1 33 ? -13.125 -28.984 -5.242 1 87.25 33 PRO B N 1
ATOM 2713 C CA . PRO B 1 33 ? -14.523 -29.391 -5.422 1 87.25 33 PRO B CA 1
ATOM 2714 C C . PRO B 1 33 ? -15.484 -28.203 -5.492 1 87.25 33 PRO B C 1
ATOM 2716 O O . PRO B 1 33 ? -16.531 -28.281 -6.137 1 87.25 33 PRO B O 1
ATOM 2719 N N . THR B 1 34 ? -15.141 -27.172 -4.859 1 88.5 34 THR B N 1
ATOM 2720 C CA . THR B 1 34 ? -16.016 -26 -4.836 1 88.5 34 THR B CA 1
ATOM 2721 C C . THR B 1 34 ? -16.047 -25.328 -6.203 1 88.5 34 THR B C 1
ATOM 2723 O O . THR B 1 34 ? -16.875 -24.453 -6.445 1 88.5 34 THR B O 1
ATOM 2726 N N . TRP B 1 35 ? -15.117 -25.75 -7.074 1 92.81 35 TRP B N 1
ATOM 2727 C CA . TRP B 1 35 ? -15.039 -25.156 -8.398 1 92.81 35 TRP B CA 1
ATOM 2728 C C . TRP B 1 35 ? -15.867 -25.938 -9.406 1 92.81 35 TRP B C 1
ATOM 2730 O O . TRP B 1 35 ? -16.078 -25.484 -10.531 1 92.81 35 TRP B O 1
ATOM 2740 N N . ARG B 1 36 ? -16.328 -27.094 -9.047 1 90.75 36 ARG B N 1
ATOM 2741 C CA . ARG B 1 36 ? -16.938 -28.047 -9.977 1 90.75 36 ARG B CA 1
ATOM 2742 C C . ARG B 1 36 ? -18.156 -27.438 -10.656 1 90.75 36 ARG B C 1
ATOM 2744 O O . ARG B 1 36 ? -18.344 -27.578 -11.867 1 90.75 36 ARG B O 1
ATOM 2751 N N . ASP B 1 37 ? -18.969 -26.734 -9.859 1 92.94 37 ASP B N 1
ATOM 2752 C CA . ASP B 1 37 ? -20.172 -26.156 -10.438 1 92.94 37 ASP B CA 1
ATOM 2753 C C . ASP B 1 37 ? -19.828 -25.141 -11.523 1 92.94 37 ASP B C 1
ATOM 2755 O O . ASP B 1 37 ? -20.422 -25.141 -12.602 1 92.94 37 ASP B O 1
ATOM 2759 N N . ALA B 1 38 ? -18.922 -24.375 -11.234 1 94.94 38 ALA B N 1
ATOM 2760 C CA . ALA B 1 38 ? -18.5 -23.359 -12.195 1 94.94 38 ALA B CA 1
ATOM 2761 C C . ALA B 1 38 ? -17.906 -24 -13.445 1 94.94 38 ALA B C 1
ATOM 2763 O O . ALA B 1 38 ? -18.203 -23.578 -14.57 1 94.94 38 ALA B O 1
ATOM 2764 N N . LEU B 1 39 ? -17.125 -24.969 -13.305 1 95.12 39 LEU B N 1
ATOM 2765 C CA . LEU B 1 39 ? -16.438 -25.625 -14.422 1 95.12 39 LEU B CA 1
ATOM 2766 C C . LEU B 1 39 ? -17.422 -26.453 -15.242 1 95.12 39 LEU B C 1
ATOM 2768 O O . LEU B 1 39 ? -17.328 -26.484 -16.469 1 95.12 39 LEU B O 1
ATOM 2772 N N . ASP B 1 40 ? -18.344 -27.031 -14.562 1 93.69 40 ASP B N 1
ATOM 2773 C CA . ASP B 1 40 ? -19.406 -27.75 -15.258 1 93.69 40 ASP B CA 1
ATOM 2774 C C . ASP B 1 40 ? -20.25 -26.781 -16.094 1 93.69 40 ASP B C 1
ATOM 2776 O O . ASP B 1 40 ? -20.609 -27.094 -17.234 1 93.69 40 ASP B O 1
ATOM 2780 N N . GLY B 1 41 ? -20.625 -25.75 -15.43 1 95.12 41 GLY B N 1
ATOM 2781 C CA . GLY B 1 41 ? -21.359 -24.734 -16.156 1 95.12 41 GLY B CA 1
ATOM 2782 C C . GLY B 1 41 ? -20.641 -24.234 -17.391 1 95.12 41 GLY B C 1
ATOM 2783 O O . GLY B 1 41 ? -21.25 -24.078 -18.453 1 95.12 41 GLY B O 1
ATOM 2784 N N . TRP B 1 42 ? -19.359 -23.984 -17.203 1 96.44 42 TRP B N 1
ATOM 2785 C CA . TRP B 1 42 ? -18.547 -23.547 -18.328 1 96.44 42 TRP B CA 1
ATOM 2786 C C . TRP B 1 42 ? -18.547 -24.609 -19.438 1 96.44 42 TRP B C 1
ATOM 2788 O O . TRP B 1 42 ? -18.719 -24.281 -20.609 1 96.44 42 TRP B O 1
ATOM 2798 N N . ALA B 1 43 ? -18.328 -25.859 -19.109 1 95.56 43 ALA B N 1
ATOM 2799 C CA . ALA B 1 43 ? -18.312 -26.953 -20.078 1 95.56 43 ALA B CA 1
ATOM 2800 C C . ALA B 1 43 ? -19.609 -27.031 -20.859 1 95.56 43 ALA B C 1
ATOM 2802 O O . ALA B 1 43 ? -19.609 -27.109 -22.094 1 95.56 43 ALA B O 1
ATOM 2803 N N . ARG B 1 44 ? -20.688 -26.906 -20.203 1 95.06 44 ARG B N 1
ATOM 2804 C CA . ARG B 1 44 ? -22.016 -26.953 -20.812 1 95.06 44 ARG B CA 1
ATOM 2805 C C . ARG B 1 44 ? -22.203 -25.797 -21.781 1 95.06 44 ARG B C 1
ATOM 2807 O O . ARG B 1 44 ? -22.719 -25.984 -22.891 1 95.06 44 ARG B O 1
ATOM 2814 N N . ALA B 1 45 ? -21.828 -24.703 -21.312 1 96.25 45 ALA B N 1
ATOM 2815 C CA . ALA B 1 45 ? -22.016 -23.484 -22.109 1 96.25 45 ALA B CA 1
ATOM 2816 C C . ALA B 1 45 ? -21.234 -23.578 -23.422 1 96.25 45 ALA B C 1
ATOM 2818 O O . ALA B 1 45 ? -21.609 -22.969 -24.422 1 96.25 45 ALA B O 1
ATOM 2819 N N . HIS B 1 46 ? -20.188 -24.344 -23.438 1 95.88 46 HIS B N 1
ATOM 2820 C CA . HIS B 1 46 ? -19.344 -24.406 -24.625 1 95.88 46 HIS B CA 1
ATOM 2821 C C . HIS B 1 46 ? -19.531 -25.734 -25.359 1 95.88 46 HIS B C 1
ATOM 2823 O O . HIS B 1 46 ? -18.734 -26.078 -26.234 1 95.88 46 HIS B O 1
ATOM 2829 N N . GLY B 1 47 ? -20.453 -26.5 -24.922 1 94.56 47 GLY B N 1
ATOM 2830 C CA . GLY B 1 47 ? -20.797 -27.734 -25.609 1 94.56 47 GLY B CA 1
ATOM 2831 C C . GLY B 1 47 ? -19.828 -28.859 -25.344 1 94.56 47 GLY B C 1
ATOM 2832 O O . GLY B 1 47 ? -19.641 -29.734 -26.188 1 94.56 47 GLY B O 1
ATOM 2833 N N . LEU B 1 48 ? -19.125 -28.828 -24.266 1 95.69 48 LEU B N 1
ATOM 2834 C CA . LEU B 1 48 ? -18.203 -29.891 -23.891 1 95.69 48 LEU B CA 1
ATOM 2835 C C . LEU B 1 48 ? -18.875 -30.891 -22.953 1 95.69 48 LEU B C 1
ATOM 2837 O O . LEU B 1 48 ? -19.656 -30.516 -22.078 1 95.69 48 LEU B O 1
ATOM 2841 N N . GLU B 1 49 ? -18.625 -32.156 -23.188 1 95.38 49 GLU B N 1
ATOM 2842 C CA . GLU B 1 49 ? -19.156 -33.219 -22.328 1 95.38 49 GLU B CA 1
ATOM 2843 C C . GLU B 1 49 ? -18.141 -33.625 -21.25 1 95.38 49 GLU B C 1
ATOM 2845 O O . GLU B 1 49 ? -17 -33.938 -21.562 1 95.38 49 GLU B O 1
ATOM 2850 N N . VAL B 1 50 ? -18.609 -33.562 -20.047 1 93.56 50 VAL B N 1
ATOM 2851 C CA . VAL B 1 50 ? -17.75 -33.969 -18.922 1 93.56 50 VAL B CA 1
ATOM 2852 C C . VAL B 1 50 ? -17.641 -35.469 -18.875 1 93.56 50 VAL B C 1
ATOM 2854 O O . VAL B 1 50 ? -18.656 -36.188 -18.859 1 93.56 50 VAL B O 1
ATOM 2857 N N . THR B 1 51 ? -16.406 -35.938 -18.922 1 92.44 51 THR B N 1
ATOM 2858 C CA . THR B 1 51 ? -16.172 -37.375 -18.875 1 92.44 51 THR B CA 1
ATOM 2859 C C . THR B 1 51 ? -15.078 -37.688 -17.859 1 92.44 51 THR B C 1
ATOM 2861 O O . THR B 1 51 ? -14.352 -36.812 -17.406 1 92.44 51 THR B O 1
ATOM 2864 N N . GLU B 1 52 ? -15.031 -38.938 -17.406 1 86.88 52 GLU B N 1
ATOM 2865 C CA . GLU B 1 52 ? -14.086 -39.312 -16.375 1 86.88 52 GLU B CA 1
ATOM 2866 C C . GLU B 1 52 ? -12.789 -39.844 -16.984 1 86.88 52 GLU B C 1
ATOM 2868 O O . GLU B 1 52 ? -11.773 -39.969 -16.297 1 86.88 52 GLU B O 1
ATOM 2873 N N . ARG B 1 53 ? -12.906 -40.25 -18.312 1 83.25 53 ARG B N 1
ATOM 2874 C CA . ARG B 1 53 ? -11.719 -40.781 -18.953 1 83.25 53 ARG B CA 1
ATOM 2875 C C . ARG B 1 53 ? -11.633 -40.344 -20.422 1 83.25 53 ARG B C 1
ATOM 2877 O O . ARG B 1 53 ? -12.633 -39.938 -21 1 83.25 53 ARG B O 1
ATOM 2884 N N . ASP B 1 54 ? -10.422 -40.375 -20.969 1 83.62 54 ASP B N 1
ATOM 2885 C CA . ASP B 1 54 ? -10.109 -40.219 -22.391 1 83.62 54 ASP B CA 1
ATOM 2886 C C . ASP B 1 54 ? -10.703 -38.906 -22.938 1 83.62 54 ASP B C 1
ATOM 2888 O O . ASP B 1 54 ? -11.391 -38.906 -23.953 1 83.62 54 ASP B O 1
ATOM 2892 N N . ALA B 1 55 ? -10.492 -37.844 -22.219 1 93.12 55 ALA B N 1
ATOM 2893 C CA . ALA B 1 55 ? -11.031 -36.562 -22.641 1 93.12 55 ALA B CA 1
ATOM 2894 C C . ALA B 1 55 ? -10.023 -35.812 -23.531 1 93.12 55 ALA B C 1
ATOM 2896 O O . ALA B 1 55 ? -8.812 -36.031 -23.406 1 93.12 55 ALA B O 1
ATOM 2897 N N . THR B 1 56 ? -10.562 -35.062 -24.438 1 95.44 56 THR B N 1
ATOM 2898 C CA . THR B 1 56 ? -9.711 -34.219 -25.266 1 95.44 56 THR B CA 1
ATOM 2899 C C . THR B 1 56 ? -9.031 -33.156 -24.422 1 95.44 56 THR B C 1
ATOM 2901 O O . THR B 1 56 ? -7.859 -32.844 -24.641 1 95.44 56 THR B O 1
ATOM 2904 N N . LEU B 1 57 ? -9.758 -32.562 -23.469 1 96.56 57 LEU B N 1
ATOM 2905 C CA . LEU B 1 57 ? -9.266 -31.594 -22.516 1 96.56 57 LEU B CA 1
ATOM 2906 C C . LEU B 1 57 ? -9.266 -32.156 -21.094 1 96.56 57 LEU B C 1
ATOM 2908 O O . LEU B 1 57 ? -10.273 -32.719 -20.641 1 96.56 57 LEU B O 1
ATOM 2912 N N . ALA B 1 58 ? -8.133 -32.094 -20.453 1 96.12 58 ALA B N 1
ATOM 2913 C CA . ALA B 1 58 ? -8.047 -32.438 -19.031 1 96.12 58 ALA B CA 1
ATOM 2914 C C . ALA B 1 58 ? -7.695 -31.219 -18.188 1 96.12 58 ALA B C 1
ATOM 2916 O O . ALA B 1 58 ? -6.684 -30.562 -18.438 1 96.12 58 ALA B O 1
ATOM 2917 N N . ILE B 1 59 ? -8.531 -30.906 -17.234 1 95.62 59 ILE B N 1
ATOM 2918 C CA . ILE B 1 59 ? -8.227 -29.891 -16.234 1 95.62 59 ILE B CA 1
ATOM 2919 C C . ILE B 1 59 ? -7.684 -30.562 -14.977 1 95.62 59 ILE B C 1
ATOM 2921 O O . ILE B 1 59 ? -8.43 -31.219 -14.242 1 95.62 59 ILE B O 1
ATOM 2925 N N . THR B 1 60 ? -6.355 -30.391 -14.758 1 93.31 60 THR B N 1
ATOM 2926 C CA . THR B 1 60 ? -5.773 -31.188 -13.68 1 93.31 60 THR B CA 1
ATOM 2927 C C . THR B 1 60 ? -4.402 -30.656 -13.289 1 93.31 60 THR B C 1
ATOM 2929 O O . THR B 1 60 ? -3.799 -29.875 -14.031 1 93.31 60 THR B O 1
ATOM 2932 N N . THR B 1 61 ? -3.994 -31.031 -12.055 1 91.31 61 THR B N 1
ATOM 2933 C CA . THR B 1 61 ? -2.625 -30.797 -11.617 1 91.31 61 THR B CA 1
ATOM 2934 C C . THR B 1 61 ? -1.817 -32.094 -11.633 1 91.31 61 THR B C 1
ATOM 2936 O O . THR B 1 61 ? -0.624 -32.094 -11.328 1 91.31 61 THR B O 1
ATOM 2939 N N . ASP B 1 62 ? -2.426 -33.156 -12.008 1 90.94 62 ASP B N 1
ATOM 2940 C CA . ASP B 1 62 ? -1.834 -34.5 -11.977 1 90.94 62 ASP B CA 1
ATOM 2941 C C . ASP B 1 62 ? -1.576 -35.031 -13.383 1 90.94 62 ASP B C 1
ATOM 2943 O O . ASP B 1 62 ? -2.518 -35.312 -14.125 1 90.94 62 ASP B O 1
ATOM 2947 N N . PRO B 1 63 ? -0.296 -35.188 -13.664 1 89.88 63 PRO B N 1
ATOM 2948 C CA . PRO B 1 63 ? -0.003 -35.719 -15 1 89.88 63 PRO B CA 1
ATOM 2949 C C . PRO B 1 63 ? -0.667 -37.062 -15.258 1 89.88 63 PRO B C 1
ATOM 2951 O O . PRO B 1 63 ? -0.982 -37.406 -16.406 1 89.88 63 PRO B O 1
ATOM 2954 N N . GLY B 1 64 ? -0.812 -37.812 -14.219 1 88 64 GLY B N 1
ATOM 2955 C CA . GLY B 1 64 ? -1.447 -39.125 -14.359 1 88 64 GLY B CA 1
ATOM 2956 C C . GLY B 1 64 ? -2.889 -39.031 -14.82 1 88 64 GLY B C 1
ATOM 2957 O O . GLY B 1 64 ? -3.451 -40.031 -15.305 1 88 64 GLY B O 1
ATOM 2958 N N . GLN B 1 65 ? -3.457 -37.906 -14.734 1 88.75 65 GLN B N 1
ATOM 2959 C CA . GLN B 1 65 ? -4.848 -37.688 -15.133 1 88.75 65 GLN B CA 1
ATOM 2960 C C . GLN B 1 65 ? -4.938 -37.031 -16.5 1 88.75 65 GLN B C 1
ATOM 2962 O O . GLN B 1 65 ? -6.027 -36.656 -16.938 1 88.75 65 GLN B O 1
ATOM 2967 N N . ALA B 1 66 ? -3.85 -36.781 -17.109 1 86.19 66 ALA B N 1
ATOM 2968 C CA . ALA B 1 66 ? -3.789 -36.094 -18.406 1 86.19 66 ALA B CA 1
ATOM 2969 C C . ALA B 1 66 ? -3.797 -37.125 -19.547 1 86.19 66 ALA B C 1
ATOM 2971 O O . ALA B 1 66 ? -3.844 -36.75 -20.719 1 86.19 66 ALA B O 1
ATOM 2972 N N . GLY B 1 67 ? -3.635 -38.344 -19.219 1 78.06 67 GLY B N 1
ATOM 2973 C CA . GLY B 1 67 ? -3.355 -39.375 -20.219 1 78.06 67 GLY B CA 1
ATOM 2974 C C . GLY B 1 67 ? -4.332 -39.344 -21.375 1 78.06 67 GLY B C 1
ATOM 2975 O O . GLY B 1 67 ? -5.547 -39.344 -21.172 1 78.06 67 GLY B O 1
ATOM 2976 N N . GLY B 1 68 ? -3.766 -39.281 -22.594 1 83.56 68 GLY B N 1
ATOM 2977 C CA . GLY B 1 68 ? -4.48 -39.344 -23.859 1 83.56 68 GLY B CA 1
ATOM 2978 C 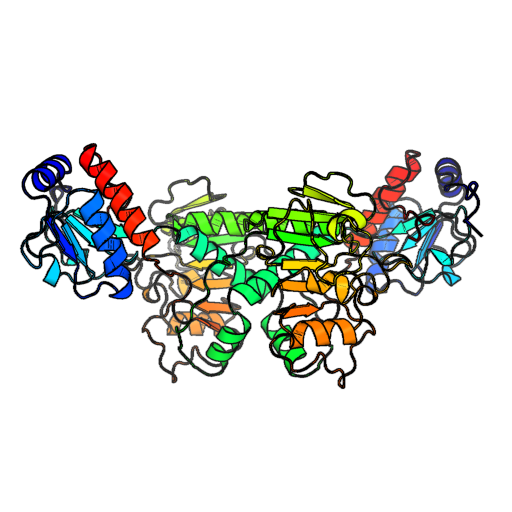C . GLY B 1 68 ? -5.059 -38 -24.281 1 83.56 68 GLY B C 1
ATOM 2979 O O . GLY B 1 68 ? -5.664 -37.906 -25.359 1 83.56 68 GLY B O 1
ATOM 2980 N N . SER B 1 69 ? -5 -37 -23.406 1 93.62 69 SER B N 1
ATOM 2981 C CA . SER B 1 69 ? -5.559 -35.688 -23.734 1 93.62 69 SER B CA 1
ATOM 2982 C C . SER B 1 69 ? -4.645 -34.906 -24.672 1 93.62 69 SER B C 1
ATOM 2984 O O . SER B 1 69 ? -3.42 -35 -24.578 1 93.62 69 SER B O 1
ATOM 2986 N N . ALA B 1 70 ? -5.281 -34.188 -25.531 1 94.25 70 ALA B N 1
ATOM 2987 C CA . ALA B 1 70 ? -4.523 -33.312 -26.438 1 94.25 70 ALA B CA 1
ATOM 2988 C C . ALA B 1 70 ? -4.277 -31.953 -25.812 1 94.25 70 ALA B C 1
ATOM 2990 O O . ALA B 1 70 ? -3.383 -31.219 -26.25 1 94.25 70 ALA B O 1
ATOM 2991 N N . TRP B 1 71 ? -5.059 -31.578 -24.859 1 96.44 71 TRP B N 1
ATOM 2992 C CA . TRP B 1 71 ? -4.992 -30.297 -24.156 1 96.44 71 TRP B CA 1
ATOM 2993 C C . TRP B 1 71 ? -5.113 -30.516 -22.641 1 96.44 71 TRP B C 1
ATOM 2995 O O . TRP B 1 71 ? -6.09 -31.094 -22.172 1 96.44 71 TRP B O 1
ATOM 3005 N N . VAL B 1 72 ? -4.098 -30.156 -21.969 1 96.06 72 VAL B N 1
ATOM 3006 C CA . VAL B 1 72 ? -4.113 -30.172 -20.516 1 96.06 72 VAL B CA 1
ATOM 3007 C C . VAL B 1 72 ? -4.086 -28.734 -19.984 1 96.06 72 VAL B C 1
ATOM 3009 O O . VAL B 1 72 ? -3.271 -27.922 -20.406 1 96.06 72 VAL B O 1
ATOM 3012 N N . HIS B 1 73 ? -5.051 -28.422 -19.062 1 96.12 73 HIS B N 1
ATOM 3013 C CA . HIS B 1 73 ? -5.105 -27.109 -18.438 1 96.12 73 HIS B CA 1
ATOM 3014 C C . HIS B 1 73 ? -4.855 -27.203 -16.938 1 96.12 73 HIS B C 1
ATOM 3016 O O . HIS B 1 73 ? -5.559 -27.938 -16.219 1 96.12 73 HIS B O 1
ATOM 3022 N N . SER B 1 74 ? -3.879 -26.484 -16.516 1 93.5 74 SER B N 1
ATOM 3023 C CA . SER B 1 74 ? -3.648 -26.359 -15.078 1 93.5 74 SER B CA 1
ATOM 3024 C C . SER B 1 74 ? -4.543 -25.281 -14.461 1 93.5 74 SER B C 1
ATOM 3026 O O . SER B 1 74 ? -4.547 -24.141 -14.914 1 93.5 74 SER B O 1
ATOM 3028 N N . PRO B 1 75 ? -5.25 -25.672 -13.391 1 92.62 75 PRO B N 1
ATOM 3029 C CA . PRO B 1 75 ? -6.051 -24.641 -12.711 1 92.62 75 PRO B CA 1
ATOM 3030 C C . PRO B 1 75 ? -5.191 -23.641 -11.945 1 92.62 75 PRO B C 1
ATOM 3032 O O . PRO B 1 75 ? -5.707 -22.625 -11.461 1 92.62 75 PRO B O 1
ATOM 3035 N N . PHE B 1 76 ? -3.889 -23.812 -11.953 1 88.38 76 PHE B N 1
ATOM 3036 C CA . PHE B 1 76 ? -2.973 -22.938 -11.227 1 88.38 76 PHE B CA 1
ATOM 3037 C C . PHE B 1 76 ? -1.867 -22.422 -12.148 1 88.38 76 PHE B C 1
ATOM 3039 O O . PHE B 1 76 ? -1.661 -22.969 -13.234 1 88.38 76 PHE B O 1
ATOM 3046 N N . ALA B 1 77 ? -1.25 -21.375 -11.695 1 84.12 77 ALA B N 1
ATOM 3047 C CA . ALA B 1 77 ? -0.157 -20.812 -12.477 1 84.12 77 ALA B CA 1
ATOM 3048 C C . ALA B 1 77 ? 1.049 -21.75 -12.5 1 84.12 77 ALA B C 1
ATOM 3050 O O . ALA B 1 77 ? 1.761 -21.828 -13.5 1 84.12 77 ALA B O 1
ATOM 3051 N N . GLY B 1 78 ? 1.296 -22.422 -11.43 1 82.44 78 GLY B N 1
ATOM 3052 C CA . GLY B 1 78 ? 2.418 -23.344 -11.352 1 82.44 78 GLY B CA 1
ATOM 3053 C C . GLY B 1 78 ? 2.189 -24.641 -12.125 1 82.44 78 GLY B C 1
ATOM 3054 O O . GLY B 1 78 ? 1.165 -25.297 -11.945 1 82.44 78 GLY B O 1
ATOM 3055 N N . VAL B 1 79 ? 3.135 -24.984 -13.016 1 87 79 VAL B N 1
ATOM 3056 C CA . VAL B 1 79 ? 2.945 -26.172 -13.859 1 87 79 VAL B CA 1
ATOM 3057 C C . VAL B 1 79 ? 4.191 -27.047 -13.797 1 87 79 VAL B C 1
ATOM 3059 O O . VAL B 1 79 ? 4.43 -27.859 -14.703 1 87 79 VAL B O 1
ATOM 3062 N N . GLU B 1 80 ? 4.965 -26.906 -12.766 1 81.88 80 GLU B N 1
ATOM 3063 C CA . GLU B 1 80 ? 6.246 -27.609 -12.672 1 81.88 80 GLU B CA 1
ATOM 3064 C C . GLU B 1 80 ? 6.055 -29.125 -12.625 1 81.88 80 GLU B C 1
ATOM 3066 O O . GLU B 1 80 ? 6.934 -29.875 -13.039 1 81.88 80 GLU B O 1
ATOM 3071 N N . HIS B 1 81 ? 4.945 -29.562 -12.18 1 83.69 81 HIS B N 1
ATOM 3072 C CA . HIS B 1 81 ? 4.699 -31 -12.094 1 83.69 81 HIS B CA 1
ATOM 3073 C C . HIS B 1 81 ? 4.055 -31.516 -13.367 1 83.69 81 HIS B C 1
ATOM 3075 O O . HIS B 1 81 ? 4.055 -32.719 -13.617 1 83.69 81 HIS B O 1
ATOM 3081 N N . LEU B 1 82 ? 3.529 -30.688 -14.133 1 88.69 82 LEU B N 1
ATOM 3082 C CA . LEU B 1 82 ? 2.82 -31.078 -15.344 1 88.69 82 LEU B CA 1
ATOM 3083 C C . LEU B 1 82 ? 3.729 -30.969 -16.562 1 88.69 82 LEU B C 1
ATOM 3085 O O . LEU B 1 82 ? 3.791 -31.891 -17.391 1 88.69 82 LEU B O 1
ATOM 3089 N N . ALA B 1 83 ? 4.453 -29.938 -16.641 1 86.81 83 ALA B N 1
ATOM 3090 C CA . ALA B 1 83 ? 5.168 -29.562 -17.859 1 86.81 83 ALA B CA 1
ATOM 3091 C C . ALA B 1 83 ? 6.145 -30.656 -18.297 1 86.81 83 ALA B C 1
ATOM 3093 O O . ALA B 1 83 ? 6.105 -31.125 -19.438 1 86.81 83 ALA B O 1
ATOM 3094 N N . PRO B 1 84 ? 6.969 -31.141 -17.391 1 84.5 84 PRO B N 1
ATOM 3095 C CA . PRO B 1 84 ? 7.93 -32.156 -17.812 1 84.5 84 PRO B CA 1
ATOM 3096 C C . PRO B 1 84 ? 7.293 -33.531 -18 1 84.5 84 PRO B C 1
ATOM 3098 O O . PRO B 1 84 ? 7.867 -34.406 -18.656 1 84.5 84 PRO B O 1
ATOM 3101 N N . ALA B 1 85 ? 6.141 -33.75 -17.453 1 88.94 85 ALA B N 1
ATOM 3102 C CA . ALA B 1 85 ? 5.543 -35.094 -17.391 1 88.94 85 ALA B CA 1
ATOM 3103 C C . ALA B 1 85 ? 4.656 -35.344 -18.609 1 88.94 85 ALA B C 1
ATOM 3105 O O . ALA B 1 85 ? 4.305 -36.469 -18.906 1 88.94 85 ALA B O 1
ATOM 3106 N N . LEU B 1 86 ? 4.32 -34.344 -19.297 1 90.19 86 LEU B N 1
ATOM 3107 C CA . LEU B 1 86 ? 3.387 -34.469 -20.406 1 90.19 86 LEU B CA 1
ATOM 3108 C C . LEU B 1 86 ? 4.129 -34.812 -21.703 1 90.19 86 LEU B C 1
ATOM 3110 O O . LEU B 1 86 ? 5.242 -34.312 -21.922 1 90.19 86 LEU B O 1
ATOM 3114 N N . PRO B 1 87 ? 3.508 -35.688 -22.531 1 87.62 87 PRO B N 1
ATOM 3115 C CA . PRO B 1 87 ? 4.121 -35.969 -23.828 1 87.62 87 PRO B CA 1
ATOM 3116 C C . PRO B 1 87 ? 4.262 -34.75 -24.703 1 87.62 87 PRO B C 1
ATOM 3118 O O . PRO B 1 87 ? 3.51 -33.781 -24.531 1 87.62 87 PRO B O 1
ATOM 3121 N N . ASP B 1 88 ? 5.152 -34.969 -25.625 1 84.12 88 ASP B N 1
ATOM 3122 C CA . ASP B 1 88 ? 5.309 -33.906 -26.609 1 84.12 88 ASP B CA 1
ATOM 3123 C C . ASP B 1 88 ? 4.043 -33.719 -27.438 1 84.12 88 ASP B C 1
ATOM 3125 O O . ASP B 1 88 ? 3.328 -34.688 -27.703 1 84.12 88 ASP B O 1
ATOM 3129 N N . GLY B 1 89 ? 3.668 -32.594 -27.797 1 86.69 89 GLY B N 1
ATOM 3130 C CA . GLY B 1 89 ? 2.516 -32.344 -28.641 1 86.69 89 GLY B CA 1
ATOM 3131 C C . GLY B 1 89 ? 1.272 -31.969 -27.859 1 86.69 89 GLY B C 1
ATOM 3132 O O . GLY B 1 89 ? 0.305 -31.453 -28.438 1 86.69 89 GLY B O 1
ATOM 3133 N N . VAL B 1 90 ? 1.264 -32.406 -26.578 1 91.94 90 VAL B N 1
ATOM 3134 C CA . VAL B 1 90 ? 0.137 -31.984 -25.75 1 91.94 90 VAL B CA 1
ATOM 3135 C C . VAL B 1 90 ? 0.24 -30.5 -25.422 1 91.94 90 VAL B C 1
ATOM 3137 O O . VAL B 1 90 ? 1.296 -30.016 -25 1 91.94 90 VAL B O 1
ATOM 3140 N N . LEU B 1 91 ? -0.831 -29.781 -25.625 1 94.38 91 LEU B N 1
ATOM 3141 C CA . LEU B 1 91 ? -0.88 -28.375 -25.25 1 94.38 91 LEU B CA 1
ATOM 3142 C C . LEU B 1 91 ? -1.097 -28.234 -23.75 1 94.38 91 LEU B C 1
ATOM 3144 O O . LEU B 1 91 ? -2.033 -28.812 -23.188 1 94.38 91 LEU B O 1
ATOM 3148 N N . LEU B 1 92 ? -0.214 -27.578 -23.141 1 94.56 92 LEU B N 1
ATOM 3149 C CA . LEU B 1 92 ? -0.369 -27.25 -21.719 1 94.56 92 LEU B CA 1
ATOM 3150 C C . LEU B 1 92 ? -0.656 -25.766 -21.531 1 94.56 92 LEU B C 1
ATOM 3152 O O . LEU B 1 92 ? 0.13 -24.922 -21.969 1 94.56 92 LEU B O 1
ATOM 3156 N N . THR B 1 93 ? -1.852 -25.469 -21.016 1 94.44 93 THR B N 1
ATOM 3157 C CA . THR B 1 93 ? -2.178 -24.109 -20.625 1 94.44 93 THR B CA 1
ATOM 3158 C C . THR B 1 93 ? -2.324 -24 -19.109 1 94.44 93 THR B C 1
ATOM 3160 O O . THR B 1 93 ? -2.416 -25 -18.406 1 94.44 93 THR B O 1
ATOM 3163 N N . ARG B 1 94 ? -2.227 -22.75 -18.625 1 92.12 94 ARG B N 1
ATOM 3164 C CA . ARG B 1 94 ? -2.326 -22.547 -17.188 1 92.12 94 ARG B CA 1
ATOM 3165 C C . ARG B 1 94 ? -3.254 -21.375 -16.875 1 92.12 94 ARG B C 1
ATOM 3167 O O . ARG B 1 94 ? -3.646 -20.625 -17.766 1 92.12 94 ARG B O 1
ATOM 3174 N N . THR B 1 95 ? -3.645 -21.344 -15.602 1 91.5 95 THR B N 1
ATOM 3175 C CA . THR B 1 95 ? -4.488 -20.25 -15.109 1 91.5 95 THR B CA 1
ATOM 3176 C C . THR B 1 95 ? -3.65 -19.172 -14.43 1 91.5 95 THR B C 1
ATOM 3178 O O . THR B 1 95 ? -2.922 -19.453 -13.477 1 91.5 95 THR B O 1
ATOM 3181 N N . THR B 1 96 ? -3.678 -17.938 -14.984 1 83.5 96 THR B N 1
ATOM 3182 C CA . THR B 1 96 ? -3.055 -16.797 -14.32 1 83.5 96 THR B CA 1
ATOM 3183 C C . THR B 1 96 ? -4.109 -15.781 -13.867 1 83.5 96 THR B C 1
ATOM 3185 O O . THR B 1 96 ? -4.023 -15.234 -12.766 1 83.5 96 THR B O 1
ATOM 3188 N N . GLY B 1 97 ? -5.164 -15.602 -14.711 1 76.06 97 GLY B N 1
ATOM 3189 C CA . GLY B 1 97 ? -6.316 -14.781 -14.375 1 76.06 97 GLY B CA 1
ATOM 3190 C C . GLY B 1 97 ? -5.941 -13.445 -13.758 1 76.06 97 GLY B C 1
ATOM 3191 O O . GLY B 1 97 ? -5.137 -12.703 -14.32 1 76.06 97 GLY B O 1
ATOM 3192 N N . THR B 1 98 ? -6.578 -13.125 -12.688 1 78 98 THR B N 1
ATOM 3193 C CA . THR B 1 98 ? -6.438 -11.859 -11.969 1 78 98 THR B CA 1
ATOM 3194 C C . THR B 1 98 ? -5.211 -11.883 -11.062 1 78 98 THR B C 1
ATOM 3196 O O . THR B 1 98 ? -4.984 -10.945 -10.289 1 78 98 THR B O 1
ATOM 3199 N N . MET B 1 99 ? -4.379 -12.844 -11.25 1 87.62 99 MET B N 1
ATOM 3200 C CA . MET B 1 99 ? -3.281 -13.086 -10.312 1 87.62 99 MET B CA 1
ATOM 3201 C C . MET B 1 99 ? -2.244 -11.969 -10.398 1 87.62 99 MET B C 1
ATOM 3203 O O . MET B 1 99 ? -1.729 -11.516 -9.367 1 87.62 99 MET B O 1
ATOM 3207 N N . PRO B 1 100 ? -1.983 -11.492 -11.641 1 90.31 100 PRO B N 1
ATOM 3208 C CA . PRO B 1 100 ? -0.962 -10.445 -11.703 1 90.31 100 PRO B CA 1
ATOM 3209 C C . PRO B 1 100 ? -1.317 -9.227 -10.852 1 90.31 100 PRO B C 1
ATOM 3211 O O . PRO B 1 100 ? -0.479 -8.734 -10.094 1 90.31 100 PRO B O 1
ATOM 3214 N N . GLY B 1 101 ? -2.561 -8.789 -10.953 1 92.69 101 GLY B N 1
ATOM 3215 C CA . GLY B 1 101 ? -2.992 -7.66 -10.141 1 92.69 101 GLY B CA 1
ATOM 3216 C C . GLY B 1 101 ? -2.965 -7.953 -8.656 1 92.69 101 GLY B C 1
ATOM 3217 O O . GLY B 1 101 ? -2.531 -7.113 -7.863 1 92.69 101 GLY B O 1
ATOM 3218 N N . ARG B 1 102 ? -3.445 -9.125 -8.312 1 93.12 102 ARG B N 1
ATOM 3219 C CA . ARG B 1 102 ? -3.482 -9.531 -6.918 1 93.12 102 ARG B CA 1
ATOM 3220 C C . ARG B 1 102 ? -2.076 -9.617 -6.332 1 93.12 102 ARG B C 1
ATOM 3222 O O . ARG B 1 102 ? -1.818 -9.094 -5.246 1 93.12 102 ARG B O 1
ATOM 3229 N N . ILE B 1 103 ? -1.186 -10.203 -7.008 1 95.5 103 ILE B N 1
ATOM 3230 C CA . ILE B 1 103 ? 0.181 -10.391 -6.535 1 95.5 103 ILE B CA 1
ATOM 3231 C C . ILE B 1 103 ? 0.885 -9.039 -6.438 1 95.5 103 ILE B C 1
ATOM 3233 O O . ILE B 1 103 ? 1.651 -8.797 -5.504 1 95.5 103 ILE B O 1
ATOM 3237 N N . ALA B 1 104 ? 0.668 -8.172 -7.414 1 97 104 ALA B N 1
ATOM 3238 C CA . ALA B 1 104 ? 1.239 -6.824 -7.375 1 97 104 ALA B CA 1
ATOM 3239 C C . ALA B 1 104 ? 0.794 -6.078 -6.121 1 97 104 ALA B C 1
ATOM 3241 O O . ALA B 1 104 ? 1.598 -5.402 -5.477 1 97 104 ALA B O 1
ATOM 3242 N N . GLU B 1 105 ? -0.452 -6.203 -5.82 1 97 105 GLU B N 1
ATOM 3243 C CA . GLU B 1 105 ? -0.967 -5.555 -4.617 1 97 105 GLU B CA 1
ATOM 3244 C C . GLU B 1 105 ? -0.327 -6.137 -3.361 1 97 105 GLU B C 1
ATOM 3246 O O . GLU B 1 105 ? -0.022 -5.406 -2.416 1 97 105 GLU B O 1
ATOM 3251 N N . TYR B 1 106 ? -0.172 -7.449 -3.334 1 97.94 106 TYR B N 1
ATOM 3252 C CA . TYR B 1 106 ? 0.53 -8.094 -2.23 1 97.94 106 TYR B CA 1
ATOM 3253 C C . TYR B 1 106 ? 1.917 -7.496 -2.039 1 97.94 106 TYR B C 1
ATOM 3255 O O . TYR B 1 106 ? 2.287 -7.109 -0.928 1 97.94 106 TYR B O 1
ATOM 3263 N N . VAL B 1 107 ? 2.691 -7.422 -3.086 1 98.81 107 VAL B N 1
ATOM 3264 C CA . VAL B 1 107 ? 4.051 -6.895 -3.027 1 98.81 107 VAL B CA 1
ATOM 3265 C C . VAL B 1 107 ? 4.027 -5.445 -2.545 1 98.81 107 VAL B C 1
ATOM 3267 O O . VAL B 1 107 ? 4.793 -5.066 -1.657 1 98.81 107 VAL B O 1
ATOM 3270 N N . LEU B 1 108 ? 3.127 -4.672 -3.105 1 98.38 108 LEU B N 1
ATOM 3271 C CA . LEU B 1 108 ? 2.965 -3.283 -2.693 1 98.38 108 LEU B CA 1
ATOM 3272 C C . LEU B 1 108 ? 2.695 -3.188 -1.194 1 98.38 108 LEU B C 1
ATOM 3274 O O . LEU B 1 108 ? 3.301 -2.367 -0.501 1 98.38 108 LEU B O 1
ATOM 3278 N N . THR B 1 109 ? 1.792 -4.051 -0.72 1 98.62 109 THR B N 1
ATOM 3279 C CA . THR B 1 109 ? 1.392 -4.059 0.682 1 98.62 109 THR B CA 1
ATOM 3280 C C . THR B 1 109 ? 2.602 -4.258 1.589 1 98.62 109 THR B C 1
ATOM 3282 O O . THR B 1 109 ? 2.812 -3.494 2.533 1 98.62 109 THR B O 1
ATOM 3285 N N . TRP B 1 110 ? 3.354 -5.184 1.28 1 98.75 110 TRP B N 1
ATOM 3286 C CA . TRP B 1 110 ? 4.418 -5.547 2.213 1 98.75 110 TRP B CA 1
ATOM 3287 C C . TRP B 1 110 ? 5.609 -4.609 2.064 1 98.75 110 TRP B C 1
ATOM 3289 O O . TRP B 1 110 ? 6.324 -4.344 3.037 1 98.75 110 TRP B O 1
ATOM 3299 N N . VAL B 1 111 ? 5.879 -4.055 0.866 1 98.44 111 VAL B N 1
ATOM 3300 C CA . VAL B 1 111 ? 6.883 -3.008 0.707 1 98.44 111 VAL B CA 1
ATOM 3301 C C . VAL B 1 111 ? 6.508 -1.8 1.562 1 98.44 111 VAL B C 1
ATOM 3303 O O . VAL B 1 111 ? 7.34 -1.279 2.311 1 98.44 111 VAL B O 1
ATOM 3306 N N . LEU B 1 112 ? 5.25 -1.422 1.511 1 98.38 112 LEU B N 1
ATOM 3307 C CA . LEU B 1 112 ? 4.773 -0.279 2.283 1 98.38 112 LEU B CA 1
ATOM 3308 C C . LEU B 1 112 ? 4.754 -0.6 3.773 1 98.38 112 LEU B C 1
ATOM 3310 O O . LEU B 1 112 ? 5.035 0.268 4.605 1 98.38 112 LEU B O 1
ATOM 3314 N N . ALA B 1 113 ? 4.336 -1.865 4.098 1 98.56 113 ALA B N 1
ATOM 3315 C CA . ALA B 1 113 ? 4.301 -2.26 5.504 1 98.56 113 ALA B CA 1
ATOM 3316 C C . ALA B 1 113 ? 5.68 -2.113 6.148 1 98.56 113 ALA B C 1
ATOM 3318 O O . ALA B 1 113 ? 5.793 -1.666 7.293 1 98.56 113 ALA B O 1
ATOM 3319 N N . GLU B 1 114 ? 6.711 -2.508 5.414 1 97.69 114 GLU B N 1
ATOM 3320 C CA . GLU B 1 114 ? 8.07 -2.348 5.93 1 97.69 114 GLU B CA 1
ATOM 3321 C C . GLU B 1 114 ? 8.469 -0.875 5.996 1 97.69 114 GLU B C 1
ATOM 3323 O O . GLU B 1 114 ? 9.008 -0.418 7 1 97.69 114 GLU B O 1
ATOM 3328 N N . ARG B 1 115 ? 8.172 -0.121 4.977 1 96.31 115 ARG B N 1
ATOM 3329 C CA . ARG B 1 115 ? 8.547 1.284 4.863 1 96.31 115 ARG B CA 1
ATOM 3330 C C . ARG B 1 115 ? 7.914 2.111 5.973 1 96.31 115 ARG B C 1
ATOM 3332 O O . ARG B 1 115 ? 8.555 3.006 6.531 1 96.31 115 ARG B O 1
ATOM 3339 N N . TRP B 1 116 ? 6.707 1.788 6.293 1 97.62 116 TRP B N 1
ATOM 3340 C CA . TRP B 1 116 ? 5.953 2.6 7.246 1 97.62 116 TRP B CA 1
ATOM 3341 C C . TRP B 1 116 ? 5.969 1.964 8.633 1 97.62 116 TRP B C 1
ATOM 3343 O O . TRP B 1 116 ? 5.195 2.357 9.508 1 97.62 116 TRP B O 1
ATOM 3353 N N . GLN B 1 117 ? 6.789 0.934 8.812 1 97.88 117 GLN B N 1
ATOM 3354 C CA . GLN B 1 117 ? 7.016 0.311 10.109 1 97.88 117 GLN B CA 1
ATOM 3355 C C . GLN B 1 117 ? 5.707 -0.172 10.727 1 97.88 117 GLN B C 1
ATOM 3357 O O . GLN B 1 117 ? 5.445 0.06 11.906 1 97.88 117 GLN B O 1
ATOM 3362 N N . VAL B 1 118 ? 4.895 -0.826 9.906 1 98.5 118 VAL B N 1
ATOM 3363 C CA . VAL B 1 118 ? 3.578 -1.295 10.328 1 98.5 118 VAL B CA 1
ATOM 3364 C C . VAL B 1 118 ? 3.721 -2.232 11.523 1 98.5 118 VAL B C 1
ATOM 3366 O O . VAL B 1 118 ? 2.955 -2.143 12.484 1 98.5 118 VAL B O 1
ATOM 3369 N N . ALA B 1 119 ? 4.711 -3.131 11.539 1 97.94 119 ALA B N 1
ATOM 3370 C CA . ALA B 1 119 ? 4.93 -4.055 12.648 1 97.94 119 ALA B CA 1
ATOM 3371 C C . ALA B 1 119 ? 5.125 -3.303 13.961 1 97.94 119 ALA B C 1
ATOM 3373 O O . ALA B 1 119 ? 4.531 -3.654 14.984 1 97.94 119 ALA B O 1
ATOM 3374 N N . ARG B 1 120 ? 5.926 -2.258 13.953 1 97.44 120 ARG B N 1
ATOM 3375 C CA . ARG B 1 120 ? 6.215 -1.466 15.141 1 97.44 120 ARG B CA 1
ATOM 3376 C C . ARG B 1 120 ? 4.953 -0.787 15.664 1 97.44 120 ARG B C 1
ATOM 3378 O O . ARG B 1 120 ? 4.664 -0.838 16.859 1 97.44 120 ARG B O 1
ATOM 3385 N N . TYR B 1 121 ? 4.215 -0.175 14.805 1 97.88 121 TYR B N 1
ATOM 3386 C CA . TYR B 1 121 ? 3.066 0.609 15.242 1 97.88 121 TYR B CA 1
ATOM 3387 C C . TYR B 1 121 ? 1.913 -0.298 15.656 1 97.88 121 TYR B C 1
ATOM 3389 O O . TYR B 1 121 ? 1.126 0.051 16.547 1 97.88 121 TYR B O 1
ATOM 3397 N N . LEU B 1 122 ? 1.797 -1.517 15.008 1 97.56 122 LEU B N 1
ATOM 3398 C CA . LEU B 1 122 ? 0.836 -2.492 15.508 1 97.56 122 LEU B CA 1
ATOM 3399 C C . LEU B 1 122 ? 1.198 -2.936 16.922 1 97.56 122 LEU B C 1
ATOM 3401 O O . LEU B 1 122 ? 0.32 -3.092 17.781 1 97.56 122 LEU B O 1
ATOM 3405 N N . THR B 1 123 ? 2.473 -3.131 17.141 1 96.44 123 THR B N 1
ATOM 3406 C CA . THR B 1 123 ? 2.934 -3.486 18.484 1 96.44 123 THR B CA 1
ATOM 3407 C C . THR B 1 123 ? 2.639 -2.361 19.469 1 96.44 123 THR B C 1
ATOM 3409 O O . THR B 1 123 ? 2.152 -2.613 20.578 1 96.44 123 THR B O 1
ATOM 3412 N N . GLN B 1 124 ? 2.941 -1.134 19.109 1 96.94 124 GLN B N 1
ATOM 3413 C CA . GLN B 1 124 ? 2.652 0.011 19.969 1 96.94 124 GLN B CA 1
ATOM 3414 C C . GLN B 1 124 ? 1.164 0.087 20.297 1 96.94 124 GLN B C 1
ATOM 3416 O O . GLN B 1 124 ? 0.792 0.327 21.453 1 96.94 124 GLN B O 1
ATOM 3421 N N . SER B 1 125 ? 0.311 -0.089 19.266 1 96.06 125 SER B N 1
ATOM 3422 C CA . SER B 1 125 ? -1.135 -0.057 19.453 1 96.06 125 SER B CA 1
ATOM 3423 C C . SER B 1 125 ? -1.585 -1.148 20.422 1 96.06 125 SER B C 1
ATOM 3425 O O . SER B 1 125 ? -2.436 -0.91 21.281 1 96.06 125 SER B O 1
ATOM 3427 N N . ALA B 1 126 ? -0.975 -2.344 20.344 1 95 126 ALA B N 1
ATOM 3428 C CA . ALA B 1 126 ? -1.343 -3.492 21.172 1 95 126 ALA B CA 1
ATOM 3429 C C . ALA B 1 126 ? -0.848 -3.324 22.594 1 95 126 ALA B C 1
ATOM 3431 O O . ALA B 1 126 ? -1.411 -3.904 23.531 1 95 126 ALA B O 1
ATOM 3432 N N . THR B 1 127 ? 0.154 -2.486 22.812 1 95.94 127 THR B N 1
ATOM 3433 C CA . THR B 1 127 ? 0.769 -2.379 24.125 1 95.94 127 THR B CA 1
ATOM 3434 C C . THR B 1 127 ? 0.536 -0.992 24.719 1 95.94 127 THR B C 1
ATOM 3436 O O . THR B 1 127 ? 1.153 -0.628 25.719 1 95.94 127 THR B O 1
ATOM 3439 N N . ALA B 1 128 ? -0.316 -0.188 24.094 1 97.25 128 ALA B N 1
ATOM 3440 C CA . ALA B 1 128 ? -0.712 1.136 24.562 1 97.25 128 ALA B CA 1
ATOM 3441 C C . ALA B 1 128 ? 0.499 2.055 24.703 1 97.25 128 ALA B C 1
ATOM 3443 O O . ALA B 1 128 ? 0.688 2.693 25.734 1 97.25 128 ALA B O 1
ATOM 3444 N N . ALA B 1 129 ? 1.316 2.076 23.719 1 96.5 129 ALA B N 1
ATOM 3445 C CA . ALA B 1 129 ? 2.506 2.922 23.688 1 96.5 129 ALA B CA 1
ATOM 3446 C C . ALA B 1 129 ? 2.377 4.012 22.625 1 96.5 129 ALA B C 1
ATOM 3448 O O . ALA B 1 129 ? 2.082 3.721 21.469 1 96.5 129 ALA B O 1
ATOM 3449 N N . TRP B 1 130 ? 2.453 5.219 23.047 1 97.12 130 TRP B N 1
ATOM 3450 C CA . TRP B 1 130 ? 2.514 6.355 22.141 1 97.12 130 TRP B CA 1
ATOM 3451 C C . TRP B 1 130 ? 3.947 6.848 21.969 1 97.12 130 TRP B C 1
ATOM 3453 O O . TRP B 1 130 ? 4.43 7.656 22.766 1 97.12 130 TRP B O 1
ATOM 3463 N N . ASP B 1 131 ? 4.66 6.32 21 1 96.12 131 ASP B N 1
ATOM 3464 C CA . ASP B 1 131 ? 6.055 6.66 20.75 1 96.12 131 ASP B CA 1
ATOM 3465 C C . ASP B 1 131 ? 6.246 7.145 19.312 1 96.12 131 ASP B C 1
ATOM 3467 O O . ASP B 1 131 ? 6.195 6.352 18.375 1 96.12 131 ASP B O 1
ATOM 3471 N N . ALA B 1 132 ? 6.449 8.375 19.125 1 93.12 132 ALA B N 1
ATOM 3472 C CA . ALA B 1 132 ? 6.578 8.992 17.812 1 93.12 132 ALA B CA 1
ATOM 3473 C C . ALA B 1 132 ? 8.039 9.117 17.406 1 93.12 132 ALA B C 1
ATOM 3475 O O . ALA B 1 132 ? 8.359 9.742 16.391 1 93.12 132 ALA B O 1
ATOM 3476 N N . SER B 1 133 ? 8.898 8.578 18.188 1 93.12 133 SER B N 1
ATOM 3477 C CA . SER B 1 133 ? 10.312 8.688 17.859 1 93.12 133 SER B CA 1
ATOM 3478 C C . SER B 1 133 ? 10.656 7.902 16.594 1 93.12 133 SER B C 1
ATOM 3480 O O . SER B 1 133 ? 10 6.906 16.281 1 93.12 133 SER B O 1
ATOM 3482 N N . ASN B 1 134 ? 11.617 8.375 15.797 1 91.94 134 ASN B N 1
ATOM 3483 C CA . ASN B 1 134 ? 12.117 7.723 14.594 1 91.94 134 ASN B CA 1
ATOM 3484 C C . ASN B 1 134 ? 10.992 7.41 13.617 1 91.94 134 ASN B C 1
ATOM 3486 O O . ASN B 1 134 ? 10.82 6.262 13.203 1 91.94 134 ASN B O 1
ATOM 3490 N N . PRO B 1 135 ? 10.258 8.445 13.266 1 92.81 135 PRO B N 1
ATOM 3491 C CA . PRO B 1 135 ? 9.156 8.219 12.32 1 92.81 135 PRO B CA 1
ATOM 3492 C C . PRO B 1 135 ? 9.648 7.727 10.953 1 92.81 135 PRO B C 1
ATOM 3494 O O . PRO B 1 135 ? 10.805 7.934 10.602 1 92.81 135 PRO B O 1
ATOM 3497 N N . PRO B 1 136 ? 8.758 6.988 10.234 1 93.69 136 PRO B N 1
ATOM 3498 C CA . PRO B 1 136 ? 9.133 6.566 8.883 1 93.69 136 PRO B CA 1
ATOM 3499 C C . PRO B 1 136 ? 9.508 7.738 7.98 1 93.69 136 PRO B C 1
ATOM 3501 O O . PRO B 1 136 ? 8.875 8.797 8.039 1 93.69 136 PRO B O 1
ATOM 3504 N N . VAL B 1 137 ? 10.562 7.621 7.227 1 87.06 137 VAL B N 1
ATOM 3505 C CA . VAL B 1 137 ? 10.984 8.641 6.273 1 87.06 137 VAL B CA 1
ATOM 3506 C C . VAL B 1 137 ? 11.047 8.047 4.871 1 87.06 137 VAL B C 1
ATOM 3508 O O . VAL B 1 137 ? 11.125 6.824 4.711 1 87.06 137 VAL B O 1
ATOM 3511 N N . ALA B 1 138 ? 10.906 8.867 3.893 1 83.19 138 ALA B N 1
ATOM 3512 C CA . ALA B 1 138 ? 11.031 8.406 2.514 1 83.19 138 ALA B CA 1
ATOM 3513 C C . ALA B 1 138 ? 12.383 7.742 2.279 1 83.19 138 ALA B C 1
ATOM 3515 O O . ALA B 1 138 ? 13.406 8.203 2.789 1 83.19 138 ALA B O 1
ATOM 3516 N N . PRO B 1 139 ? 12.281 6.594 1.554 1 83.69 139 PRO B N 1
ATOM 3517 C CA . PRO B 1 139 ? 13.562 5.941 1.277 1 83.69 139 PRO B CA 1
ATOM 3518 C C . PRO B 1 139 ? 14.508 6.828 0.476 1 83.69 139 PRO B C 1
ATOM 3520 O O . PRO B 1 139 ? 14.07 7.578 -0.397 1 83.69 139 PRO B O 1
ATOM 3523 N N . ALA B 1 140 ? 15.727 6.781 0.845 1 79.31 140 ALA B N 1
ATOM 3524 C CA . ALA B 1 140 ? 16.75 7.48 0.086 1 79.31 140 ALA B CA 1
ATOM 3525 C C . ALA B 1 140 ? 17 6.801 -1.257 1 79.31 140 ALA B C 1
ATOM 3527 O O . ALA B 1 140 ? 17.438 7.445 -2.215 1 79.31 140 ALA B O 1
ATOM 3528 N N . ARG B 1 141 ? 16.703 5.5 -1.184 1 81.25 141 ARG B N 1
ATOM 3529 C CA . ARG B 1 141 ? 16.875 4.68 -2.377 1 81.25 141 ARG B CA 1
ATOM 3530 C C . ARG B 1 141 ? 15.617 4.691 -3.24 1 81.25 141 ARG B C 1
ATOM 3532 O O . ARG B 1 141 ? 14.523 4.383 -2.762 1 81.25 141 ARG B O 1
ATOM 3539 N N . GLY B 1 142 ? 15.781 4.91 -4.539 1 89.38 142 GLY B N 1
ATOM 3540 C CA . GLY B 1 142 ? 14.625 5.133 -5.391 1 89.38 142 GLY B CA 1
ATOM 3541 C C . GLY B 1 142 ? 14.484 4.098 -6.492 1 89.38 142 GLY B C 1
ATOM 3542 O O . GLY B 1 142 ? 13.75 4.309 -7.457 1 89.38 142 GLY B O 1
ATOM 3543 N N . GLU B 1 143 ? 15.234 2.949 -6.328 1 94.12 143 GLU B N 1
ATOM 3544 C CA . GLU B 1 143 ? 15.188 1.946 -7.387 1 94.12 143 GLU B CA 1
ATOM 3545 C C . GLU B 1 143 ? 14.711 0.601 -6.848 1 94.12 143 GLU B C 1
ATOM 3547 O O . GLU B 1 143 ? 14.914 0.287 -5.676 1 94.12 143 GLU B O 1
ATOM 3552 N N . ALA B 1 144 ? 14.039 -0.091 -7.703 1 96.5 144 ALA B N 1
ATOM 3553 C CA . ALA B 1 144 ? 13.617 -1.465 -7.445 1 96.5 144 ALA B CA 1
ATOM 3554 C C . ALA B 1 144 ? 14.031 -2.391 -8.586 1 96.5 144 ALA B C 1
ATOM 3556 O O . ALA B 1 144 ? 14.094 -1.972 -9.742 1 96.5 144 ALA B O 1
ATOM 3557 N N . VAL B 1 145 ? 14.359 -3.578 -8.219 1 95.5 145 VAL B N 1
ATOM 3558 C CA . VAL B 1 145 ? 14.703 -4.598 -9.211 1 95.5 145 VAL B CA 1
ATOM 3559 C C . VAL B 1 145 ? 13.711 -5.754 -9.125 1 95.5 145 VAL B C 1
ATOM 3561 O O . VAL B 1 145 ? 13.375 -6.215 -8.031 1 95.5 145 VAL B O 1
ATOM 3564 N N . VAL B 1 146 ? 13.219 -6.168 -10.242 1 97.19 146 VAL B N 1
ATOM 3565 C CA . VAL B 1 146 ? 12.328 -7.324 -10.336 1 97.19 146 VAL B CA 1
ATOM 3566 C C . VAL B 1 146 ? 12.984 -8.406 -11.188 1 97.19 146 VAL B C 1
ATOM 3568 O O . VAL B 1 146 ? 13.305 -8.18 -12.359 1 97.19 146 VAL B O 1
ATOM 3571 N N . LEU B 1 147 ? 13.25 -9.523 -10.555 1 96.19 147 LEU B N 1
ATOM 3572 C CA . LEU B 1 147 ? 13.703 -10.688 -11.312 1 96.19 147 LEU B CA 1
ATOM 3573 C C . LEU B 1 147 ? 12.516 -11.453 -11.883 1 96.19 147 LEU B C 1
ATOM 3575 O O . LEU B 1 147 ? 11.719 -12.031 -11.133 1 96.19 147 LEU B O 1
ATOM 3579 N N . GLY B 1 148 ? 12.438 -11.539 -13.148 1 95.19 148 GLY B N 1
ATOM 3580 C CA . GLY B 1 148 ? 11.273 -12.062 -13.852 1 95.19 148 GLY B CA 1
ATOM 3581 C C . GLY B 1 148 ? 10.383 -10.977 -14.422 1 95.19 148 GLY B C 1
ATOM 3582 O O . GLY B 1 148 ? 9.727 -10.25 -13.68 1 95.19 148 GLY B O 1
ATOM 3583 N N . THR B 1 149 ? 10.336 -10.922 -15.75 1 94 149 THR B N 1
ATOM 3584 C CA . THR B 1 149 ? 9.641 -9.805 -16.391 1 94 149 THR B CA 1
ATOM 3585 C C . THR B 1 149 ? 8.375 -10.281 -17.094 1 94 149 THR B C 1
ATOM 3587 O O . THR B 1 149 ? 7.93 -9.672 -18.062 1 94 149 THR B O 1
ATOM 3590 N N . GLY B 1 150 ? 7.852 -11.406 -16.641 1 89.38 150 GLY B N 1
ATOM 3591 C CA . GLY B 1 150 ? 6.578 -11.883 -17.156 1 89.38 150 GLY B CA 1
ATOM 3592 C C . GLY B 1 150 ? 5.395 -11.086 -16.656 1 89.38 150 GLY B C 1
ATOM 3593 O O . GLY B 1 150 ? 5.543 -9.93 -16.25 1 89.38 150 GLY B O 1
ATOM 3594 N N . ALA B 1 151 ? 4.23 -11.703 -16.734 1 86.94 151 ALA B N 1
ATOM 3595 C CA . ALA B 1 151 ? 2.984 -11.023 -16.391 1 86.94 151 ALA B CA 1
ATOM 3596 C C . ALA B 1 151 ? 3.002 -10.539 -14.938 1 86.94 151 ALA B C 1
ATOM 3598 O O . ALA B 1 151 ? 2.596 -9.414 -14.648 1 86.94 151 ALA B O 1
ATOM 3599 N N . MET B 1 152 ? 3.475 -11.375 -14.055 1 92.69 152 MET B N 1
ATOM 3600 C CA . MET B 1 152 ? 3.531 -10.984 -12.648 1 92.69 152 MET B CA 1
ATOM 3601 C C . MET B 1 152 ? 4.535 -9.859 -12.438 1 92.69 152 MET B C 1
ATOM 3603 O O . MET B 1 152 ? 4.23 -8.867 -11.781 1 92.69 152 MET B O 1
ATOM 3607 N N . GLY B 1 153 ? 5.707 -10.07 -13 1 95.94 153 GLY B N 1
ATOM 3608 C CA . GLY B 1 153 ? 6.746 -9.062 -12.867 1 95.94 153 GLY B CA 1
ATOM 3609 C C . GLY B 1 153 ? 6.328 -7.699 -13.398 1 95.94 153 GLY B C 1
ATOM 3610 O O . GLY B 1 153 ? 6.598 -6.676 -12.766 1 95.94 153 GLY B O 1
ATOM 3611 N N . ALA B 1 154 ? 5.691 -7.719 -14.523 1 95.69 154 ALA B N 1
ATOM 3612 C CA . ALA B 1 154 ? 5.238 -6.473 -15.141 1 95.69 154 ALA B CA 1
ATOM 3613 C C . ALA B 1 154 ? 4.223 -5.762 -14.25 1 95.69 154 ALA B C 1
ATOM 3615 O O . ALA B 1 154 ? 4.281 -4.539 -14.086 1 95.69 154 ALA B O 1
ATOM 3616 N N . ALA B 1 155 ? 3.297 -6.52 -13.75 1 95.88 155 ALA B N 1
ATOM 3617 C CA . ALA B 1 155 ? 2.301 -5.934 -12.852 1 95.88 155 ALA B CA 1
ATOM 3618 C C . ALA B 1 155 ? 2.961 -5.336 -11.617 1 95.88 155 ALA B C 1
ATOM 3620 O O . ALA B 1 155 ? 2.596 -4.242 -11.172 1 95.88 155 ALA B O 1
ATOM 3621 N N . ILE B 1 156 ? 3.918 -6.012 -11.062 1 98.25 156 ILE B N 1
ATOM 3622 C CA . ILE B 1 156 ? 4.652 -5.547 -9.891 1 98.25 156 ILE B CA 1
ATOM 3623 C C . ILE B 1 156 ? 5.418 -4.27 -10.234 1 98.25 156 ILE B C 1
ATOM 3625 O O . ILE B 1 156 ? 5.422 -3.314 -9.453 1 98.25 156 ILE B O 1
ATOM 3629 N N . ALA B 1 157 ? 6 -4.285 -11.375 1 98.19 157 ALA B N 1
ATOM 3630 C CA . ALA B 1 157 ? 6.77 -3.127 -11.82 1 98.19 157 ALA B CA 1
ATOM 3631 C C . ALA B 1 157 ? 5.891 -1.885 -11.914 1 98.19 157 ALA B C 1
ATOM 3633 O O . ALA B 1 157 ? 6.27 -0.812 -11.438 1 98.19 157 ALA B O 1
ATOM 3634 N N . ARG B 1 158 ? 4.746 -2.004 -12.508 1 97.06 158 ARG B N 1
ATOM 3635 C CA . ARG B 1 158 ? 3.82 -0.881 -12.609 1 97.06 158 ARG B CA 1
ATOM 3636 C C . ARG B 1 158 ? 3.414 -0.37 -11.234 1 97.06 158 ARG B C 1
ATOM 3638 O O . ARG B 1 158 ? 3.369 0.84 -11 1 97.06 158 ARG B O 1
ATOM 3645 N N . SER B 1 159 ? 3.15 -1.29 -10.406 1 96.94 159 SER B N 1
ATOM 3646 C CA . SER B 1 159 ? 2.727 -0.932 -9.062 1 96.94 159 SER B CA 1
ATOM 3647 C C . SER B 1 159 ? 3.828 -0.185 -8.312 1 96.94 159 SER B C 1
ATOM 3649 O O . SER B 1 159 ? 3.584 0.871 -7.727 1 96.94 159 SER B O 1
ATOM 3651 N N . LEU B 1 160 ? 5.016 -0.705 -8.32 1 97.38 160 LEU B N 1
ATOM 3652 C CA . LEU B 1 160 ? 6.141 -0.063 -7.652 1 97.38 160 LEU B CA 1
ATOM 3653 C C . LEU B 1 160 ? 6.473 1.273 -8.305 1 97.38 160 LEU B C 1
ATOM 3655 O O . LEU B 1 160 ? 6.891 2.217 -7.629 1 97.38 160 LEU B O 1
ATOM 3659 N N . GLY B 1 161 ? 6.34 1.312 -9.602 1 96.12 161 GLY B N 1
ATOM 3660 C CA . GLY B 1 161 ? 6.488 2.584 -10.289 1 96.12 161 GLY B CA 1
ATOM 3661 C C . GLY B 1 161 ? 5.543 3.654 -9.781 1 96.12 161 GLY B C 1
ATOM 3662 O O . GLY B 1 161 ? 5.914 4.824 -9.672 1 96.12 161 GLY B O 1
ATOM 3663 N N . GLY B 1 162 ? 4.355 3.248 -9.492 1 92.62 162 GLY B N 1
ATOM 3664 C CA . GLY B 1 162 ? 3.365 4.156 -8.93 1 92.62 162 GLY B CA 1
ATOM 3665 C C . GLY B 1 162 ? 3.785 4.754 -7.602 1 92.62 162 GLY B C 1
ATOM 3666 O O . GLY B 1 162 ? 3.285 5.805 -7.203 1 92.62 162 GLY B O 1
ATOM 3667 N N . LEU B 1 163 ? 4.676 4.098 -6.902 1 93.19 163 LEU B N 1
ATOM 3668 C CA . LEU B 1 163 ? 5.207 4.605 -5.641 1 93.19 163 LEU B CA 1
ATOM 3669 C C . LEU B 1 163 ? 6.398 5.52 -5.879 1 93.19 163 LEU B C 1
ATOM 3671 O O . LEU B 1 163 ? 6.926 6.121 -4.941 1 93.19 163 LEU B O 1
ATOM 3675 N N . GLY B 1 164 ? 6.812 5.543 -7.125 1 92.44 164 GLY B N 1
ATOM 3676 C CA . GLY B 1 164 ? 7.902 6.445 -7.457 1 92.44 164 GLY B CA 1
ATOM 3677 C C . GLY B 1 164 ? 9.227 5.734 -7.676 1 92.44 164 GLY B C 1
ATOM 3678 O O . GLY B 1 164 ? 10.258 6.375 -7.887 1 92.44 164 GLY B O 1
ATOM 3679 N N . TYR B 1 165 ? 9.242 4.414 -7.66 1 95.56 165 TYR B N 1
ATOM 3680 C CA . TYR B 1 165 ? 10.484 3.68 -7.91 1 95.56 165 TYR B CA 1
ATOM 3681 C C . TYR B 1 165 ? 10.828 3.68 -9.398 1 95.56 165 TYR B C 1
ATOM 3683 O O . TYR B 1 165 ? 9.938 3.557 -10.242 1 95.56 165 TYR B O 1
ATOM 3691 N N . ARG B 1 166 ? 12.102 3.879 -9.68 1 95.25 166 ARG B N 1
ATOM 3692 C CA . ARG B 1 166 ? 12.609 3.396 -10.961 1 95.25 166 ARG B CA 1
ATOM 3693 C C . ARG B 1 166 ? 12.773 1.88 -10.945 1 95.25 166 ARG B C 1
ATOM 3695 O O . ARG B 1 166 ? 13.523 1.339 -10.125 1 95.25 166 ARG B O 1
ATOM 3702 N N . VAL B 1 167 ? 12.094 1.159 -11.844 1 96.69 167 VAL B N 1
ATOM 3703 C CA . VAL B 1 167 ? 12.055 -0.296 -11.742 1 96.69 167 VAL B CA 1
ATOM 3704 C C . VAL B 1 167 ? 12.836 -0.921 -12.891 1 96.69 167 VAL B C 1
ATOM 3706 O O . VAL B 1 167 ? 12.539 -0.672 -14.062 1 96.69 167 VAL B O 1
ATOM 3709 N N . VAL B 1 168 ? 13.797 -1.714 -12.578 1 93.81 168 VAL B N 1
ATOM 3710 C CA . VAL B 1 168 ? 14.578 -2.465 -13.555 1 93.81 168 VAL B CA 1
ATOM 3711 C C . VAL B 1 168 ? 14.156 -3.932 -13.539 1 93.81 168 VAL B C 1
ATOM 3713 O O . VAL B 1 168 ? 14.062 -4.547 -12.477 1 93.81 168 VAL B O 1
ATOM 3716 N N . GLY B 1 169 ? 13.852 -4.449 -14.68 1 95.25 169 GLY B N 1
ATOM 3717 C CA . GLY B 1 169 ? 13.523 -5.859 -14.828 1 95.25 169 GLY B CA 1
ATOM 3718 C C . GLY B 1 169 ? 14.688 -6.691 -15.336 1 95.25 169 GLY B C 1
ATOM 3719 O O . GLY B 1 169 ? 15.406 -6.27 -16.234 1 95.25 169 GLY B O 1
ATOM 3720 N N . LEU B 1 170 ? 14.883 -7.785 -14.734 1 92.19 170 LEU B N 1
ATOM 3721 C CA . LEU B 1 170 ? 15.898 -8.727 -15.188 1 92.19 170 LEU B CA 1
ATOM 3722 C C . LEU B 1 170 ? 15.266 -10.047 -15.609 1 92.19 170 LEU B C 1
ATOM 3724 O O . LEU B 1 170 ? 14.375 -10.562 -14.922 1 92.19 170 LEU B O 1
ATOM 3728 N N . SER B 1 171 ? 15.633 -10.555 -16.703 1 90.94 171 SER B N 1
ATOM 3729 C CA . SER B 1 171 ? 15.195 -11.844 -17.219 1 90.94 171 SER B CA 1
ATOM 3730 C C . SER B 1 171 ? 16.297 -12.508 -18.047 1 90.94 171 SER B C 1
ATOM 3732 O O . SER B 1 171 ? 17.391 -11.969 -18.172 1 90.94 171 SER B O 1
ATOM 3734 N N . ARG B 1 172 ? 16.047 -13.695 -18.469 1 85.88 172 ARG B N 1
ATOM 3735 C CA . ARG B 1 172 ? 17.016 -14.391 -19.297 1 85.88 172 ARG B CA 1
ATOM 3736 C C . ARG B 1 172 ? 17.281 -13.625 -20.578 1 85.88 172 ARG B C 1
ATOM 3738 O O . ARG B 1 172 ? 18.438 -13.445 -20.984 1 85.88 172 ARG B O 1
ATOM 3745 N N . SER B 1 173 ? 16.203 -13.109 -21.219 1 84.12 173 SER B N 1
ATOM 3746 C CA . SER B 1 173 ? 16.312 -12.477 -22.531 1 84.12 173 SER B CA 1
ATOM 3747 C C . SER B 1 173 ? 16.594 -10.977 -22.391 1 84.12 173 SER B C 1
ATOM 3749 O O . SER B 1 173 ? 17.234 -10.383 -23.266 1 84.12 173 SER B O 1
ATOM 3751 N N . GLY B 1 174 ? 16.016 -10.344 -21.375 1 85.5 174 GLY B N 1
ATOM 3752 C CA . GLY B 1 174 ? 16.125 -8.906 -21.188 1 85.5 174 GLY B CA 1
ATOM 3753 C C . GLY B 1 174 ? 15.281 -8.109 -22.156 1 85.5 174 GLY B C 1
ATOM 3754 O O . GLY B 1 174 ? 15.602 -6.969 -22.484 1 85.5 174 GLY B O 1
ATOM 3755 N N . ARG B 1 175 ? 14.281 -8.773 -22.672 1 87 175 ARG B N 1
ATOM 3756 C CA . ARG B 1 175 ? 13.43 -8.094 -23.641 1 87 175 ARG B CA 1
ATOM 3757 C C . ARG B 1 175 ? 12.75 -6.879 -23.016 1 87 175 ARG B C 1
ATOM 3759 O O . ARG B 1 175 ? 12.211 -6.957 -21.922 1 87 175 ARG B O 1
ATOM 3766 N N . PRO B 1 176 ? 12.805 -5.781 -23.797 1 86.94 176 PRO B N 1
ATOM 3767 C CA . PRO B 1 176 ? 12.148 -4.57 -23.281 1 86.94 176 PRO B CA 1
ATOM 3768 C C . PRO B 1 176 ? 10.656 -4.758 -23.047 1 86.94 176 PRO B C 1
ATOM 3770 O O . PRO B 1 176 ? 10 -5.5 -23.797 1 86.94 176 PRO B O 1
ATOM 3773 N N . ASP B 1 177 ? 10.227 -4.156 -22.062 1 91.12 177 ASP B N 1
ATOM 3774 C CA . ASP B 1 177 ? 8.82 -4.133 -21.672 1 91.12 177 ASP B CA 1
ATOM 3775 C C . ASP B 1 177 ? 8.438 -2.789 -21.062 1 91.12 177 ASP B C 1
ATOM 3777 O O . ASP B 1 177 ? 9.172 -2.26 -20.219 1 91.12 177 ASP B O 1
ATOM 3781 N N . ASP B 1 178 ? 7.316 -2.264 -21.438 1 93.88 178 ASP B N 1
ATOM 3782 C CA . ASP B 1 178 ? 6.898 -0.914 -21.062 1 93.88 178 ASP B CA 1
ATOM 3783 C C . ASP B 1 178 ? 6.629 -0.805 -19.562 1 93.88 178 ASP B C 1
ATOM 3785 O O . ASP B 1 178 ? 6.574 0.298 -19.016 1 93.88 178 ASP B O 1
ATOM 3789 N N . ALA B 1 179 ? 6.473 -1.873 -18.969 1 95.75 179 ALA B N 1
ATOM 3790 C CA . ALA B 1 179 ? 6.191 -1.853 -17.531 1 95.75 179 ALA B CA 1
ATOM 3791 C C . ALA B 1 179 ? 7.441 -1.488 -16.734 1 95.75 179 ALA B C 1
ATOM 3793 O O . ALA B 1 179 ? 7.348 -1.106 -15.57 1 95.75 179 ALA B O 1
ATOM 3794 N N . PHE B 1 180 ? 8.547 -1.594 -17.391 1 95.88 180 PHE B N 1
ATOM 3795 C CA . PHE B 1 180 ? 9.82 -1.378 -16.703 1 95.88 180 PHE B CA 1
ATOM 3796 C C . PHE B 1 180 ? 10.523 -0.141 -17.266 1 95.88 180 PHE B C 1
ATOM 3798 O O . PHE B 1 180 ? 10.406 0.172 -18.438 1 95.88 180 PHE B O 1
ATOM 3805 N N . ASP B 1 181 ? 11.219 0.554 -16.406 1 94.69 181 ASP B N 1
ATOM 3806 C CA . ASP B 1 181 ? 12.031 1.677 -16.859 1 94.69 181 ASP B CA 1
ATOM 3807 C C . ASP B 1 181 ? 13.234 1.192 -17.656 1 94.69 181 ASP B C 1
ATOM 3809 O O . ASP B 1 181 ? 13.695 1.884 -18.562 1 94.69 181 ASP B O 1
ATOM 3813 N N . ALA B 1 182 ? 13.703 0.019 -17.281 1 91.56 182 ALA B N 1
ATOM 3814 C CA . ALA B 1 182 ? 14.766 -0.675 -18 1 91.56 182 ALA B CA 1
ATOM 3815 C C . ALA B 1 182 ? 14.648 -2.188 -17.828 1 91.56 182 ALA B C 1
ATOM 3817 O O . ALA B 1 182 ? 14.188 -2.668 -16.797 1 91.56 182 ALA B O 1
ATOM 3818 N N . ALA B 1 183 ? 15.008 -2.922 -18.797 1 92.19 183 ALA B N 1
ATOM 3819 C CA . ALA B 1 183 ? 15.047 -4.383 -18.781 1 92.19 183 ALA B CA 1
ATOM 3820 C C . ALA B 1 183 ? 16.391 -4.895 -19.312 1 92.19 183 ALA B C 1
ATOM 3822 O O . ALA B 1 183 ? 16.891 -4.395 -20.328 1 92.19 183 ALA B O 1
ATOM 3823 N N . LEU B 1 184 ? 16.984 -5.805 -18.641 1 88.75 184 LEU B N 1
ATOM 3824 C CA . LEU B 1 184 ? 18.281 -6.328 -19.016 1 88.75 184 LEU B CA 1
ATOM 3825 C C . LEU B 1 184 ? 18.359 -7.832 -18.766 1 88.75 184 LEU B C 1
ATOM 3827 O O . LEU B 1 184 ? 17.656 -8.359 -17.906 1 88.75 184 LEU B O 1
ATOM 3831 N N . PRO B 1 185 ? 19.234 -8.492 -19.516 1 89.06 185 PRO B N 1
ATOM 3832 C CA . PRO B 1 185 ? 19.5 -9.891 -19.188 1 89.06 185 PRO B CA 1
ATOM 3833 C C . PRO B 1 185 ? 20.188 -10.055 -17.828 1 89.06 185 PRO B C 1
ATOM 3835 O O . PRO B 1 185 ? 21.047 -9.25 -17.469 1 89.06 185 PRO B O 1
ATOM 3838 N N . LEU B 1 186 ? 19.734 -11.008 -17.109 1 83.31 186 LEU B N 1
ATOM 3839 C CA . LEU B 1 186 ? 20.297 -11.266 -15.781 1 83.31 186 LEU B CA 1
ATOM 3840 C C . LEU B 1 186 ? 21.812 -11.406 -15.844 1 83.31 186 LEU B C 1
ATOM 3842 O O . LEU B 1 186 ? 22.531 -10.883 -14.992 1 83.31 186 LEU B O 1
ATOM 3846 N N . ALA B 1 187 ? 22.297 -12.125 -16.844 1 76.62 187 ALA B N 1
ATOM 3847 C CA . ALA B 1 187 ? 23.734 -12.391 -17 1 76.62 187 ALA B CA 1
ATOM 3848 C C . ALA B 1 187 ? 24.516 -11.086 -17.156 1 76.62 187 ALA B C 1
ATOM 3850 O O . ALA B 1 187 ? 25.656 -10.984 -16.703 1 76.62 187 ALA B O 1
ATOM 3851 N N . GLN B 1 188 ? 23.922 -10.141 -17.797 1 73.56 188 GLN B N 1
ATOM 3852 C CA . GLN B 1 188 ? 24.578 -8.852 -18.016 1 73.56 188 GLN B CA 1
ATOM 3853 C C . GLN B 1 188 ? 24.609 -8.031 -16.719 1 73.56 188 GLN B C 1
ATOM 3855 O O . GLN B 1 188 ? 25.562 -7.289 -16.484 1 73.56 188 GLN B O 1
ATOM 3860 N N . ALA B 1 189 ? 23.578 -8.141 -16 1 70.38 189 ALA B N 1
ATOM 3861 C CA . ALA B 1 189 ? 23.422 -7.309 -14.812 1 70.38 189 ALA B CA 1
ATOM 3862 C C . ALA B 1 189 ? 24.375 -7.754 -13.703 1 70.38 189 ALA B C 1
ATOM 3864 O O . ALA B 1 189 ? 24.859 -6.934 -12.93 1 70.38 189 ALA B O 1
ATOM 3865 N N . PHE B 1 190 ? 24.625 -8.953 -13.547 1 67.19 190 PHE B N 1
ATOM 3866 C CA . PHE B 1 190 ? 25.422 -9.414 -12.422 1 67.19 190 PHE B CA 1
ATOM 3867 C C . PHE B 1 190 ? 26.641 -10.211 -12.906 1 67.19 190 PHE B C 1
ATOM 3869 O O . PHE B 1 190 ? 27.109 -11.117 -12.219 1 67.19 190 PHE B O 1
ATOM 3876 N N . SER B 1 191 ? 27.25 -9.922 -14.094 1 54.66 191 SER B N 1
ATOM 3877 C CA . SER B 1 191 ? 28.438 -10.617 -14.586 1 54.66 191 SER B CA 1
ATOM 3878 C C . SER B 1 191 ? 29.594 -10.523 -13.594 1 54.66 191 SER B C 1
ATOM 3880 O O . SER B 1 191 ? 29.859 -9.445 -13.062 1 54.66 191 SER B O 1
ATOM 3882 N N . GLY B 1 192 ? 29.703 -11.344 -12.75 1 47.56 192 GLY B N 1
ATOM 3883 C CA . GLY B 1 192 ? 30.781 -11.547 -11.805 1 47.56 192 GLY B CA 1
ATOM 3884 C C . GLY B 1 192 ? 32.156 -11.258 -12.391 1 47.56 192 GLY B C 1
ATOM 3885 O O . GLY B 1 192 ? 33.156 -11.367 -11.703 1 47.56 192 GLY B O 1
ATOM 3886 N N . GLU B 1 193 ? 32.375 -11.469 -13.664 1 42.38 193 GLU B N 1
ATOM 3887 C CA . GLU B 1 193 ? 33.781 -11.477 -14.094 1 42.38 193 GLU B CA 1
ATOM 3888 C C . GLU B 1 193 ? 34.312 -10.055 -14.242 1 42.38 193 GLU B C 1
ATOM 3890 O O . GLU B 1 193 ? 33.625 -9.18 -14.781 1 42.38 193 GLU B O 1
ATOM 3895 N N . GLY B 1 194 ? 35.156 -9.672 -13.281 1 40.25 194 GLY B N 1
ATOM 3896 C CA . GLY B 1 194 ? 35.969 -8.5 -13.562 1 40.25 194 GLY B CA 1
ATOM 3897 C C . GLY B 1 194 ? 36.469 -8.438 -14.992 1 40.25 194 GLY B C 1
ATOM 3898 O O . GLY B 1 194 ? 36.5 -9.453 -15.688 1 40.25 194 GLY B O 1
ATOM 3899 N N . PRO B 1 195 ? 36.531 -7.227 -15.68 1 37.16 195 PRO B N 1
ATOM 3900 C CA . PRO B 1 195 ? 37.031 -7.191 -17.047 1 37.16 195 PRO B CA 1
ATOM 3901 C C . PRO B 1 195 ? 38.188 -8.148 -17.266 1 37.16 195 PRO B C 1
ATOM 3903 O O . PRO B 1 195 ? 38.438 -8.586 -18.391 1 37.16 195 PRO B O 1
ATOM 3906 N N . ASP B 1 196 ? 39.219 -8.117 -16.297 1 39.22 196 ASP B N 1
ATOM 3907 C CA . ASP B 1 196 ? 40.5 -8.844 -16.5 1 39.22 196 ASP B CA 1
ATOM 3908 C C . ASP B 1 196 ? 40.312 -10.32 -16.141 1 39.22 196 ASP B C 1
ATOM 3910 O O . ASP B 1 196 ? 41.312 -11.047 -16.016 1 39.22 196 ASP B O 1
ATOM 3914 N N . GLY B 1 197 ? 39.438 -10.992 -16.141 1 40.12 197 GLY B N 1
ATOM 3915 C CA . GLY B 1 197 ? 39.344 -12.406 -15.805 1 40.12 197 GLY B CA 1
ATOM 3916 C C . GLY B 1 197 ? 39.375 -12.672 -14.312 1 40.12 197 GLY B C 1
ATOM 3917 O O . GLY B 1 197 ? 39.375 -13.828 -13.883 1 40.12 197 GLY B O 1
ATOM 3918 N N . THR B 1 198 ? 40.094 -11.828 -13.5 1 33.94 198 THR B N 1
ATOM 3919 C CA . THR B 1 198 ? 40.25 -12.031 -12.07 1 33.94 198 THR B CA 1
ATOM 3920 C C . THR B 1 198 ? 38.938 -11.828 -11.328 1 33.94 198 THR B C 1
ATOM 3922 O O . THR B 1 198 ? 38.094 -11.047 -11.773 1 33.94 198 THR B O 1
ATOM 3925 N N . ARG B 1 199 ? 38.406 -12.977 -10.766 1 37.69 199 ARG B N 1
ATOM 3926 C CA . ARG B 1 199 ? 37.344 -13.102 -9.805 1 37.69 199 ARG B CA 1
ATOM 3927 C C . ARG B 1 199 ? 37.406 -11.992 -8.758 1 37.69 199 ARG B C 1
ATOM 3929 O O . ARG B 1 199 ? 37.375 -12.258 -7.555 1 37.69 199 ARG B O 1
ATOM 3936 N N . ASP B 1 200 ? 38.219 -10.969 -8.922 1 36.09 200 ASP B N 1
ATOM 3937 C CA . ASP B 1 200 ? 38.156 -10.195 -7.684 1 36.09 200 ASP B CA 1
ATOM 3938 C C . ASP B 1 200 ? 36.719 -9.859 -7.324 1 36.09 200 ASP B C 1
ATOM 3940 O O . ASP B 1 200 ? 35.906 -9.586 -8.203 1 36.09 200 ASP B O 1
ATOM 3944 N N . GLY B 1 201 ? 36.094 -10.445 -6.211 1 36.66 201 GLY B N 1
ATOM 3945 C CA . GLY B 1 201 ? 34.906 -10.531 -5.391 1 36.66 201 GLY B CA 1
ATOM 3946 C C . GLY B 1 201 ? 33.875 -9.445 -5.707 1 36.66 201 GLY B C 1
ATOM 3947 O O . GLY B 1 201 ? 32.812 -9.414 -5.113 1 36.66 201 GLY B O 1
ATOM 3948 N N . ALA B 1 202 ? 34.406 -8.266 -5.832 1 36.34 202 ALA B N 1
ATOM 3949 C CA . ALA B 1 202 ? 33.406 -7.207 -5.945 1 36.34 202 ALA B CA 1
ATOM 3950 C C . ALA B 1 202 ? 32.688 -7.27 -7.293 1 36.34 202 ALA B C 1
ATOM 3952 O O . ALA B 1 202 ? 33.344 -7.152 -8.344 1 36.34 202 ALA B O 1
ATOM 3953 N N . ALA B 1 203 ? 31.859 -8.266 -7.59 1 39.53 203 ALA B N 1
ATOM 3954 C CA . ALA B 1 203 ? 30.953 -8.195 -8.734 1 39.53 203 ALA B CA 1
ATOM 3955 C C . ALA B 1 203 ? 30.781 -6.75 -9.211 1 39.53 203 ALA B C 1
ATOM 3957 O O . ALA B 1 203 ? 30.344 -5.887 -8.445 1 39.53 203 ALA B O 1
ATOM 3958 N N . ARG B 1 204 ? 31.891 -6.203 -9.82 1 39.62 204 ARG B N 1
ATOM 3959 C CA . ARG B 1 204 ? 31.672 -4.871 -10.383 1 39.62 204 ARG B CA 1
ATOM 3960 C C . ARG B 1 204 ? 30.422 -4.828 -11.234 1 39.62 204 ARG B C 1
ATOM 3962 O O . ARG B 1 204 ? 30.234 -5.648 -12.141 1 39.62 204 ARG B O 1
ATOM 3969 N N . LEU B 1 205 ? 29.297 -4.625 -10.656 1 43.34 205 LEU B N 1
ATOM 3970 C CA . LEU B 1 205 ? 28.203 -4.105 -11.484 1 43.34 205 LEU B CA 1
ATOM 3971 C C . LEU B 1 205 ? 28.734 -3.184 -12.57 1 43.34 205 LEU B C 1
ATOM 3973 O O . LEU B 1 205 ? 29.203 -2.076 -12.281 1 43.34 205 LEU B O 1
ATOM 3977 N N . ASP B 1 206 ? 29.844 -3.574 -13.336 1 43.03 206 ASP B N 1
ATOM 3978 C CA . ASP B 1 206 ? 30.125 -2.594 -14.383 1 43.03 206 ASP B CA 1
ATOM 3979 C C . ASP B 1 206 ? 28.891 -1.759 -14.695 1 43.03 206 ASP B C 1
ATOM 3981 O O . ASP B 1 206 ? 27.812 -1.988 -14.133 1 43.03 206 ASP B O 1
ATOM 3985 N N . THR B 1 207 ? 28.594 -1.614 -16.234 1 43.28 207 THR B N 1
ATOM 3986 C CA . THR B 1 207 ? 27.625 -0.769 -16.922 1 43.28 207 THR B CA 1
ATOM 3987 C C . THR B 1 207 ? 26.219 -1.001 -16.375 1 43.28 207 THR B C 1
ATOM 3989 O O . THR B 1 207 ? 25.344 -1.515 -17.094 1 43.28 207 THR B O 1
ATOM 3992 N N . THR B 1 208 ? 26.031 -1.619 -15.438 1 49.31 208 THR B N 1
ATOM 3993 C CA . THR B 1 208 ? 24.672 -1.816 -14.992 1 49.31 208 THR B CA 1
ATOM 3994 C C . THR B 1 208 ? 23.938 -0.48 -14.883 1 49.31 208 THR B C 1
ATOM 3996 O O . THR B 1 208 ? 24.438 0.462 -14.273 1 49.31 208 THR B O 1
ATOM 3999 N N . PRO B 1 209 ? 23.203 -0.196 -15.797 1 55.25 209 PRO B N 1
ATOM 4000 C CA . PRO B 1 209 ? 22.359 0.998 -15.766 1 55.25 209 PRO B CA 1
ATOM 4001 C C . PRO B 1 209 ? 21.859 1.336 -14.367 1 55.25 209 PRO B C 1
ATOM 4003 O O . PRO B 1 209 ? 21.281 2.408 -14.156 1 55.25 209 PRO B O 1
ATOM 4006 N N . PHE B 1 210 ? 22.047 0.396 -13.398 1 63.03 210 PHE B N 1
ATOM 4007 C CA . PHE B 1 210 ? 21.516 0.85 -12.125 1 63.03 210 PHE B CA 1
ATOM 4008 C C . PHE B 1 210 ? 22.594 0.811 -11.039 1 63.03 210 PHE B C 1
ATOM 4010 O O . PHE B 1 210 ? 23.562 0.062 -11.156 1 63.03 210 PHE B O 1
ATOM 4017 N N . ASP B 1 211 ? 22.703 1.737 -10.156 1 71.62 211 ASP B N 1
ATOM 4018 C CA . ASP B 1 211 ? 23.5 1.916 -8.945 1 71.62 211 ASP B CA 1
ATOM 4019 C C . ASP B 1 211 ? 22.984 1.037 -7.812 1 71.62 211 ASP B C 1
ATOM 4021 O O . ASP B 1 211 ? 21.922 1.303 -7.258 1 71.62 211 ASP B O 1
ATOM 4025 N N . PRO B 1 212 ? 23.719 -0.16 -7.566 1 74.31 212 PRO B N 1
ATOM 4026 C CA . PRO B 1 212 ? 23.266 -1.075 -6.512 1 74.31 212 PRO B CA 1
ATOM 4027 C C . PRO B 1 212 ? 23 -0.364 -5.191 1 74.31 212 PRO B C 1
ATOM 4029 O O . PRO B 1 212 ? 22.172 -0.83 -4.391 1 74.31 212 PRO B O 1
ATOM 4032 N N . THR B 1 213 ? 23.719 0.723 -4.941 1 80 213 THR B N 1
ATOM 4033 C CA . THR B 1 213 ? 23.562 1.447 -3.684 1 80 213 THR B CA 1
ATOM 4034 C C . THR B 1 213 ? 22.234 2.193 -3.648 1 80 213 THR B C 1
ATOM 4036 O O . THR B 1 213 ? 21.797 2.646 -2.59 1 80 213 THR B O 1
ATOM 4039 N N . ARG B 1 214 ? 21.547 2.17 -4.75 1 89.62 214 ARG B N 1
ATOM 4040 C CA . ARG B 1 214 ? 20.297 2.92 -4.828 1 89.62 214 ARG B CA 1
ATOM 4041 C C . ARG B 1 214 ? 19.094 1.982 -4.824 1 89.62 214 ARG B C 1
ATOM 4043 O O . ARG B 1 214 ? 17.953 2.436 -4.812 1 89.62 214 ARG B O 1
ATOM 4050 N N . ILE B 1 215 ? 19.359 0.673 -4.781 1 93.31 215 ILE B N 1
ATOM 4051 C CA . ILE B 1 215 ? 18.25 -0.287 -4.848 1 93.31 215 ILE B CA 1
ATOM 4052 C C . ILE B 1 215 ? 17.656 -0.478 -3.455 1 93.31 215 ILE B C 1
ATOM 4054 O O . ILE B 1 215 ? 18.359 -0.809 -2.504 1 93.31 215 ILE B O 1
ATOM 4058 N N . ASP B 1 216 ? 16.422 -0.234 -3.381 1 96.31 216 ASP B N 1
ATOM 4059 C CA . ASP B 1 216 ? 15.703 -0.328 -2.117 1 96.31 216 ASP B CA 1
ATOM 4060 C C . ASP B 1 216 ? 14.977 -1.669 -1.996 1 96.31 216 ASP B C 1
ATOM 4062 O O . ASP B 1 216 ? 14.922 -2.252 -0.911 1 96.31 216 ASP B O 1
ATOM 4066 N N . VAL B 1 217 ? 14.43 -2.168 -3.168 1 97.75 217 VAL B N 1
ATOM 4067 C CA . VAL B 1 217 ? 13.578 -3.354 -3.17 1 97.75 217 VAL B CA 1
ATOM 4068 C C . VAL B 1 217 ? 14.039 -4.32 -4.254 1 97.75 217 VAL B C 1
ATOM 4070 O O . VAL B 1 217 ? 14.359 -3.908 -5.371 1 97.75 217 VAL B O 1
ATOM 4073 N N . LEU B 1 218 ? 14.125 -5.578 -3.889 1 96.94 218 LEU B N 1
ATOM 4074 C CA . LEU B 1 218 ? 14.375 -6.68 -4.809 1 96.94 218 LEU B CA 1
ATOM 4075 C C . LEU B 1 218 ? 13.234 -7.691 -4.77 1 96.94 218 LEU B C 1
ATOM 4077 O O . LEU B 1 218 ? 12.977 -8.297 -3.73 1 96.94 218 LEU B O 1
ATOM 4081 N N . VAL B 1 219 ? 12.547 -7.863 -5.898 1 98.62 219 VAL B N 1
ATOM 4082 C CA . VAL B 1 219 ? 11.422 -8.797 -5.945 1 98.62 219 VAL B CA 1
ATOM 4083 C C . VAL B 1 219 ? 11.789 -10.008 -6.809 1 98.62 219 VAL B C 1
ATOM 4085 O O . VAL B 1 219 ? 12.281 -9.844 -7.93 1 98.62 219 VAL B O 1
ATOM 4088 N N . LEU B 1 220 ? 11.609 -11.156 -6.297 1 98.19 220 LEU B N 1
ATOM 4089 C CA . LEU B 1 220 ? 11.789 -12.398 -7.031 1 98.19 220 LEU B CA 1
ATOM 4090 C C . LEU B 1 220 ? 10.453 -12.922 -7.551 1 98.19 220 LEU B C 1
ATOM 4092 O O . LEU B 1 220 ? 9.625 -13.414 -6.773 1 98.19 220 LEU B O 1
ATOM 4096 N N . ALA B 1 221 ? 10.25 -12.812 -8.766 1 96.56 221 ALA B N 1
ATOM 4097 C CA . ALA B 1 221 ? 9.047 -13.289 -9.453 1 96.56 221 ALA B CA 1
ATOM 4098 C C . ALA B 1 221 ? 9.398 -14.352 -10.492 1 96.56 221 ALA B C 1
ATOM 4100 O O . ALA B 1 221 ? 8.969 -14.258 -11.648 1 96.56 221 ALA B O 1
ATOM 4101 N N . LEU B 1 222 ? 10.078 -15.375 -10.047 1 93 222 LEU B N 1
ATOM 4102 C CA . LEU B 1 222 ? 10.633 -16.375 -10.945 1 93 222 LEU B CA 1
ATOM 4103 C C . LEU B 1 222 ? 9.875 -17.703 -10.82 1 93 222 LEU B C 1
ATOM 4105 O O . LEU B 1 222 ? 9.531 -18.109 -9.711 1 93 222 LEU B O 1
ATOM 4109 N N . PRO B 1 223 ? 9.672 -18.344 -11.93 1 87.06 223 PRO B N 1
ATOM 4110 C CA . PRO B 1 223 ? 9.164 -19.719 -11.852 1 87.06 223 PRO B CA 1
ATOM 4111 C C . PRO B 1 223 ? 10.234 -20.719 -11.43 1 87.06 223 PRO B C 1
ATOM 4113 O O . PRO B 1 223 ? 11.414 -20.359 -11.344 1 87.06 223 PRO B O 1
ATOM 4116 N N . HIS B 1 224 ? 9.789 -21.828 -11.109 1 86.94 224 HIS B N 1
ATOM 4117 C CA . HIS B 1 224 ? 10.758 -22.875 -10.836 1 86.94 224 HIS B CA 1
ATOM 4118 C C . HIS B 1 224 ? 11.148 -23.609 -12.117 1 86.94 224 HIS B C 1
ATOM 4120 O O . HIS B 1 224 ? 10.32 -24.266 -12.75 1 86.94 224 HIS B O 1
ATOM 4126 N N . THR B 1 225 ? 12.336 -23.484 -12.539 1 81.75 225 THR B N 1
ATOM 4127 C CA . THR B 1 225 ? 12.984 -24.188 -13.648 1 81.75 225 THR B CA 1
ATOM 4128 C C . THR B 1 225 ? 14.422 -24.562 -13.289 1 81.75 225 THR B C 1
ATOM 4130 O O . THR B 1 225 ? 14.961 -24.078 -12.289 1 81.75 225 THR B O 1
ATOM 4133 N N . PRO B 1 226 ? 14.992 -25.438 -14.086 1 84.25 226 PRO B N 1
ATOM 4134 C CA . PRO B 1 226 ? 16.406 -25.734 -13.828 1 84.25 226 PRO B CA 1
ATOM 4135 C C . PRO B 1 226 ? 17.281 -24.484 -13.883 1 84.25 226 PRO B C 1
ATOM 4137 O O . PRO B 1 226 ? 18.312 -24.438 -13.203 1 84.25 226 PRO B O 1
ATOM 4140 N N . HIS B 1 227 ? 16.875 -23.484 -14.602 1 85.5 227 HIS B N 1
ATOM 4141 C CA . HIS B 1 227 ? 17.656 -22.266 -14.773 1 85.5 227 HIS B CA 1
ATOM 4142 C C . HIS B 1 227 ? 17.438 -21.297 -13.625 1 85.5 227 HIS B C 1
ATOM 4144 O O . HIS B 1 227 ? 18.234 -20.375 -13.414 1 85.5 227 HIS B O 1
ATOM 4150 N N . THR B 1 228 ? 16.344 -21.422 -12.891 1 90.25 228 THR B N 1
ATOM 4151 C CA . THR B 1 228 ? 16.047 -20.469 -11.836 1 90.25 228 THR B CA 1
ATOM 4152 C C . THR B 1 228 ? 16.297 -21.078 -10.461 1 90.25 228 THR B C 1
ATOM 4154 O O . THR B 1 228 ? 16.328 -20.359 -9.453 1 90.25 228 THR B O 1
ATOM 4157 N N . ASP B 1 229 ? 16.484 -22.391 -10.453 1 91.88 229 ASP B N 1
ATOM 4158 C CA . ASP B 1 229 ? 16.781 -23.062 -9.195 1 91.88 229 ASP B CA 1
ATOM 4159 C C . ASP B 1 229 ? 18.094 -22.594 -8.602 1 91.88 229 ASP B C 1
ATOM 4161 O O . ASP B 1 229 ? 19.156 -22.812 -9.188 1 91.88 229 ASP B O 1
ATOM 4165 N N . GLY B 1 230 ? 18.016 -21.922 -7.5 1 93.62 230 GLY B N 1
ATOM 4166 C CA . GLY B 1 230 ? 19.203 -21.406 -6.844 1 93.62 230 GLY B CA 1
ATOM 4167 C C . GLY B 1 230 ? 19.828 -20.25 -7.578 1 93.62 230 GLY B C 1
ATOM 4168 O O . GLY B 1 230 ? 21.031 -20.016 -7.477 1 93.62 230 GLY B O 1
ATOM 4169 N N . LEU B 1 231 ? 19.078 -19.609 -8.336 1 92.25 231 LEU B N 1
ATOM 4170 C CA . LEU B 1 231 ? 19.562 -18.5 -9.148 1 92.25 231 LEU B CA 1
ATOM 4171 C C . LEU B 1 231 ? 20.125 -17.391 -8.273 1 92.25 231 LEU B C 1
ATOM 4173 O O . LEU B 1 231 ? 21.094 -16.734 -8.641 1 92.25 231 LEU B O 1
ATOM 4177 N N . VAL B 1 232 ? 19.516 -17.141 -7.145 1 94.19 232 VAL B N 1
ATOM 4178 C CA . VAL B 1 232 ? 19.953 -16.094 -6.23 1 94.19 232 VAL B CA 1
ATOM 4179 C C . VAL B 1 232 ? 21.047 -16.625 -5.312 1 94.19 232 VAL B C 1
ATOM 4181 O O . VAL B 1 232 ? 20.766 -17.141 -4.227 1 94.19 232 VAL B O 1
ATOM 4184 N N . THR B 1 233 ? 22.25 -16.422 -5.773 1 92.44 233 THR B N 1
ATOM 4185 C CA . THR B 1 233 ? 23.438 -16.891 -5.062 1 92.44 233 THR B CA 1
ATOM 4186 C C . THR B 1 233 ? 23.938 -15.828 -4.094 1 92.44 233 THR B C 1
ATOM 4188 O O . THR B 1 233 ? 23.531 -14.672 -4.164 1 92.44 233 THR B O 1
ATOM 4191 N N . PRO B 1 234 ? 24.812 -16.266 -3.184 1 91.75 234 PRO B N 1
ATOM 4192 C CA . PRO B 1 234 ? 25.469 -15.25 -2.35 1 91.75 234 PRO B CA 1
ATOM 4193 C C . PRO B 1 234 ? 26.141 -14.156 -3.172 1 91.75 234 PRO B C 1
ATOM 4195 O O . PRO B 1 234 ? 26.094 -12.984 -2.805 1 91.75 234 PRO B O 1
ATOM 4198 N N . GLY B 1 235 ? 26.766 -14.594 -4.246 1 86.06 235 GLY B N 1
ATOM 4199 C CA . GLY B 1 235 ? 27.406 -13.641 -5.141 1 86.06 235 GLY B CA 1
ATOM 4200 C C . GLY B 1 235 ? 26.453 -12.602 -5.695 1 86.06 235 GLY B C 1
ATOM 4201 O O . GLY B 1 235 ? 26.766 -11.406 -5.707 1 86.06 235 GLY B O 1
ATOM 4202 N N . LEU B 1 236 ? 25.344 -13.008 -6.137 1 86.69 236 LEU B N 1
ATOM 4203 C CA . LEU B 1 236 ? 24.344 -12.086 -6.656 1 86.69 236 LEU B CA 1
ATOM 4204 C C . LEU B 1 236 ? 23.875 -11.125 -5.57 1 86.69 236 LEU B C 1
ATOM 4206 O O . LEU B 1 236 ? 23.75 -9.914 -5.805 1 86.69 236 LEU B O 1
ATOM 4210 N N . LEU B 1 237 ? 23.625 -11.57 -4.32 1 90.62 237 LEU B N 1
ATOM 4211 C CA . LEU B 1 237 ? 23.094 -10.758 -3.227 1 90.62 237 LEU B CA 1
ATOM 4212 C C . LEU B 1 237 ? 24.109 -9.719 -2.777 1 90.62 237 LEU B C 1
ATOM 4214 O O . LEU B 1 237 ? 23.75 -8.656 -2.281 1 90.62 237 LEU B O 1
ATOM 4218 N N . ARG B 1 238 ? 25.328 -10 -2.951 1 85.75 238 ARG B N 1
ATOM 4219 C CA . ARG B 1 238 ? 26.391 -9.078 -2.543 1 85.75 238 ARG B CA 1
ATOM 4220 C C . ARG B 1 238 ? 26.359 -7.805 -3.387 1 85.75 238 ARG B C 1
ATOM 4222 O O . ARG B 1 238 ? 26.969 -6.793 -3.016 1 85.75 238 ARG B O 1
ATOM 4229 N N . ALA B 1 239 ? 25.703 -7.898 -4.512 1 82.69 239 ALA B N 1
ATOM 4230 C CA . ALA B 1 239 ? 25.562 -6.727 -5.367 1 82.69 239 ALA B CA 1
ATOM 4231 C C . ALA B 1 239 ? 24.625 -5.699 -4.746 1 82.69 239 ALA B C 1
ATOM 4233 O O . ALA B 1 239 ? 24.562 -4.547 -5.188 1 82.69 239 ALA B O 1
ATOM 4234 N N . PHE B 1 240 ? 23.953 -6.082 -3.744 1 86.38 240 PHE B N 1
ATOM 4235 C CA . PHE B 1 240 ? 23 -5.199 -3.096 1 86.38 240 PHE B CA 1
ATOM 4236 C C . PHE B 1 240 ? 23.5 -4.75 -1.731 1 86.38 240 PHE B C 1
ATOM 4238 O O . PHE B 1 240 ? 24.438 -5.344 -1.183 1 86.38 240 PHE B O 1
ATOM 4245 N N . ASP B 1 241 ? 22.969 -3.594 -1.272 1 89.12 241 ASP B N 1
ATOM 4246 C CA . ASP B 1 241 ? 23.375 -3.012 0.005 1 89.12 241 ASP B CA 1
ATOM 4247 C C . ASP B 1 241 ? 22.156 -2.674 0.86 1 89.12 241 ASP B C 1
ATOM 4249 O O . ASP B 1 241 ? 21.734 -1.516 0.92 1 89.12 241 ASP B O 1
ATOM 4253 N N . GLY B 1 242 ? 21.594 -3.746 1.532 1 93.94 242 GLY B N 1
ATOM 4254 C CA . GLY B 1 242 ? 20.484 -3.525 2.449 1 93.94 242 GLY B CA 1
ATOM 4255 C C . GLY B 1 242 ? 19.141 -3.445 1.75 1 93.94 242 GLY B C 1
ATOM 4256 O O . GLY B 1 242 ? 18.375 -2.51 1.98 1 93.94 242 GLY B O 1
ATOM 4257 N N . VAL B 1 243 ? 18.797 -4.379 0.895 1 95.94 243 VAL B N 1
ATOM 4258 C CA . VAL B 1 243 ? 17.562 -4.355 0.135 1 95.94 243 VAL B CA 1
ATOM 4259 C C . VAL B 1 243 ? 16.453 -5.051 0.929 1 95.94 243 VAL B C 1
ATOM 4261 O O . VAL B 1 243 ? 16.734 -5.883 1.794 1 95.94 243 VAL B O 1
ATOM 4264 N N . HIS B 1 244 ? 15.242 -4.621 0.721 1 98 244 HIS B N 1
ATOM 4265 C CA . HIS B 1 244 ? 14.07 -5.41 1.081 1 98 244 HIS B CA 1
ATOM 4266 C C . HIS B 1 244 ? 13.766 -6.457 0.017 1 98 244 HIS B C 1
ATOM 4268 O O . HIS B 1 244 ? 13.359 -6.117 -1.096 1 98 244 HIS B O 1
ATOM 4274 N N . LEU B 1 245 ? 14.047 -7.691 0.334 1 98.5 245 LEU B N 1
ATOM 4275 C CA . LEU B 1 245 ? 13.82 -8.781 -0.607 1 98.5 245 LEU B CA 1
ATOM 4276 C C . LEU B 1 245 ? 12.414 -9.359 -0.44 1 98.5 245 LEU B C 1
ATOM 4278 O O . LEU B 1 245 ? 12.016 -9.719 0.67 1 98.5 245 LEU B O 1
ATOM 4282 N N . VAL B 1 246 ? 11.641 -9.414 -1.511 1 98.88 246 VAL B N 1
ATOM 4283 C CA . VAL B 1 246 ? 10.312 -10.008 -1.522 1 98.88 246 VAL B CA 1
ATOM 4284 C C . VAL B 1 246 ? 10.281 -11.188 -2.49 1 98.88 246 VAL B C 1
ATOM 4286 O O . VAL B 1 246 ? 10.547 -11.031 -3.684 1 98.88 246 VAL B O 1
ATOM 4289 N N . ASN B 1 247 ? 9.984 -12.344 -2 1 98.69 247 ASN B N 1
ATOM 4290 C CA . ASN B 1 247 ? 9.891 -13.516 -2.873 1 98.69 247 ASN B CA 1
ATOM 4291 C C . ASN B 1 247 ? 8.445 -13.977 -3.029 1 98.69 247 ASN B C 1
ATOM 4293 O O . ASN B 1 247 ? 7.848 -14.484 -2.082 1 98.69 247 ASN B O 1
ATOM 4297 N N . ILE B 1 248 ? 7.891 -13.836 -4.168 1 97.38 248 ILE B N 1
ATOM 4298 C CA . ILE B 1 248 ? 6.52 -14.258 -4.445 1 97.38 248 ILE B CA 1
ATOM 4299 C C . ILE B 1 248 ? 6.523 -15.32 -5.539 1 97.38 248 ILE B C 1
ATOM 4301 O O . ILE B 1 248 ? 5.461 -15.773 -5.973 1 97.38 248 ILE B O 1
ATOM 4305 N N . GLY B 1 249 ? 7.688 -15.641 -6.062 1 94.81 249 GLY B N 1
ATOM 4306 C CA . GLY B 1 249 ? 7.801 -16.688 -7.074 1 94.81 249 GLY B CA 1
ATOM 4307 C C . GLY B 1 249 ? 7.789 -18.078 -6.492 1 94.81 249 GLY B C 1
ATOM 4308 O O . GLY B 1 249 ? 6.777 -18.516 -5.941 1 94.81 249 GLY B O 1
ATOM 4309 N N . ARG B 1 250 ? 8.984 -18.656 -6.598 1 92.81 250 ARG B N 1
ATOM 4310 C CA . ARG B 1 250 ? 9.18 -19.969 -6.008 1 92.81 250 ARG B CA 1
ATOM 4311 C C . ARG B 1 250 ? 10.32 -19.953 -4.992 1 92.81 250 ARG B C 1
ATOM 4313 O O . ARG B 1 250 ? 11.328 -19.281 -5.195 1 92.81 250 ARG B O 1
ATOM 4320 N N . GLY B 1 251 ? 10.125 -20.734 -3.947 1 95.12 251 GLY B N 1
ATOM 4321 C CA . GLY B 1 251 ? 11.102 -20.75 -2.871 1 95.12 251 GLY B CA 1
ATOM 4322 C C . GLY B 1 251 ? 12.461 -21.25 -3.311 1 95.12 251 GLY B C 1
ATOM 4323 O O . GLY B 1 251 ? 13.477 -20.938 -2.688 1 95.12 251 GLY B O 1
ATOM 4324 N N . SER B 1 252 ? 12.5 -22 -4.441 1 93 252 SER B N 1
ATOM 4325 C CA . SER B 1 252 ? 13.727 -22.625 -4.926 1 93 252 SER B CA 1
ATOM 4326 C C . SER B 1 252 ? 14.68 -21.594 -5.508 1 93 252 SER B C 1
ATOM 4328 O O . SER B 1 252 ? 15.859 -21.875 -5.742 1 93 252 SER B O 1
ATOM 4330 N N . ALA B 1 253 ? 14.242 -20.375 -5.695 1 95.81 253 ALA B N 1
ATOM 4331 C CA . ALA B 1 253 ? 15.062 -19.344 -6.316 1 95.81 253 ALA B CA 1
ATOM 4332 C C . ALA B 1 253 ? 16.219 -18.938 -5.402 1 95.81 253 ALA B C 1
ATOM 4334 O O . ALA B 1 253 ? 17.266 -18.5 -5.871 1 95.81 253 ALA B O 1
ATOM 4335 N N . VAL B 1 254 ? 16.016 -19.062 -4.086 1 96.62 254 VAL B N 1
ATOM 4336 C CA . VAL B 1 254 ? 17.047 -18.703 -3.111 1 96.62 254 VAL B CA 1
ATOM 4337 C C . VAL B 1 254 ? 17.047 -19.719 -1.966 1 96.62 254 VAL B C 1
ATOM 4339 O O . VAL B 1 254 ? 15.992 -20 -1.386 1 96.62 254 VAL B O 1
ATOM 4342 N N . ARG B 1 255 ? 18.203 -20.266 -1.692 1 96.94 255 ARG B N 1
ATOM 4343 C CA . ARG B 1 255 ? 18.328 -21.219 -0.588 1 96.94 255 ARG B CA 1
ATOM 4344 C C . ARG B 1 255 ? 18.188 -20.516 0.757 1 96.94 255 ARG B C 1
ATOM 4346 O O . ARG B 1 255 ? 18.656 -19.375 0.926 1 96.94 255 ARG B O 1
ATOM 4353 N N . THR B 1 256 ? 17.609 -21.25 1.729 1 97.62 256 THR B N 1
ATOM 4354 C CA . THR B 1 256 ? 17.391 -20.688 3.057 1 97.62 256 THR B CA 1
ATOM 4355 C C . THR B 1 256 ? 18.703 -20.234 3.674 1 97.62 256 THR B C 1
ATOM 4357 O O . THR B 1 256 ? 18.797 -19.141 4.227 1 97.62 256 THR B O 1
ATOM 4360 N N . SER B 1 257 ? 19.703 -21.062 3.539 1 97.06 257 SER B N 1
ATOM 4361 C CA . SER B 1 257 ? 21 -20.719 4.117 1 97.06 257 SER B CA 1
ATOM 4362 C C . SER B 1 257 ? 21.578 -19.453 3.492 1 97.06 257 SER B C 1
ATOM 4364 O O . SER B 1 257 ? 22.125 -18.609 4.195 1 97.06 257 SER B O 1
ATOM 4366 N N . THR B 1 258 ? 21.438 -19.328 2.201 1 96.88 258 THR B N 1
ATOM 4367 C CA . THR B 1 258 ? 21.891 -18.141 1.484 1 96.88 258 THR B CA 1
ATOM 4368 C C . THR B 1 258 ? 21.172 -16.891 1.98 1 96.88 258 THR B C 1
ATOM 4370 O O . THR B 1 258 ? 21.797 -15.859 2.217 1 96.88 258 THR B O 1
ATOM 4373 N N . LEU B 1 259 ? 19.922 -16.953 2.162 1 97.5 259 LEU B N 1
ATOM 4374 C CA . LEU B 1 259 ? 19.109 -15.828 2.617 1 97.5 259 LEU B CA 1
ATOM 4375 C C . LEU B 1 259 ? 19.469 -15.438 4.047 1 97.5 259 LEU B C 1
ATOM 4377 O O . LEU B 1 259 ? 19.609 -14.25 4.352 1 97.5 259 LEU B O 1
ATOM 4381 N N . LEU B 1 260 ? 19.656 -16.453 4.895 1 97.94 260 LEU B N 1
ATOM 4382 C CA . LEU B 1 260 ? 20.016 -16.203 6.281 1 97.94 260 LEU B CA 1
ATOM 4383 C C . LEU B 1 260 ? 21.359 -15.484 6.367 1 97.94 260 LEU B C 1
ATOM 4385 O O . LEU B 1 260 ? 21.516 -14.531 7.137 1 97.94 260 LEU B O 1
ATOM 4389 N N . ASP B 1 261 ? 22.297 -15.945 5.578 1 97.31 261 ASP B N 1
ATOM 4390 C CA . ASP B 1 261 ? 23.594 -15.297 5.543 1 97.31 261 ASP B CA 1
ATOM 4391 C C . ASP B 1 261 ? 23.469 -13.836 5.117 1 97.31 261 ASP B C 1
ATOM 4393 O O . ASP B 1 261 ? 24.094 -12.953 5.711 1 97.31 261 ASP B O 1
ATOM 4397 N N . ALA B 1 262 ? 22.688 -13.531 4.105 1 97.06 262 ALA B N 1
ATOM 4398 C CA . ALA B 1 262 ? 22.484 -12.18 3.588 1 97.06 262 ALA B CA 1
ATOM 4399 C C . ALA B 1 262 ? 21.812 -11.289 4.625 1 97.06 262 ALA B C 1
ATOM 4401 O O . ALA B 1 262 ? 22.109 -10.094 4.711 1 97.06 262 ALA B O 1
ATOM 4402 N N . LEU B 1 263 ? 20.891 -11.797 5.402 1 97.88 263 LEU B N 1
ATOM 4403 C CA . LEU B 1 263 ? 20.234 -11.07 6.488 1 97.88 263 LEU B CA 1
ATOM 4404 C C . LEU B 1 263 ? 21.234 -10.758 7.602 1 97.88 263 LEU B C 1
ATOM 4406 O O . LEU B 1 263 ? 21.25 -9.641 8.125 1 97.88 263 LEU B O 1
ATOM 4410 N N . ASP B 1 264 ? 22.031 -11.727 7.918 1 97.06 264 ASP B N 1
ATOM 4411 C CA . ASP B 1 264 ? 23 -11.578 9.008 1 97.06 264 ASP B CA 1
ATOM 4412 C C . ASP B 1 264 ? 24.078 -10.555 8.664 1 97.06 264 ASP B C 1
ATOM 4414 O O . ASP B 1 264 ? 24.531 -9.812 9.531 1 97.06 264 ASP B O 1
ATOM 4418 N N . ASP B 1 265 ? 24.484 -10.469 7.406 1 95.75 265 ASP B N 1
ATOM 4419 C CA . ASP B 1 265 ? 25.562 -9.555 7.043 1 95.75 265 ASP B CA 1
ATOM 4420 C C . ASP B 1 265 ? 25.016 -8.211 6.586 1 95.75 265 ASP B C 1
ATOM 4422 O O . ASP B 1 265 ? 25.781 -7.301 6.254 1 95.75 265 ASP B O 1
ATOM 4426 N N . GLY B 1 266 ? 23.719 -8.07 6.438 1 95.06 266 GLY B N 1
ATOM 4427 C CA . GLY B 1 266 ? 23.094 -6.781 6.207 1 95.06 266 GLY B CA 1
ATOM 4428 C C . GLY B 1 266 ? 22.844 -6.484 4.738 1 95.06 266 GLY B C 1
ATOM 4429 O O . GLY B 1 266 ? 22.281 -5.445 4.395 1 95.06 266 GLY B O 1
ATOM 4430 N N . THR B 1 267 ? 23.234 -7.395 3.873 1 93.25 267 THR B N 1
ATOM 4431 C CA . THR B 1 267 ? 22.953 -7.23 2.449 1 93.25 267 THR B CA 1
ATOM 4432 C C . THR B 1 267 ? 21.453 -7.176 2.191 1 93.25 267 THR B C 1
ATOM 4434 O O . THR B 1 267 ? 21 -6.457 1.303 1 93.25 267 THR B O 1
ATOM 4437 N N . VAL B 1 268 ? 20.766 -7.926 2.916 1 96.88 268 VAL B N 1
ATOM 4438 C CA . VAL B 1 268 ? 19.297 -7.879 2.963 1 96.88 268 VAL B CA 1
ATOM 4439 C C . VAL B 1 268 ? 18.844 -7.34 4.316 1 96.88 268 VAL B C 1
ATOM 4441 O O . VAL B 1 268 ? 19.188 -7.902 5.359 1 96.88 268 VAL B O 1
ATOM 4444 N N . ARG B 1 269 ? 18.172 -6.219 4.297 1 96.94 269 ARG B N 1
ATOM 4445 C CA . ARG B 1 269 ? 17.75 -5.641 5.57 1 96.94 269 ARG B CA 1
ATOM 4446 C C . ARG B 1 269 ? 16.469 -6.297 6.07 1 96.94 269 ARG B C 1
ATOM 4448 O O . ARG B 1 269 ? 16.203 -6.32 7.273 1 96.94 269 ARG B O 1
ATOM 4455 N N . HIS B 1 270 ? 15.648 -6.766 5.141 1 98.38 270 HIS B N 1
ATOM 4456 C CA . HIS B 1 270 ? 14.375 -7.426 5.434 1 98.38 270 HIS B CA 1
ATOM 4457 C C . HIS B 1 270 ? 13.992 -8.398 4.324 1 98.38 270 HIS B C 1
ATOM 4459 O O . HIS B 1 270 ? 14.219 -8.125 3.143 1 98.38 270 HIS B O 1
ATOM 4465 N N . ALA B 1 271 ? 13.422 -9.562 4.68 1 98.75 271 ALA B N 1
ATOM 4466 C CA . ALA B 1 271 ? 12.922 -10.531 3.707 1 98.75 271 ALA B CA 1
ATOM 4467 C C . ALA B 1 271 ? 11.438 -10.812 3.926 1 98.75 271 ALA B C 1
ATOM 4469 O O . ALA B 1 271 ? 11.023 -11.164 5.031 1 98.75 271 ALA B O 1
ATOM 4470 N N . THR B 1 272 ? 10.633 -10.547 2.951 1 98.81 272 THR B N 1
ATOM 4471 C CA . THR B 1 272 ? 9.234 -10.977 2.91 1 98.81 272 THR B CA 1
ATOM 4472 C C . THR B 1 272 ? 9.07 -12.188 1.999 1 98.81 272 THR B C 1
ATOM 4474 O O . THR B 1 272 ? 9.258 -12.094 0.785 1 98.81 272 THR B O 1
ATOM 4477 N N . LEU B 1 273 ? 8.68 -13.297 2.609 1 98.75 273 LEU B N 1
ATOM 4478 C CA . LEU B 1 273 ? 8.672 -14.57 1.893 1 98.75 273 LEU B CA 1
ATOM 4479 C C . LEU B 1 273 ? 7.258 -15.141 1.831 1 98.75 273 LEU B C 1
ATOM 4481 O O . LEU B 1 273 ? 6.738 -15.641 2.836 1 98.75 273 LEU B O 1
ATOM 4485 N N . ASP B 1 274 ? 6.688 -15.117 0.668 1 98.44 274 ASP B N 1
ATOM 4486 C CA . ASP B 1 274 ? 5.41 -15.797 0.483 1 98.44 274 ASP B CA 1
ATOM 4487 C C . ASP B 1 274 ? 5.617 -17.25 0.078 1 98.44 274 ASP B C 1
ATOM 4489 O O . ASP B 1 274 ? 4.668 -18.047 0.066 1 98.44 274 ASP B O 1
ATOM 4493 N N . VAL B 1 275 ? 6.832 -17.578 -0.372 1 97 275 VAL B N 1
ATOM 4494 C CA . VAL B 1 275 ? 7.242 -18.922 -0.739 1 97 275 VAL B CA 1
ATOM 4495 C C . VAL B 1 275 ? 8.586 -19.25 -0.086 1 97 275 VAL B C 1
ATOM 4497 O O . VAL B 1 275 ? 9.391 -18.359 0.175 1 97 275 VAL B O 1
ATOM 4500 N N . VAL B 1 276 ? 8.711 -20.5 0.213 1 97.06 276 VAL B N 1
ATOM 4501 C CA . VAL B 1 276 ? 9.945 -21 0.815 1 97.06 276 VAL B CA 1
ATOM 4502 C C . VAL B 1 276 ? 10.336 -22.328 0.181 1 97.06 276 VAL B C 1
ATOM 4504 O O . VAL B 1 276 ? 9.562 -22.906 -0.591 1 97.06 276 VAL B O 1
ATOM 4507 N N . GLU B 1 277 ? 11.477 -22.75 0.468 1 94.88 277 GLU B N 1
ATOM 4508 C CA . GLU B 1 277 ? 12.016 -23.953 -0.166 1 94.88 277 GLU B CA 1
ATOM 4509 C C . GLU B 1 277 ? 11.102 -25.156 0.049 1 94.88 277 GLU B C 1
ATOM 4511 O O . GLU B 1 277 ? 10.836 -25.906 -0.885 1 94.88 277 GLU B O 1
ATOM 4516 N N . ARG B 1 278 ? 10.727 -25.328 1.264 1 93.56 278 ARG B N 1
ATOM 4517 C CA . ARG B 1 278 ? 9.812 -26.422 1.618 1 93.56 278 ARG B CA 1
ATOM 4518 C C . ARG B 1 278 ? 8.555 -25.875 2.293 1 93.56 278 ARG B C 1
ATOM 4520 O O . ARG B 1 278 ? 8.641 -25.188 3.318 1 93.56 278 ARG B O 1
ATOM 4527 N N . GLU B 1 279 ? 7.449 -26.172 1.683 1 94.06 279 GLU B N 1
ATOM 4528 C CA . GLU B 1 279 ? 6.18 -25.688 2.209 1 94.06 279 GLU B CA 1
ATOM 4529 C C . GLU B 1 279 ? 5.285 -26.828 2.654 1 94.06 279 GLU B C 1
ATOM 4531 O O . GLU B 1 279 ? 5.199 -27.859 1.977 1 94.06 279 GLU B O 1
ATOM 4536 N N . PRO B 1 280 ? 4.688 -26.766 3.805 1 95.81 280 PRO B N 1
ATOM 4537 C CA . PRO B 1 280 ? 4.691 -25.641 4.746 1 95.81 280 PRO B CA 1
ATOM 4538 C C . PRO B 1 280 ? 6.023 -25.5 5.484 1 95.81 280 PRO B C 1
ATOM 4540 O O . PRO B 1 280 ? 6.738 -26.484 5.668 1 95.81 280 PRO B O 1
ATOM 4543 N N . LEU B 1 281 ? 6.273 -24.297 5.875 1 97.31 281 LEU B N 1
ATOM 4544 C CA . LEU B 1 281 ? 7.516 -24.047 6.602 1 97.31 281 LEU B CA 1
ATOM 4545 C C . LEU B 1 281 ? 7.473 -24.703 7.977 1 97.31 281 LEU B C 1
ATOM 4547 O O . LEU B 1 281 ? 6.531 -24.5 8.742 1 97.31 281 LEU B O 1
ATOM 4551 N N . GLU B 1 282 ? 8.461 -25.516 8.219 1 96.69 282 GLU B N 1
ATOM 4552 C CA . GLU B 1 282 ? 8.516 -26.219 9.492 1 96.69 282 GLU B CA 1
ATOM 4553 C C . GLU B 1 282 ? 8.695 -25.234 10.656 1 96.69 282 GLU B C 1
ATOM 4555 O O . GLU B 1 282 ? 9.422 -24.25 10.539 1 96.69 282 GLU B O 1
ATOM 4560 N N . ALA B 1 283 ? 8.109 -25.562 11.766 1 95.94 283 ALA B N 1
ATOM 4561 C CA . ALA B 1 283 ? 8.125 -24.703 12.945 1 95.94 283 ALA B CA 1
ATOM 4562 C C . ALA B 1 283 ? 9.555 -24.469 13.438 1 95.94 283 ALA B C 1
ATOM 4564 O O . ALA B 1 283 ? 9.844 -23.438 14.055 1 95.94 283 ALA B O 1
ATOM 4565 N N . SER B 1 284 ? 10.43 -25.375 13.125 1 96.62 284 SER B N 1
ATOM 4566 C CA . SER B 1 284 ? 11.805 -25.297 13.609 1 96.62 284 SER B CA 1
ATOM 4567 C C . SER B 1 284 ? 12.664 -24.422 12.703 1 96.62 284 SER B C 1
ATOM 4569 O O . SER B 1 284 ? 13.828 -24.156 13.008 1 96.62 284 SER B O 1
ATOM 4571 N N . SER B 1 285 ? 12.125 -24 11.656 1 97.56 285 SER B N 1
ATOM 4572 C CA . SER B 1 285 ? 12.914 -23.234 10.688 1 97.56 285 SER B CA 1
ATOM 4573 C C . SER B 1 285 ? 13.484 -21.969 11.32 1 97.56 285 SER B C 1
ATOM 4575 O O . SER B 1 285 ? 12.781 -21.266 12.047 1 97.56 285 SER B O 1
ATOM 4577 N N . PRO B 1 286 ? 14.711 -21.641 10.992 1 97.06 286 PRO B N 1
ATOM 4578 C CA . PRO B 1 286 ? 15.328 -20.422 11.508 1 97.06 286 PRO B CA 1
ATOM 4579 C C . PRO B 1 286 ? 14.766 -19.156 10.859 1 97.06 286 PRO B C 1
ATOM 4581 O O . PRO B 1 286 ? 15.086 -18.047 11.281 1 97.06 286 PRO B O 1
ATOM 4584 N N . LEU B 1 287 ? 13.93 -19.297 9.867 1 97.5 287 LEU B N 1
ATOM 4585 C CA . LEU B 1 287 ? 13.328 -18.125 9.227 1 97.5 287 LEU B CA 1
ATOM 4586 C C . LEU B 1 287 ? 12.258 -17.5 10.117 1 97.5 287 LEU B C 1
ATOM 4588 O O . LEU B 1 287 ? 11.891 -16.344 9.93 1 97.5 287 LEU B O 1
ATOM 4592 N N . TRP B 1 288 ? 11.82 -18.359 11.055 1 95.5 288 TRP B N 1
ATOM 4593 C CA . TRP B 1 288 ? 10.812 -17.859 11.977 1 95.5 288 TRP B CA 1
ATOM 4594 C C . TRP B 1 288 ? 11.445 -16.984 13.055 1 95.5 288 TRP B C 1
ATOM 4596 O O . TRP B 1 288 ? 12.648 -17.062 13.297 1 95.5 288 TRP B O 1
ATOM 4606 N N . ARG B 1 289 ? 10.641 -16.125 13.664 1 88.75 289 ARG B N 1
ATOM 4607 C CA . ARG B 1 289 ? 10.93 -15.406 14.906 1 88.75 289 ARG B CA 1
ATOM 4608 C C . ARG B 1 289 ? 12.055 -14.398 14.711 1 88.75 289 ARG B C 1
ATOM 4610 O O . ARG B 1 289 ? 12.836 -14.148 15.633 1 88.75 289 ARG B O 1
ATOM 4617 N N . ARG B 1 290 ? 12.344 -14.102 13.516 1 94.5 290 ARG B N 1
ATOM 4618 C CA . ARG B 1 290 ? 13.203 -12.961 13.188 1 94.5 290 ARG B CA 1
ATOM 4619 C C . ARG B 1 290 ? 12.367 -11.727 12.875 1 94.5 290 ARG B C 1
ATOM 4621 O O . ARG B 1 290 ? 11.344 -11.812 12.188 1 94.5 290 ARG B O 1
ATOM 4628 N N . SER B 1 291 ? 12.805 -10.633 13.453 1 94.69 291 SER B N 1
ATOM 4629 C CA . SER B 1 291 ? 12.062 -9.391 13.211 1 94.69 291 SER B CA 1
ATOM 4630 C C . SER B 1 291 ? 12.305 -8.875 11.797 1 94.69 291 SER B C 1
ATOM 4632 O O . SER B 1 291 ? 11.539 -8.047 11.297 1 94.69 291 SER B O 1
ATOM 4634 N N . ASP B 1 292 ? 13.398 -9.336 11.156 1 97.75 292 ASP B N 1
ATOM 4635 C CA . ASP B 1 292 ? 13.742 -8.859 9.82 1 97.75 292 ASP B CA 1
ATOM 4636 C C . ASP B 1 292 ? 13.273 -9.844 8.75 1 97.75 292 ASP B C 1
ATOM 4638 O O . ASP B 1 292 ? 13.695 -9.766 7.598 1 97.75 292 ASP B O 1
ATOM 4642 N N . VAL B 1 293 ? 12.375 -10.828 9.102 1 98.44 293 VAL B N 1
ATOM 4643 C CA . VAL B 1 293 ? 11.773 -11.758 8.156 1 98.44 293 VAL B CA 1
ATOM 4644 C C . VAL B 1 293 ? 10.266 -11.812 8.367 1 98.44 293 VAL B C 1
ATOM 4646 O O . VAL B 1 293 ? 9.789 -11.875 9.5 1 98.44 293 VAL B O 1
ATOM 4649 N N . THR B 1 294 ? 9.531 -11.688 7.367 1 98.44 294 THR B N 1
ATOM 4650 C CA . THR B 1 294 ? 8.086 -11.922 7.348 1 98.44 294 THR B CA 1
ATOM 4651 C C . THR B 1 294 ? 7.746 -13.094 6.438 1 98.44 294 THR B C 1
ATOM 4653 O O . THR B 1 294 ? 8.141 -13.117 5.27 1 98.44 294 THR B O 1
ATOM 4656 N N . VAL B 1 295 ? 7.078 -14.07 6.957 1 98.44 295 VAL B N 1
ATOM 4657 C CA . VAL B 1 295 ? 6.648 -15.234 6.184 1 98.44 295 VAL B CA 1
ATOM 4658 C C . VAL B 1 295 ? 5.125 -15.258 6.086 1 98.44 295 VAL B C 1
ATOM 4660 O O . VAL B 1 295 ? 4.43 -15.109 7.094 1 98.44 295 VAL B O 1
ATOM 4663 N N . THR B 1 296 ? 4.633 -15.289 4.926 1 98.19 296 THR B N 1
ATOM 4664 C CA . THR B 1 296 ? 3.221 -15.555 4.684 1 98.19 296 THR B CA 1
ATOM 4665 C C . THR B 1 296 ? 3.029 -16.906 4.02 1 98.19 296 THR B C 1
ATOM 4667 O O . THR B 1 296 ? 3.924 -17.406 3.328 1 98.19 296 THR B O 1
ATOM 4670 N N . PRO B 1 297 ? 1.995 -17.578 4.281 1 97.38 297 PRO B N 1
ATOM 4671 C CA . PRO B 1 297 ? 1.81 -18.969 3.848 1 97.38 297 PRO B CA 1
ATOM 4672 C C . PRO B 1 297 ? 1.278 -19.078 2.42 1 97.38 297 PRO B C 1
ATOM 4674 O O . PRO B 1 297 ? 0.256 -19.734 2.186 1 97.38 297 PRO B O 1
ATOM 4677 N N . HIS B 1 298 ? 2.051 -18.516 1.437 1 94.5 298 HIS B N 1
ATOM 4678 C CA . HIS B 1 298 ? 1.758 -18.625 0.012 1 94.5 298 HIS B CA 1
ATOM 4679 C C . HIS B 1 298 ? 0.363 -18.109 -0.308 1 94.5 298 HIS B C 1
ATOM 4681 O O . HIS B 1 298 ? -0.418 -18.781 -0.986 1 94.5 298 HIS B O 1
ATOM 4687 N N . VAL B 1 299 ? 0.095 -16.891 0.108 1 95.12 299 VAL B N 1
ATOM 4688 C CA . VAL B 1 299 ? -1.251 -16.344 0.011 1 95.12 299 VAL B CA 1
ATOM 4689 C C . VAL B 1 299 ? -1.278 -15.234 -1.036 1 95.12 299 VAL B C 1
ATOM 4691 O O . VAL B 1 299 ? -2.334 -14.664 -1.317 1 95.12 299 VAL B O 1
ATOM 4694 N N . SER B 1 300 ? -0.1 -14.859 -1.571 1 94.75 300 SER B N 1
ATOM 4695 C CA . SER B 1 300 ? -0.07 -13.773 -2.541 1 94.75 300 SER B CA 1
ATOM 4696 C C . SER B 1 300 ? -0.935 -14.086 -3.756 1 94.75 300 SER B C 1
ATOM 4698 O O . SER B 1 300 ? -1.553 -13.195 -4.336 1 94.75 300 SER B O 1
ATOM 4700 N N . GLY B 1 301 ? -0.883 -15.336 -4.094 1 89.5 301 GLY B N 1
ATOM 4701 C CA . GLY B 1 301 ? -1.725 -15.773 -5.195 1 89.5 301 GLY B CA 1
ATOM 4702 C C . GLY B 1 301 ? -2.914 -16.594 -4.746 1 89.5 301 GLY B C 1
ATOM 4703 O O . GLY B 1 301 ? -2.82 -17.359 -3.779 1 89.5 301 GLY B O 1
ATOM 4704 N N . LEU B 1 302 ? -4.043 -16.312 -5.176 1 84.5 302 LEU B N 1
ATOM 4705 C CA . LEU B 1 302 ? -5.273 -17.062 -4.961 1 84.5 302 LEU B CA 1
ATOM 4706 C C . LEU B 1 302 ? -6.02 -17.266 -6.273 1 84.5 302 LEU B C 1
ATOM 4708 O O . LEU B 1 302 ? -6.266 -16.312 -7.012 1 84.5 302 LEU B O 1
ATOM 4712 N N . THR B 1 303 ? -6.191 -18.484 -6.52 1 86.88 303 THR B N 1
ATOM 4713 C CA . THR B 1 303 ? -6.965 -18.781 -7.719 1 86.88 303 THR B CA 1
ATOM 4714 C C . THR B 1 303 ? -8.445 -18.922 -7.387 1 86.88 303 THR B C 1
ATOM 4716 O O . THR B 1 303 ? -8.812 -19.656 -6.465 1 86.88 303 THR B O 1
ATOM 4719 N N . LEU B 1 304 ? -9.227 -18.156 -8.039 1 85.75 304 LEU B N 1
ATOM 4720 C CA . LEU B 1 304 ? -10.68 -18.281 -7.934 1 85.75 304 LEU B CA 1
ATOM 4721 C C . LEU B 1 304 ? -11.234 -19.094 -9.094 1 85.75 304 LEU B C 1
ATOM 4723 O O . LEU B 1 304 ? -10.609 -19.188 -10.148 1 85.75 304 LEU B O 1
ATOM 4727 N N . PRO B 1 305 ? -12.438 -19.672 -8.812 1 89.88 305 PRO B N 1
ATOM 4728 C CA . PRO B 1 305 ? -13.031 -20.422 -9.93 1 89.88 305 PRO B CA 1
ATOM 4729 C C . PRO B 1 305 ? -13.242 -19.547 -11.172 1 89.88 305 PRO B C 1
ATOM 4731 O O . PRO B 1 305 ? -13.102 -20.047 -12.297 1 89.88 305 PRO B O 1
ATOM 4734 N N . SER B 1 306 ? -13.562 -18.328 -10.898 1 89.88 306 SER B N 1
ATOM 4735 C CA . SER B 1 306 ? -13.766 -17.422 -12.023 1 89.88 306 SER B CA 1
ATOM 4736 C C . SER B 1 306 ? -12.477 -17.234 -12.82 1 89.88 306 SER B C 1
ATOM 4738 O O . SER B 1 306 ? -12.523 -17.016 -14.031 1 89.88 306 SER B O 1
ATOM 4740 N N . ASP B 1 307 ? -11.367 -17.344 -12.172 1 90.88 307 ASP B N 1
ATOM 4741 C CA . ASP B 1 307 ? -10.086 -17.25 -12.859 1 90.88 307 ASP B CA 1
ATOM 4742 C C . ASP B 1 307 ? -9.867 -18.438 -13.797 1 90.88 307 ASP B C 1
ATOM 4744 O O . ASP B 1 307 ? -9.414 -18.266 -14.93 1 90.88 307 ASP B O 1
ATOM 4748 N N . VAL B 1 308 ? -10.203 -19.562 -13.32 1 93.75 308 VAL B N 1
ATOM 4749 C CA . VAL B 1 308 ? -10.031 -20.781 -14.102 1 93.75 308 VAL B CA 1
ATOM 4750 C C . VAL B 1 308 ? -10.953 -20.75 -15.32 1 93.75 308 VAL B C 1
ATOM 4752 O O . VAL B 1 308 ? -10.516 -20.984 -16.453 1 93.75 308 VAL B O 1
ATOM 4755 N N . VAL B 1 309 ? -12.188 -20.375 -15.062 1 94.69 309 VAL B N 1
ATOM 4756 C CA . VAL B 1 309 ? -13.18 -20.297 -16.125 1 94.69 309 VAL B CA 1
ATOM 4757 C C . VAL B 1 309 ? -12.734 -19.281 -17.172 1 94.69 309 VAL B C 1
ATOM 4759 O O . VAL B 1 309 ? -12.789 -19.562 -18.375 1 94.69 309 VAL B O 1
ATOM 4762 N N . GLY B 1 310 ? -12.305 -18.188 -16.688 1 94 310 GLY B N 1
ATOM 4763 C CA . GLY B 1 310 ? -11.836 -17.172 -17.609 1 94 310 GLY B CA 1
ATOM 4764 C C . GLY B 1 310 ? -10.664 -17.609 -18.453 1 94 310 GLY B C 1
ATOM 4765 O O . GLY B 1 310 ? -10.625 -17.359 -19.672 1 94 310 GLY B O 1
ATOM 4766 N N . ALA B 1 311 ? -9.727 -18.234 -17.859 1 94.31 311 ALA B N 1
ATOM 4767 C CA . ALA B 1 311 ? -8.555 -18.734 -18.578 1 94.31 311 ALA B CA 1
ATOM 4768 C C . ALA B 1 311 ? -8.953 -19.781 -19.609 1 94.31 311 ALA B C 1
ATOM 4770 O O . ALA B 1 311 ? -8.453 -19.766 -20.75 1 94.31 311 ALA B O 1
ATOM 4771 N N . LEU B 1 312 ? -9.812 -20.625 -19.234 1 95.94 312 LEU B N 1
ATOM 4772 C CA . LEU B 1 312 ? -10.297 -21.672 -20.125 1 95.94 312 LEU B CA 1
ATOM 4773 C C . LEU B 1 312 ? -11.062 -21.062 -21.297 1 95.94 312 LEU B C 1
ATOM 4775 O O . LEU B 1 312 ? -10.883 -21.469 -22.453 1 95.94 312 LEU B O 1
ATOM 4779 N N . ASP B 1 313 ? -11.891 -20.078 -20.984 1 96 313 ASP B N 1
ATOM 4780 C CA . ASP B 1 313 ? -12.664 -19.406 -22.016 1 96 313 ASP B CA 1
ATOM 4781 C C . ASP B 1 313 ? -11.75 -18.766 -23.047 1 96 313 ASP B C 1
ATOM 4783 O O . ASP B 1 313 ? -11.938 -18.922 -24.25 1 96 313 ASP B O 1
ATOM 4787 N N . ALA B 1 314 ? -10.828 -18.078 -22.562 1 95.25 314 ALA B N 1
ATOM 4788 C CA . ALA B 1 314 ? -9.883 -17.391 -23.453 1 95.25 314 ALA B CA 1
ATOM 4789 C C . ALA B 1 314 ? -9.109 -18.406 -24.297 1 95.25 314 ALA B C 1
ATOM 4791 O O . ALA B 1 314 ? -9 -18.234 -25.516 1 95.25 314 ALA B O 1
ATOM 4792 N N . ALA B 1 315 ? -8.625 -19.453 -23.688 1 95.81 315 ALA B N 1
ATOM 4793 C CA . ALA B 1 315 ? -7.852 -20.453 -24.406 1 95.81 315 ALA B CA 1
ATOM 4794 C C . ALA B 1 315 ? -8.703 -21.156 -25.453 1 95.81 315 ALA B C 1
ATOM 4796 O O . ALA B 1 315 ? -8.273 -21.344 -26.594 1 95.81 315 ALA B O 1
ATOM 4797 N N . LEU B 1 316 ? -9.875 -21.5 -25.047 1 96.38 316 LEU B N 1
ATOM 4798 C CA . LEU B 1 316 ? -10.781 -22.188 -25.969 1 96.38 316 LEU B CA 1
ATOM 4799 C C . LEU B 1 316 ? -11.102 -21.312 -27.172 1 96.38 316 LEU B C 1
ATOM 4801 O O . LEU B 1 316 ? -11.094 -21.781 -28.312 1 96.38 316 LEU B O 1
ATOM 4805 N N . THR B 1 317 ? -11.359 -20.047 -26.875 1 95.25 317 THR B N 1
ATOM 4806 C CA . THR B 1 317 ? -11.664 -19.094 -27.938 1 95.25 317 THR B CA 1
ATOM 4807 C C . THR B 1 317 ? -10.484 -18.969 -28.906 1 95.25 317 THR B C 1
ATOM 4809 O O . THR B 1 317 ? -10.672 -19 -30.125 1 95.25 317 THR B O 1
ATOM 4812 N N . GLU B 1 318 ? -9.32 -18.906 -28.359 1 95.75 318 GLU B N 1
ATOM 4813 C CA . GLU B 1 318 ? -8.125 -18.797 -29.172 1 95.75 318 GLU B CA 1
ATOM 4814 C C . GLU B 1 318 ? -7.891 -20.078 -29.984 1 95.75 318 GLU B C 1
ATOM 4816 O O . GLU B 1 318 ? -7.574 -20.016 -31.172 1 95.75 318 GLU B O 1
ATOM 4821 N N . ILE B 1 319 ? -8.086 -21.203 -29.422 1 94.88 319 ILE B N 1
ATOM 4822 C CA . ILE B 1 319 ? -7.902 -22.5 -30.078 1 94.88 319 ILE B CA 1
ATOM 4823 C C . ILE B 1 319 ? -8.906 -22.625 -31.219 1 94.88 319 ILE B C 1
ATOM 4825 O O . ILE B 1 319 ? -8.539 -23.031 -32.344 1 94.88 319 ILE B O 1
ATOM 4829 N N . ARG B 1 320 ? -10.086 -22.25 -30.969 1 93.19 320 ARG B N 1
ATOM 4830 C CA . ARG B 1 320 ? -11.125 -22.344 -31.984 1 93.19 320 ARG B CA 1
ATOM 4831 C C . ARG B 1 320 ? -10.844 -21.406 -33.156 1 93.19 320 ARG B C 1
ATOM 4833 O O . ARG B 1 320 ? -11.25 -21.688 -34.281 1 93.19 320 ARG B O 1
ATOM 4840 N N . ALA B 1 321 ? -10.141 -20.375 -32.844 1 93.19 321 ALA B N 1
ATOM 4841 C CA . ALA B 1 321 ? -9.758 -19.422 -33.875 1 93.19 321 ALA B CA 1
ATOM 4842 C C . ALA B 1 321 ? -8.469 -19.859 -34.562 1 93.19 321 ALA B C 1
ATOM 4844 O O . ALA B 1 321 ? -7.973 -19.172 -35.469 1 93.19 321 ALA B O 1
ATOM 4845 N N . GLY B 1 322 ? -7.906 -20.953 -34.094 1 90.31 322 GLY B N 1
ATOM 4846 C CA . GLY B 1 322 ? -6.684 -21.469 -34.688 1 90.31 322 GLY B CA 1
ATOM 4847 C C . GLY B 1 322 ? -5.434 -20.797 -34.188 1 90.31 322 GLY B C 1
ATOM 4848 O O . GLY B 1 322 ? -4.398 -20.781 -34.875 1 90.31 322 GLY B O 1
ATOM 4849 N N . ALA B 1 323 ? -5.555 -20.156 -33.125 1 92.94 323 ALA B N 1
ATOM 4850 C CA . ALA B 1 323 ? -4.434 -19.422 -32.531 1 92.94 323 ALA B CA 1
ATOM 4851 C C . ALA B 1 323 ? -3.904 -20.141 -31.297 1 92.94 323 ALA B C 1
ATOM 4853 O O . ALA B 1 323 ? -4.672 -20.75 -30.562 1 92.94 323 ALA B O 1
ATOM 4854 N N . ARG B 1 324 ? -2.6 -20.078 -31.125 1 92.12 324 ARG B N 1
ATOM 4855 C CA . ARG B 1 324 ? -2.01 -20.578 -29.891 1 92.12 324 ARG B CA 1
ATOM 4856 C C . ARG B 1 324 ? -2.439 -19.734 -28.688 1 92.12 324 ARG B C 1
ATOM 4858 O O . ARG B 1 324 ? -2.271 -18.516 -28.688 1 92.12 324 ARG B O 1
ATOM 4865 N N . PRO B 1 325 ? -2.99 -20.438 -27.688 1 94 325 PRO B N 1
ATOM 4866 C CA . PRO B 1 325 ? -3.441 -19.656 -26.531 1 94 325 PRO B CA 1
ATOM 4867 C C . PRO B 1 325 ? -2.312 -18.859 -25.891 1 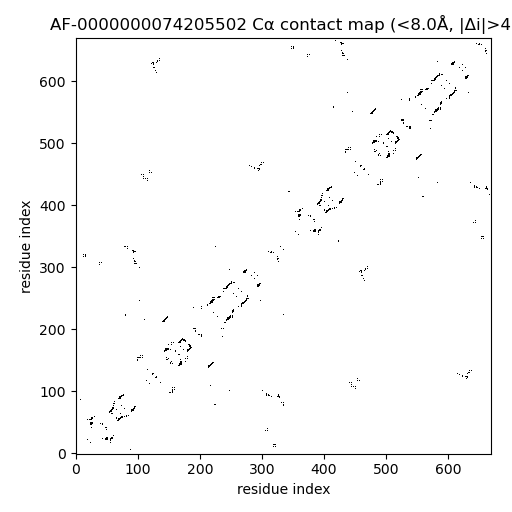94 325 PRO B C 1
ATOM 4869 O O . PRO B 1 325 ? -1.182 -19.344 -25.797 1 94 325 PRO B O 1
ATOM 4872 N N . ALA B 1 326 ? -2.607 -17.641 -25.422 1 87.94 326 ALA B N 1
ATOM 4873 C CA . ALA B 1 326 ? -1.651 -16.797 -24.719 1 87.94 326 ALA B CA 1
ATOM 4874 C C . ALA B 1 326 ? -1.193 -17.469 -23.422 1 87.94 326 ALA B C 1
ATOM 4876 O O . ALA B 1 326 ? -0.068 -17.25 -22.969 1 87.94 326 ALA B O 1
ATOM 4877 N N . SER B 1 327 ? -2.006 -18.375 -22.859 1 90.88 327 SER B N 1
ATOM 4878 C CA . SER B 1 327 ? -1.73 -19.016 -21.594 1 90.88 327 SER B CA 1
ATOM 4879 C C . SER B 1 327 ? -0.915 -20.297 -21.781 1 90.88 327 SER B C 1
ATOM 4881 O O . SER B 1 327 ? -0.617 -21 -20.812 1 90.88 327 SER B O 1
ATOM 4883 N N . ALA B 1 328 ? -0.548 -20.578 -23.016 1 91.69 328 ALA B N 1
ATOM 4884 C CA . ALA B 1 328 ? 0.213 -21.781 -23.297 1 91.69 328 ALA B CA 1
ATOM 4885 C C . ALA B 1 328 ? 1.601 -21.719 -22.672 1 91.69 328 ALA B C 1
ATOM 4887 O O . ALA B 1 328 ? 2.254 -20.672 -22.688 1 91.69 328 ALA B O 1
ATOM 4888 N N . VAL B 1 329 ? 1.963 -22.812 -22.078 1 87.81 329 VAL B N 1
ATOM 4889 C CA . VAL B 1 329 ? 3.262 -22.922 -21.422 1 87.81 329 VAL B CA 1
ATOM 4890 C C . VAL B 1 329 ? 4.328 -23.297 -22.453 1 87.81 329 VAL B C 1
ATOM 4892 O O . VAL B 1 329 ? 4.109 -24.172 -23.297 1 87.81 329 VAL B O 1
ATOM 4895 N N . ALA B 1 330 ? 5.457 -22.547 -22.406 1 78.25 330 ALA B N 1
ATOM 4896 C CA . ALA B 1 330 ? 6.59 -22.875 -23.266 1 78.25 330 ALA B CA 1
ATOM 4897 C C . ALA B 1 330 ? 7.434 -23.984 -22.656 1 78.25 330 ALA B C 1
ATOM 4899 O O . ALA B 1 330 ? 8.461 -23.719 -22.031 1 78.25 330 ALA B O 1
ATOM 4900 N N . ARG B 1 331 ? 7.105 -25.156 -22.859 1 75.44 331 ARG B N 1
ATOM 4901 C CA . ARG B 1 331 ? 7.688 -26.312 -22.203 1 75.44 331 ARG B CA 1
ATOM 4902 C C . ARG B 1 331 ? 9.133 -26.531 -22.625 1 75.44 331 ARG B C 1
ATOM 4904 O O . ARG B 1 331 ? 9.945 -27.062 -21.875 1 75.44 331 ARG B O 1
ATOM 4911 N N . LYS B 1 332 ? 9.484 -26.172 -23.828 1 63.09 332 LYS B N 1
ATOM 4912 C CA . LYS B 1 332 ? 10.852 -26.375 -24.312 1 63.09 332 LYS B CA 1
ATOM 4913 C C . LYS B 1 332 ? 11.836 -25.469 -23.578 1 63.09 332 LYS B C 1
ATOM 4915 O O . LYS B 1 332 ? 13.039 -25.75 -23.547 1 63.09 332 LYS B O 1
ATOM 4920 N N . GLN B 1 333 ? 11.336 -24.422 -23.172 1 56.81 333 GLN B N 1
ATOM 4921 C CA . GLN B 1 333 ? 12.211 -23.484 -22.484 1 56.81 333 GLN B CA 1
ATOM 4922 C C . GLN B 1 333 ? 12.312 -23.828 -21 1 56.81 333 GLN B C 1
ATOM 4924 O O . GLN B 1 333 ? 12.852 -23.047 -20.203 1 56.81 333 GLN B O 1
ATOM 4929 N N . GLY B 1 334 ? 12 -25.062 -20.719 1 53.09 334 GLY B N 1
ATOM 4930 C CA . GLY B 1 334 ? 12.086 -25.484 -19.328 1 53.09 334 GLY B CA 1
ATOM 4931 C C . GLY B 1 334 ? 10.891 -25.047 -18.5 1 53.09 334 GLY B C 1
ATOM 4932 O O . GLY B 1 334 ? 10.961 -25 -17.266 1 53.09 334 GLY B O 1
ATOM 4933 N N . TYR B 1 335 ? 10 -24.328 -19.219 1 50.03 335 TYR B N 1
ATOM 4934 C CA . TYR B 1 335 ? 8.703 -24.234 -18.562 1 50.03 335 TYR B CA 1
ATOM 4935 C C . TYR B 1 335 ? 7.664 -25.094 -19.266 1 50.03 335 TYR B C 1
ATOM 4937 O O . TYR B 1 335 ? 7.812 -25.406 -20.453 1 50.03 335 TYR B O 1
#